Protein 6AKZ (pdb70)

Solvent-accessible surface area: 18987 Å² total; per-residue (Å²): 136,82,2,97,87,35,83,169,109,3,24,41,23,0,89,76,16,5,106,98,136,27,31,180,105,0,23,46,0,0,43,103,0,4,72,68,4,93,136,42,0,38,91,0,49,168,86,10,44,88,4,4,9,102,10,36,37,116,68,15,129,118,53,112,11,45,140,127,15,23,108,57,0,77,74,38,0,1,0,0,0,37,97,0,4,113,77,108,96,0,45,76,3,28,90,64,0,22,116,29,16,127,86,71,166,138,75,78,35,97,69,7,79,17,71,4,0,0,1,89,6,0,1,24,2,3,25,47,94,43,2,39,15,0,8,95,0,0,11,104,10,9,74,12,124,65,140,104,79,5,16,8,1,33,103,18,34,0,0,19,1,19,48,0,5,7,7,71,56,52,66,48,61,75,51,3,20,0,16,11,4,0,0,1,0,0,23,9,75,6,0,7,47,17,0,98,33,0,7,67,10,58,11,60,102,10,61,10,4,60,2,20,48,2,0,24,4,70,26,63,65,117,113,56,35,70,3,6,24,1,0,17,3,2,1,0,1,4,76,6,107,38,32,31,0,3,5,64,0,0,0,2,1,80,12,0,0,0,0,0,0,0,5,0,0,2,36,138,59,32,181,76,66,77,59,98,70,11,147,38,27,32,116,41,15,21,5,2,19,14,85,40,26,40,5,40,0,71,0,68,149,25,0,67,54,0,76,78,0,26,10,13,1,9,60,3,97,50,0,0,1,2,0,7,1,2,0,0,0,9,30,35,8,65,90,0,125,12,132,28,50,1,0,5,2,29,6,8,5,0,3,0,0,0,29,0,0,91,8,0,21,42,2,78,69,1,6,100,124,28,22,4,5,45,21,38,49,89,121,40,83,86,77,80,77,95,82,42,98,6,12,15,88,77,118,12,2,124,123,58,91,72,2,34,44,9,1,0,31,55,77,13,104,69,39,117,131,38,81,8,0,46,19,83,0,26,39,20,0,17,100,4,18,160,89,83,40,39,98,37,79,143,41,13,64,135,13,31,82,80,116

InterPro domains:
  IPR010856 Gig2-like [PF07350] (14-434)
  IPR010856 Gig2-like [PTHR30613] (4-458)
  IPR027443 Isopenicillin N synthase-like superfamily [G3DSA:2.60.120.330] (2-436)

Secondary structure (DSSP, 8-state):
-PPPP--THHHHHHHHHS-GGGHHHHHHHHHHHHHHHHHHHHHHHHH-GGGS-EEEGGG-BTTB--HHHHHHHHHH-EEEEE-SS-HHHHHHHHHHHHHHHHH----S-SSSEE---S-HHHHHHHT-HHHHHHHHHHHTT-B-S-TTT--EEEEEEPPPP--EEEE-TT-----SEE-S-SSHHHHSHHHHHTTHHHHTT-GGG--TTB-TTGGG--S-------S--SEEEEEE-S-B-TTSS-EEE---HHHHHHHHHHGGGS----TT--GGG-----SS---TT--TTSS-EE-SSS-GGGGGG-EEPP-B-TT-EEEEETT--EEE-S---SSS-EEEEE--B-EEEGGGHHHHHHHHHHHHHT---HHHHTT--HHHHHH------GGGGTT-HHHHHHTTSSPPP--TT--HHHHHHHHHHHHHHHHS----HHHHHHHHHT-

Foldseek 3Di:
DDFDFDPQVLLVLLCVLAPPVQQVLLLVLLLVLLVVLVVPLLVLLVVFQVLAAEEELVCQDPLAHPPVSLVSCQFQFKYKYPDLDDLVLLQVLVVQVLVVDVVFDPPVDQQQWDQFFAALSNLCVCPPPSNLSNQSRVLVSADEDQQQAAQFDSNAFAFQTDTKGWAWAPRFDWAWWFFLAACQCRPWDLSVVLCSCLSNNNLVPRRLRYCRSVLLGDSAPPCHRQADFQKKKWAWSAWFFFLAFFKKWLRGQSSLCSQLVCCQQFQDQDPVNDSSPTHGDSGGSGNGQGDHRHGIRHCPPRPVSSPSRMHTHGTDDHGMMMMGGSRIIMDTRRGHPDDGIGMIDITTGGTLGLSCLVSLLQLLVCLVVQHGGDVVLVVDDPVCRVRGGRNRDPCSNVPDQSSCVSRNNHQDDDDPPDHRSNNVSSVQSNVCSVVSDDDRVVVSVVSSVVD

B-factor: mean 23.19, std 10.17, range [9.01, 68.17]

Organism: Candida albicans (strain SC5314 / ATCC MYA-2876) (NCBI:txid237561)

Nearest PDB structures (foldseek):
  6akz-assembly1_A  TM=1.002E+00  e=5.647E-92  Candida albicans SC5314
  7twe-assembly2_B  TM=8.885E-01  e=1.178E-29  Yersinia pestis CO92
  4rgk-assembly1_A  TM=8.084E-01  e=2.153E-29  Yersinia pestis
  2dbi-assembly1_A  TM=8.524E-01  e=7.604E-27  Escherichia coli
  2dbn-assembly1_A  TM=8.615E-01  e=1.246E-26  Escherichia coli

Structure (mmCIF, N/CA/C/O backbone):
data_6AKZ
#
_entry.id   6AKZ
#
_cell.length_a   60.652
_cell.length_b   54.545
_cell.length_c   74.850
_cell.angle_alpha   90.00
_cell.angle_beta   105.61
_cell.angle_gamma   90.00
#
_symmetry.space_group_name_H-M   'P 1 21 1'
#
loop_
_entity.id
_entity.type
_entity.pdbx_description
1 polymer 'GlcNAc Inducible Gene 2, GIG2'
2 non-polymer 'FE (III) ION'
3 water water
#
loop_
_atom_site.group_PDB
_atom_site.id
_atom_site.type_symbol
_atom_site.label_atom_id
_atom_site.label_alt_id
_atom_site.label_comp_id
_atom_site.label_asym_id
_atom_site.label_entity_id
_atom_site.label_seq_id
_atom_site.pdbx_PDB_ins_code
_atom_site.Cartn_x
_atom_site.Cartn_y
_atom_site.Cartn_z
_atom_site.occup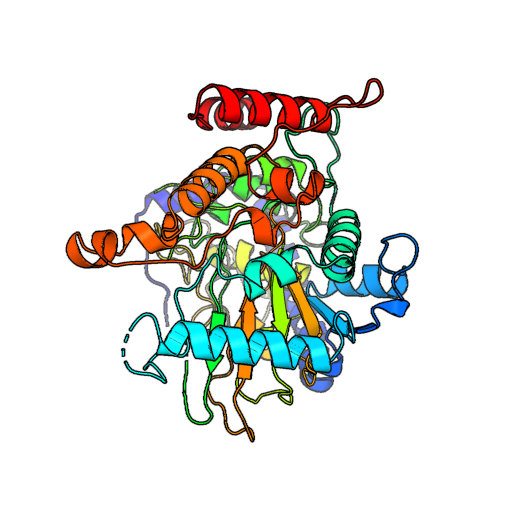ancy
_atom_site.B_iso_or_equiv
_atom_site.auth_seq_id
_atom_site.auth_comp_id
_atom_site.auth_asym_id
_atom_site.auth_atom_id
_atom_site.pdbx_PDB_model_num
ATOM 1 N N . GLU A 1 10 ? -3.856 2.616 57.758 1.00 52.41 10 GLU A N 1
ATOM 2 C CA . GLU A 1 1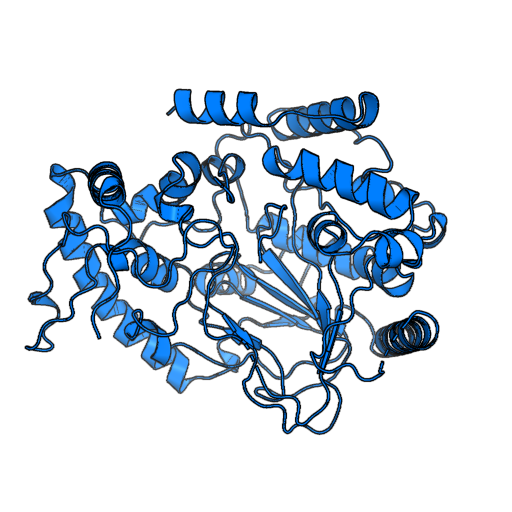0 ? -4.452 2.627 56.386 1.00 51.31 10 GLU A CA 1
ATOM 3 C C . GLU A 1 10 ? -4.769 4.058 56.037 1.00 49.18 10 GLU A C 1
ATOM 4 O O . GLU A 1 10 ? -4.447 4.523 54.974 1.00 49.53 10 GLU A O 1
ATOM 6 N N . THR A 1 11 ? -5.416 4.759 56.952 1.00 52.10 11 THR A N 1
ATOM 7 C CA . THR A 1 11 ? -5.710 6.181 56.781 1.00 47.90 11 THR A CA 1
ATOM 8 C C . THR A 1 11 ? -4.743 7.018 57.632 1.00 40.70 11 THR A C 1
ATOM 9 O O . THR A 1 11 ? -4.513 6.699 58.793 1.00 45.79 11 THR A O 1
ATOM 13 N N . PRO A 1 12 ? -4.142 8.076 57.049 1.00 34.88 12 PRO A N 1
ATOM 14 C CA . PRO A 1 12 ? -3.256 8.885 57.887 1.00 33.76 12 PRO A CA 1
ATOM 15 C C . PRO A 1 12 ? -4.044 9.635 58.961 1.00 32.63 12 PRO A C 1
ATOM 16 O O . PRO A 1 12 ? -5.167 10.051 58.685 1.00 28.29 12 PRO A O 1
ATOM 20 N N . PRO A 1 13 ? -3.459 9.817 60.168 1.00 32.72 13 PRO A N 1
ATOM 21 C CA . PRO A 1 13 ? -4.150 10.563 61.195 1.00 36.06 13 PRO A CA 1
ATOM 22 C C . PRO A 1 13 ? -4.384 12.015 60.825 1.00 37.71 13 PRO A C 1
ATOM 23 O O . PRO A 1 13 ? -3.734 12.584 59.933 1.00 36.27 13 PRO A O 1
ATOM 27 N N . ASP A 1 14 ? -5.374 12.596 61.485 1.00 37.44 14 ASP A N 1
ATOM 28 C CA . ASP A 1 14 ? -5.613 14.010 61.392 1.00 35.52 14 ASP A CA 1
ATOM 29 C C . ASP A 1 14 ? -4.576 14.696 62.295 1.00 35.84 14 ASP A C 1
ATOM 30 O O . ASP A 1 14 ? -4.187 14.145 63.343 1.00 34.21 14 ASP A O 1
ATOM 35 N N . LEU A 1 15 ? -4.069 15.848 61.851 1.00 35.79 15 LEU A N 1
ATOM 36 C CA . LEU A 1 15 ? -3.370 16.776 62.747 1.00 35.81 15 LEU A CA 1
ATOM 37 C C . LEU A 1 15 ? -4.452 17.705 63.315 1.00 39.39 15 LEU A C 1
ATOM 38 O O . LEU A 1 15 ? -5.611 17.561 62.968 1.00 35.39 15 LEU A O 1
ATOM 43 N N . ASP A 1 16 ? -4.081 18.700 64.111 1.00 41.41 16 ASP A N 1
ATOM 44 C CA . ASP A 1 16 ? -5.034 19.804 64.425 1.00 43.05 16 ASP A CA 1
ATOM 45 C C . ASP A 1 16 ? -5.711 20.414 63.167 1.00 42.45 16 ASP A C 1
ATOM 46 O O . ASP A 1 16 ? -5.075 20.442 62.096 1.00 32.74 16 ASP A O 1
ATOM 51 N N . PHE A 1 17 ? -6.985 20.894 63.253 1.00 37.56 17 PHE A N 1
ATOM 52 C CA . PHE A 1 17 ? -7.720 21.366 62.009 1.00 33.18 17 PHE A CA 1
ATOM 53 C C . PHE A 1 17 ? -7.195 22.690 61.420 1.00 28.94 17 PHE A C 1
ATOM 54 O O . PHE A 1 17 ? -7.507 23.070 60.262 1.00 29.18 17 PHE A O 1
ATOM 62 N N . ARG A 1 18 ? -6.356 23.403 62.183 1.00 34.80 18 ARG A N 1
ATOM 63 C CA . ARG A 1 18 ? -5.568 24.513 61.586 1.00 34.47 18 ARG A CA 1
ATOM 64 C C . ARG A 1 18 ? -4.846 24.138 60.305 1.00 33.44 18 ARG A C 1
ATOM 65 O O . ARG A 1 18 ? -4.726 24.985 59.399 1.00 33.60 18 ARG A O 1
ATOM 73 N N . PHE A 1 19 ? -4.488 22.857 60.171 1.00 31.89 19 PHE A N 1
ATOM 74 C CA . PHE A 1 19 ? -3.743 22.412 58.986 1.00 31.09 19 PHE A CA 1
ATOM 75 C C . PHE A 1 19 ? -4.561 22.466 57.731 1.00 32.73 19 PHE A C 1
ATOM 76 O O . PHE A 1 19 ? -4.051 22.515 56.602 1.00 32.73 19 PHE A O 1
ATOM 84 N N . THR A 1 20 ? -5.890 22.495 57.900 1.00 33.76 20 THR A N 1
ATOM 85 C CA . THR A 1 20 ? -6.760 22.733 56.771 1.00 33.26 20 THR A CA 1
ATOM 86 C C . THR A 1 20 ? -6.551 24.088 56.117 1.00 29.75 20 THR A C 1
ATOM 87 O O . THR A 1 20 ? -6.591 24.210 54.880 1.00 31.21 20 THR A O 1
ATOM 91 N N . GLY A 1 21 ? -6.317 25.101 56.932 1.00 31.41 21 GLY A N 1
ATOM 92 C CA . GLY A 1 21 ? -6.106 26.454 56.451 1.00 29.65 21 GLY A CA 1
ATOM 93 C C . GLY A 1 21 ? -4.727 26.574 55.814 1.00 29.06 21 GLY A C 1
ATOM 94 O O . GLY A 1 21 ? -4.591 27.311 54.876 1.00 27.70 21 GLY A O 1
ATOM 95 N N . ILE A 1 22 ? -3.766 25.767 56.291 1.00 31.88 22 ILE A N 1
ATOM 96 C CA . ILE A 1 22 ? -2.457 25.583 55.600 1.00 27.77 22 ILE A CA 1
ATOM 97 C C . ILE A 1 22 ? -2.697 25.085 54.154 1.00 25.58 22 ILE A C 1
ATOM 98 O O . ILE A 1 22 ? -2.193 25.646 53.200 1.00 22.89 22 ILE A O 1
ATOM 103 N N . LYS A 1 23 ? -3.528 24.061 53.978 1.00 25.36 23 LYS A N 1
ATOM 104 C CA . LYS A 1 23 ? -3.807 23.598 52.635 1.00 24.76 23 LYS A CA 1
ATOM 105 C C . LYS A 1 23 ? -4.422 24.667 51.773 1.00 27.84 23 LYS A C 1
ATOM 106 O O . LYS A 1 23 ? -4.081 24.829 50.615 1.00 28.23 23 LYS A O 1
ATOM 112 N N . GLN A 1 24 ? -5.343 25.453 52.330 1.00 34.02 24 GLN A N 1
ATOM 113 C CA . GLN A 1 24 ? -5.956 26.495 51.511 1.00 35.20 24 GLN A CA 1
ATOM 114 C C . GLN A 1 24 ? -5.060 27.678 51.260 1.00 32.78 24 GLN A C 1
ATOM 115 O O . GLN A 1 24 ? -5.227 28.314 50.223 1.00 30.64 24 GLN A O 1
ATOM 121 N N . ARG A 1 25 ? -4.072 27.905 52.126 1.00 29.31 25 ARG A N 1
ATOM 122 C CA . ARG A 1 25 ? -2.973 28.853 51.812 1.00 29.32 25 ARG A CA 1
ATOM 123 C C . ARG A 1 25 ? -2.093 28.420 50.652 1.00 27.18 25 ARG A C 1
ATOM 124 O O . ARG A 1 25 ? -1.714 29.225 49.805 1.00 26.10 25 ARG A O 1
ATOM 132 N N . LEU A 1 26 ? -1.772 27.136 50.612 1.00 27.04 26 LEU A N 1
ATOM 133 C CA . LEU A 1 26 ? -0.807 26.591 49.631 1.00 22.79 26 LEU A CA 1
ATOM 134 C C . LEU A 1 26 ? -1.282 26.490 48.172 1.00 24.89 26 LEU A C 1
ATOM 135 O O . LEU A 1 26 ? -0.583 26.806 47.259 1.00 22.61 26 LEU A O 1
ATOM 140 N N . ILE A 1 27 ? -2.525 26.106 47.961 1.00 27.00 27 ILE A N 1
ATOM 141 C CA . ILE A 1 27 ? -3.031 25.937 46.644 1.00 26.92 27 ILE A CA 1
ATOM 142 C C . ILE A 1 27 ? -4.208 26.904 46.483 1.00 31.24 27 ILE A C 1
ATOM 143 O O . ILE A 1 27 ? -5.144 26.812 47.260 1.00 29.30 27 ILE A O 1
ATOM 148 N N . LYS A 1 28 ? -4.094 27.802 45.510 1.00 33.82 28 LYS A N 1
ATOM 149 C CA . LYS A 1 28 ? -5.131 28.804 45.176 1.00 36.68 28 LYS A CA 1
ATOM 150 C C . LYS A 1 28 ? -6.270 28.125 44.416 1.00 38.10 28 LYS A C 1
ATOM 151 O O . LYS A 1 28 ? -5.993 27.368 43.494 1.00 31.97 28 LYS A O 1
ATOM 157 N N . SER A 1 29 ? -7.541 28.462 44.717 1.00 35.88 29 SER A N 1
ATOM 158 C CA . SER A 1 29 ? -8.710 27.835 44.047 1.00 35.02 29 SER A CA 1
ATOM 159 C C . SER A 1 29 ? -8.641 27.765 42.552 1.00 30.24 29 SER A C 1
ATOM 160 O O . SER A 1 29 ? -9.007 26.770 41.932 1.00 38.49 29 SER A O 1
ATOM 163 N N . GLU A 1 30 ? -8.226 28.858 41.970 1.00 30.49 30 GLU A N 1
ATOM 164 C CA . GLU A 1 30 ? -7.950 28.943 40.505 1.00 38.14 30 GLU A CA 1
ATOM 165 C C . GLU A 1 30 ? -6.885 27.981 39.959 1.00 35.76 30 GLU A C 1
ATOM 166 O O . GLU A 1 30 ? -6.745 27.814 38.731 1.00 34.90 30 GLU A O 1
ATOM 172 N N . ASN A 1 31 ? -6.069 27.413 40.839 1.00 37.46 31 ASN A N 1
ATOM 173 C CA . ASN A 1 31 ? -5.049 26.454 40.383 1.00 36.05 31 ASN A CA 1
ATOM 174 C C . ASN A 1 31 ? -5.395 24.980 40.640 1.00 35.27 31 ASN A C 1
ATOM 175 O O . ASN A 1 31 ? -4.623 24.097 40.224 1.00 30.13 31 ASN A O 1
ATOM 180 N N . VAL A 1 32 ? -6.560 24.706 41.245 1.00 32.00 32 VAL A N 1
ATOM 181 C CA . VAL A 1 32 ? -6.920 23.373 41.648 1.00 33.20 32 VAL A CA 1
ATOM 182 C C . VAL A 1 32 ? -7.011 22.408 40.478 1.00 35.04 32 VAL A C 1
ATOM 183 O O . VAL A 1 32 ? -6.583 21.252 40.614 1.00 36.71 32 VAL A O 1
ATOM 187 N N . LYS A 1 33 ? -7.528 22.870 39.341 1.00 31.09 33 LYS A N 1
ATOM 188 C CA . LYS A 1 33 ? -7.679 22.003 38.180 1.00 32.70 33 LYS A CA 1
ATOM 189 C C . LYS A 1 33 ? -6.331 21.623 37.612 1.00 30.51 33 LYS A C 1
ATOM 190 O O . LYS A 1 33 ? -6.088 20.480 37.359 1.00 29.88 33 LYS A O 1
ATOM 196 N N . GLN A 1 34 ? -5.507 22.634 37.356 1.00 31.97 34 GLN A N 1
ATOM 197 C CA . GLN A 1 34 ? -4.095 22.506 36.959 1.00 29.82 34 GLN A CA 1
ATOM 198 C C . GLN A 1 34 ? -3.225 21.628 37.884 1.00 24.72 34 GLN A C 1
ATOM 199 O O . GLN A 1 34 ? -2.384 20.880 37.378 1.00 23.33 34 GLN A O 1
ATOM 205 N N . VAL A 1 35 ? -3.374 21.789 39.189 1.00 23.18 35 VAL A N 1
ATOM 206 C CA . VAL A 1 35 ? -2.663 20.956 40.155 1.00 22.57 35 VAL A CA 1
ATOM 207 C C . VAL A 1 35 ? -3.081 19.465 40.010 1.00 24.15 35 VAL A C 1
ATOM 208 O O . VAL A 1 35 ? -2.233 18.582 39.879 1.00 21.65 35 VAL A O 1
ATOM 212 N N . THR A 1 36 ? -4.397 19.213 40.037 1.00 21.77 36 THR A N 1
ATOM 213 C CA . THR A 1 36 ? -4.918 17.901 39.719 1.00 22.47 36 THR A CA 1
ATOM 214 C C . THR A 1 36 ? -4.386 17.323 38.408 1.00 21.25 36 THR A C 1
ATOM 215 O O . THR A 1 36 ? -3.961 16.183 38.422 1.00 23.71 36 THR A O 1
ATOM 219 N N . ALA A 1 37 ? -4.375 18.061 37.303 1.00 19.53 37 ALA A N 1
ATOM 220 C CA . ALA A 1 37 ? -3.819 17.510 36.088 1.00 21.50 37 ALA A CA 1
ATOM 221 C C . ALA A 1 37 ? -2.355 17.158 36.268 1.00 22.54 37 ALA A C 1
ATOM 222 O O . ALA A 1 37 ? -1.917 16.112 35.770 1.00 22.47 37 ALA A O 1
ATOM 224 N N . SER A 1 38 ? -1.653 18.015 37.019 1.00 20.89 38 SER A N 1
ATOM 225 C CA . SER A 1 38 ? -0.194 17.880 37.200 1.00 18.35 38 SER A CA 1
ATOM 226 C C . SER A 1 38 ? 0.136 16.604 38.022 1.00 19.13 38 SER A C 1
ATOM 227 O O . SER A 1 38 ? 1.177 15.978 37.781 1.00 19.61 38 SER A O 1
ATOM 230 N N . TRP A 1 39 ? -0.705 16.299 39.005 1.00 18.86 39 TRP A N 1
ATOM 231 C CA . TRP A 1 39 ? -0.612 15.098 39.824 1.00 19.97 39 TRP A CA 1
ATOM 232 C C . TRP A 1 39 ? -0.770 13.829 39.018 1.00 20.94 39 TRP A C 1
ATOM 233 O O . TRP A 1 39 ? -0.044 12.847 39.206 1.00 21.42 39 TRP A O 1
ATOM 244 N N . LYS A 1 40 ? -1.706 13.857 38.064 1.00 23.21 40 LYS A N 1
ATOM 245 C CA . LYS A 1 40 ? -1.843 12.752 37.139 1.00 20.32 40 LYS A CA 1
ATOM 246 C C . LYS A 1 40 ? -0.630 12.560 36.192 1.00 20.52 40 LYS A C 1
ATOM 247 O O . LYS A 1 40 ? -0.157 11.442 36.025 1.00 23.20 40 LYS A O 1
ATOM 253 N N . ARG A 1 41 ? -0.149 13.622 35.586 1.00 18.40 41 ARG A N 1
ATOM 254 C CA . ARG A 1 41 ? 1.119 13.601 34.804 1.00 21.52 41 ARG A CA 1
ATOM 255 C C . ARG A 1 41 ? 2.305 13.039 35.674 1.00 20.54 41 ARG A C 1
ATOM 256 O O . ARG A 1 41 ? 3.141 12.278 35.184 1.00 20.61 41 ARG A O 1
ATOM 264 N N . LEU A 1 42 ? 2.364 13.478 36.912 1.00 20.02 42 LEU A N 1
ATOM 265 C CA . LEU A 1 42 ? 3.425 13.097 37.827 1.00 19.49 42 LEU A CA 1
ATOM 266 C C . LEU A 1 42 ? 3.487 11.564 38.052 1.00 20.41 42 LEU A C 1
ATOM 267 O O . LEU A 1 42 ? 4.552 10.955 37.929 1.00 19.45 42 LEU A O 1
ATOM 272 N N . LEU A 1 43 ? 2.341 10.975 38.373 1.00 18.73 43 LEU A N 1
ATOM 273 C CA . LEU A 1 43 ? 2.261 9.571 38.579 1.00 19.62 43 LEU A CA 1
ATOM 274 C C . LEU A 1 43 ? 2.644 8.753 37.376 1.00 19.98 43 LEU A C 1
ATOM 275 O O . LEU A 1 43 ? 3.346 7.740 37.535 1.00 20.13 43 LEU A O 1
ATOM 280 N N . VAL A 1 44 ? 2.319 9.238 36.184 1.00 19.11 44 VAL A N 1
ATOM 281 C CA . VAL A 1 44 ? 2.660 8.545 34.979 1.00 20.77 44 VAL A CA 1
ATOM 282 C C . VAL A 1 44 ? 4.198 8.551 34.857 1.00 20.53 44 VAL A C 1
ATOM 283 O O . VAL A 1 44 ? 4.773 7.510 34.708 1.00 18.75 44 VAL A O 1
ATOM 287 N N . GLU A 1 45 ? 4.819 9.717 35.074 1.00 19.95 45 GLU A N 1
ATOM 288 C CA . GLU A 1 45 ? 6.301 9.874 35.009 1.00 21.05 45 GLU A CA 1
ATOM 289 C C . GLU A 1 45 ? 6.987 9.054 36.098 1.00 17.22 45 GLU A C 1
ATOM 290 O O . GLU A 1 45 ? 8.066 8.460 35.821 1.00 18.43 45 GLU A O 1
ATOM 296 N N . ILE A 1 46 ? 6.426 9.074 37.304 1.00 16.10 46 ILE A N 1
ATOM 297 C CA . ILE A 1 46 ? 6.980 8.285 38.397 1.00 16.79 46 ILE A CA 1
ATOM 298 C C . ILE A 1 46 ? 7.043 6.787 37.995 1.00 18.44 46 ILE A C 1
ATOM 299 O O . ILE A 1 46 ? 8.096 6.125 38.155 1.00 16.32 46 ILE A O 1
ATOM 304 N N . ASN A 1 47 ? 5.961 6.262 37.425 1.00 18.73 47 ASN A N 1
ATOM 305 C CA . ASN A 1 47 ? 5.954 4.827 37.127 1.00 23.67 47 ASN A CA 1
ATOM 306 C C . ASN A 1 47 ? 6.993 4.461 36.073 1.00 24.84 47 ASN A C 1
ATOM 307 O O . ASN A 1 47 ? 7.702 3.448 36.213 1.00 26.73 47 ASN A O 1
ATOM 312 N N . LYS A 1 48 ? 7.164 5.312 35.084 1.00 21.62 48 LYS A N 1
ATOM 313 C CA . LYS A 1 48 ? 8.186 5.114 34.100 1.00 23.46 48 LYS A CA 1
ATOM 314 C C . LYS A 1 48 ? 9.608 5.224 34.688 1.00 20.47 48 LYS A C 1
ATOM 315 O O . LYS A 1 48 ? 10.419 4.305 34.510 1.00 16.60 48 LYS A O 1
ATOM 321 N N . GLU A 1 49 ? 9.879 6.293 35.450 1.00 16.13 49 GLU A N 1
ATOM 322 C CA . GLU A 1 49 ? 11.273 6.608 35.801 1.00 15.77 49 GLU A CA 1
ATOM 323 C C . GLU A 1 49 ? 11.660 5.705 36.972 1.00 14.94 49 GLU A C 1
ATOM 324 O O . GLU A 1 49 ? 12.807 5.240 37.015 1.00 13.51 49 GLU A O 1
ATOM 330 N N . PHE A 1 50 ? 10.745 5.433 37.899 1.00 13.02 50 PHE A N 1
ATOM 331 C CA . PHE A 1 50 ? 11.126 4.659 39.117 1.00 13.70 50 PHE A CA 1
ATOM 332 C C . PHE A 1 50 ? 11.252 3.182 38.757 1.00 14.23 50 PHE A C 1
ATOM 333 O O . PHE A 1 50 ? 12.072 2.489 39.349 1.00 14.12 50 PHE A O 1
ATOM 341 N N . THR A 1 51 ? 10.493 2.738 37.746 1.00 15.58 51 THR A N 1
ATOM 342 C CA . THR A 1 51 ? 10.724 1.454 37.160 1.00 17.16 51 THR A CA 1
ATOM 343 C C . THR A 1 51 ? 12.133 1.355 36.619 1.00 15.15 51 THR A C 1
ATOM 344 O O . THR A 1 51 ? 12.791 0.314 36.862 1.00 18.05 51 THR A O 1
ATOM 348 N N . GLU A 1 52 ? 12.579 2.330 35.815 1.00 14.19 52 GLU A N 1
ATOM 349 C CA . GLU A 1 52 ? 13.918 2.291 35.249 1.00 14.70 52 GLU A CA 1
ATOM 350 C C . GLU A 1 52 ? 14.958 2.224 36.382 1.00 12.51 52 GLU A C 1
ATOM 351 O O . GLU A 1 52 ? 15.846 1.451 36.349 1.00 12.90 52 GLU A O 1
ATOM 357 N N . ILE A 1 53 ? 14.743 2.975 37.454 1.00 12.96 53 ILE A N 1
ATOM 358 C CA . ILE A 1 53 ? 15.703 3.000 38.542 1.00 13.50 53 ILE A CA 1
ATOM 359 C C . ILE A 1 53 ? 15.831 1.618 39.134 1.00 14.74 53 ILE A C 1
ATOM 360 O O . ILE A 1 53 ? 16.916 1.105 39.344 1.00 14.00 53 ILE A O 1
ATOM 365 N N . ALA A 1 54 ? 14.676 1.055 39.468 1.00 14.97 54 ALA A N 1
ATOM 366 C CA . ALA A 1 54 ? 14.595 -0.293 40.082 1.00 16.25 54 ALA A CA 1
ATOM 367 C C . ALA A 1 54 ? 15.323 -1.350 39.204 1.00 17.24 54 ALA A C 1
ATOM 368 O O . ALA A 1 54 ? 15.990 -2.266 39.715 1.00 18.40 54 ALA A O 1
ATOM 370 N N . LYS A 1 55 ? 15.178 -1.243 37.908 1.00 14.82 55 LYS A N 1
ATOM 371 C CA . LYS A 1 55 ? 15.773 -2.207 37.001 1.00 15.88 55 LYS A CA 1
ATOM 372 C C . LYS A 1 55 ? 17.264 -1.970 36.733 1.00 16.09 55 LYS A C 1
ATOM 373 O O . LYS A 1 55 ? 17.925 -2.835 36.143 1.00 19.73 55 LYS A O 1
ATOM 379 N N . ILE A 1 56 ? 17.778 -0.809 37.060 1.00 13.31 56 ILE A N 1
ATOM 380 C CA . ILE A 1 56 ? 19.199 -0.488 36.833 1.00 14.37 56 ILE A CA 1
ATOM 381 C C . ILE A 1 56 ? 19.949 -0.821 38.105 1.00 13.96 56 ILE A C 1
ATOM 382 O O . ILE A 1 56 ? 21.012 -1.518 38.039 1.00 15.30 56 ILE A O 1
ATOM 387 N N . GLY A 1 57 ? 19.415 -0.361 39.247 1.00 14.28 57 GLY A N 1
ATOM 388 C CA . GLY A 1 57 ? 20.039 -0.592 40.534 1.00 12.86 57 GLY A CA 1
ATOM 389 C C . GLY A 1 57 ? 21.075 0.489 40.887 1.00 14.77 57 GLY A C 1
ATOM 390 O O . GLY A 1 57 ? 21.013 1.603 40.368 1.00 14.99 57 GLY A O 1
ATOM 391 N N . PRO A 1 58 ? 22.042 0.174 41.805 1.00 14.55 58 PRO A N 1
ATOM 392 C CA . PRO A 1 58 ? 22.958 1.131 42.337 1.00 14.54 58 PRO A CA 1
ATOM 393 C C . PRO A 1 58 ? 23.804 1.940 41.358 1.00 15.02 58 PRO A C 1
ATOM 394 O O . PRO A 1 58 ? 24.133 3.098 41.668 1.00 14.69 58 PRO A O 1
ATOM 398 N N . SER A 1 59 ? 24.105 1.417 40.154 1.00 14.92 59 SER A N 1
ATOM 399 C CA . SER A 1 59 ? 24.888 2.195 39.211 1.00 15.65 59 SER A CA 1
ATOM 400 C C . SER A 1 59 ? 24.131 3.450 38.714 1.00 14.69 59 SER A C 1
ATOM 401 O O . SER A 1 59 ? 24.740 4.302 38.000 1.00 15.97 59 SER A O 1
ATOM 404 N N . TYR A 1 60 ? 22.814 3.525 38.975 1.00 12.86 60 TYR A N 1
ATOM 405 C CA . TYR A 1 60 ? 22.023 4.713 38.685 1.00 13.05 60 TYR A CA 1
ATOM 406 C C . TYR A 1 60 ? 22.548 5.950 39.446 1.00 12.86 60 TYR A C 1
ATOM 407 O O . TYR A 1 60 ? 22.397 7.080 38.971 1.00 12.16 60 TYR A O 1
ATOM 416 N N . VAL A 1 61 ? 23.193 5.778 40.603 1.00 13.25 61 VAL A N 1
ATOM 417 C CA . VAL A 1 61 ? 23.631 6.909 41.353 1.00 12.20 61 VAL A CA 1
ATOM 418 C C . VAL A 1 61 ? 24.823 7.527 40.667 1.00 11.72 61 VAL A C 1
ATOM 419 O O . VAL A 1 61 ? 25.793 6.845 40.369 1.00 13.49 61 VAL A O 1
ATOM 423 N N . PRO A 1 62 ? 24.771 8.829 40.416 1.00 11.23 62 PRO A N 1
ATOM 424 C CA . PRO A 1 62 ? 25.936 9.493 39.834 1.00 13.12 62 PRO A CA 1
ATOM 425 C C . PRO A 1 62 ? 27.246 9.262 40.635 1.00 14.28 62 PRO A C 1
ATOM 426 O O . PRO A 1 62 ? 27.283 9.325 41.877 1.00 11.97 62 PRO A O 1
ATOM 430 N N . LYS A 1 63 ? 28.296 8.982 39.914 1.00 16.01 63 LYS A N 1
ATOM 431 C CA . LYS A 1 63 ? 29.557 8.727 40.504 1.00 18.41 63 LYS A CA 1
ATOM 432 C C . LYS A 1 63 ? 30.647 9.315 39.617 1.00 21.08 63 LYS A C 1
ATOM 433 O O . LYS A 1 63 ? 30.553 9.283 38.434 1.00 22.62 63 LYS A O 1
ATOM 439 N N . CYS A 1 64 ? 31.676 9.848 40.219 1.00 17.13 64 CYS A N 1
ATOM 440 C CA . CYS A 1 64 ? 32.810 10.329 39.477 1.00 20.39 64 CYS A CA 1
ATOM 441 C C . CYS A 1 64 ? 34.054 10.296 40.309 1.00 21.56 64 CYS A C 1
ATOM 442 O O . CYS A 1 64 ? 33.971 10.072 41.485 1.00 21.63 64 CYS A O 1
ATOM 445 N N . ASP A 1 65 ? 35.201 10.477 39.672 1.00 20.52 65 ASP A N 1
ATOM 446 C CA . ASP A 1 65 ? 36.475 10.510 40.355 1.00 22.62 65 ASP A CA 1
ATOM 447 C C . ASP A 1 65 ? 36.906 11.918 40.728 1.00 19.58 65 ASP A C 1
ATOM 448 O O . ASP A 1 65 ? 36.654 12.821 40.005 1.00 19.43 65 ASP A O 1
ATOM 453 N N . PHE A 1 66 ? 37.572 12.031 41.871 1.00 17.11 66 PHE A N 1
ATOM 454 C CA . PHE A 1 66 ? 37.998 13.313 42.332 1.00 17.71 66 PHE A CA 1
ATOM 455 C C . PHE A 1 66 ? 38.794 14.021 41.216 1.00 19.43 66 PHE A C 1
ATOM 456 O O . PHE A 1 66 ? 38.658 15.193 41.038 1.00 17.92 66 PHE A O 1
ATOM 464 N N . ILE A 1 67 ? 39.595 13.281 40.483 1.00 21.24 67 ILE A N 1
ATOM 465 C CA . ILE A 1 67 ? 40.402 13.889 39.420 1.00 23.26 67 ILE A CA 1
ATOM 466 C C . ILE A 1 67 ? 39.615 14.496 38.259 1.00 24.28 67 ILE A C 1
ATOM 467 O O . ILE A 1 67 ? 40.101 15.336 37.597 1.00 27.82 67 ILE A O 1
ATOM 472 N N . ASP A 1 68 ? 38.407 14.023 38.027 1.00 21.38 68 ASP A N 1
ATOM 473 C CA . ASP A 1 68 ? 37.490 14.588 37.026 1.00 24.79 68 ASP A CA 1
ATOM 474 C C . ASP A 1 68 ? 37.064 16.071 37.406 1.00 23.90 68 ASP A C 1
ATOM 475 O O . ASP A 1 68 ? 36.531 16.790 36.572 1.00 22.76 68 ASP A O 1
ATOM 480 N N . ILE A 1 69 ? 37.232 16.492 38.643 1.00 21.22 69 ILE A N 1
ATOM 481 C CA . ILE A 1 69 ? 36.824 17.822 39.060 1.00 23.95 69 ILE A CA 1
ATOM 482 C C . ILE A 1 69 ? 37.943 18.786 38.727 1.00 26.29 69 ILE A C 1
ATOM 483 O O . ILE A 1 69 ? 39.033 18.705 39.328 1.00 27.04 69 ILE A O 1
ATOM 488 N N . LYS A 1 70 ? 37.728 19.633 37.725 1.00 25.69 70 LYS A N 1
ATOM 489 C CA . LYS A 1 70 ? 38.788 20.562 37.282 1.00 25.40 70 LYS A CA 1
ATOM 490 C C . LYS A 1 70 ? 38.282 21.935 37.579 1.00 28.02 70 LYS A C 1
ATOM 491 O O . LYS A 1 70 ? 37.098 22.164 37.394 1.00 23.64 70 LYS A O 1
ATOM 497 N N . ASP A 1 71 ? 39.135 22.827 38.093 1.00 26.76 71 ASP A N 1
ATOM 498 C CA . ASP A 1 71 ? 38.759 24.220 38.395 1.00 29.93 71 ASP A CA 1
ATOM 499 C C . ASP A 1 71 ? 37.583 24.313 39.379 1.00 27.89 71 ASP A C 1
ATOM 500 O O . ASP A 1 71 ? 36.717 25.144 39.176 1.00 23.13 71 ASP A O 1
ATOM 505 N N . ASN A 1 72 ? 37.583 23.445 40.408 1.00 23.96 72 ASN A N 1
ATOM 506 C CA . ASN A 1 72 ? 36.526 23.324 41.376 1.00 24.95 72 ASN A CA 1
ATOM 507 C C . ASN A 1 72 ? 35.105 23.337 40.812 1.00 20.59 72 ASN A C 1
ATOM 508 O O . ASN A 1 72 ? 34.258 23.991 41.358 1.00 19.40 72 ASN A O 1
ATOM 513 N N . LYS A 1 73 ? 34.887 22.585 39.719 1.00 21.08 73 LYS A N 1
ATOM 514 C CA . LYS A 1 73 ? 33.589 22.437 39.079 1.00 21.78 73 LYS A CA 1
ATOM 515 C C . LYS A 1 73 ? 33.350 21.011 38.796 1.00 19.22 73 LYS A C 1
ATOM 516 O O . LYS A 1 73 ? 34.247 20.326 38.361 1.00 19.69 73 LYS A O 1
ATOM 522 N N . LEU A 1 74 ? 32.096 20.575 38.967 1.00 18.13 74 LEU A N 1
ATOM 523 C CA . LEU A 1 74 ? 31.752 19.267 38.470 1.00 16.70 74 LEU A CA 1
ATOM 524 C C . LEU A 1 74 ? 31.756 19.411 36.952 1.00 18.16 74 LEU A C 1
ATOM 525 O O . LEU A 1 74 ? 31.225 20.418 36.432 1.00 17.45 74 LEU A O 1
ATOM 530 N N . PRO A 1 75 ? 32.343 18.436 36.256 1.00 19.08 75 PRO A N 1
ATOM 531 C CA . PRO A 1 75 ? 32.064 18.351 34.776 1.00 19.67 75 PRO A CA 1
ATOM 532 C C . PRO A 1 75 ? 30.586 18.367 34.409 1.00 20.27 75 PRO A C 1
ATOM 533 O O . PRO A 1 75 ? 29.762 17.807 35.163 1.00 15.29 75 PRO A O 1
ATOM 537 N N . GLN A 1 76 ? 30.291 18.889 33.206 1.00 18.71 76 GLN A N 1
ATOM 538 C CA . GLN A 1 76 ? 28.959 19.050 32.721 1.00 21.26 76 GLN A CA 1
ATOM 539 C C . GLN A 1 76 ? 28.108 17.792 32.840 1.00 19.72 76 GLN A C 1
ATOM 540 O O . GLN A 1 76 ? 26.985 17.864 33.330 1.00 18.20 76 GLN A O 1
ATOM 546 N N . GLN A 1 77 ? 28.577 16.649 32.362 1.00 17.50 77 GLN A N 1
ATOM 547 C CA . GLN A 1 77 ? 27.738 15.453 32.432 1.00 21.74 77 GLN A CA 1
ATOM 548 C C . GLN A 1 77 ? 27.412 15.042 33.896 1.00 18.67 77 GLN A C 1
ATOM 549 O O . GLN A 1 77 ? 26.310 14.563 34.229 1.00 19.48 77 GLN A O 1
ATOM 555 N N . VAL A 1 78 ? 28.381 15.226 34.750 1.00 17.79 78 VAL A N 1
ATOM 556 C CA . VAL A 1 78 ? 28.159 14.868 36.188 1.00 16.46 78 VAL A CA 1
ATOM 557 C C . VAL A 1 78 ? 27.118 15.842 36.842 1.00 15.33 78 VAL A C 1
ATOM 558 O O . VAL A 1 78 ? 26.180 15.466 37.603 1.00 13.93 78 VAL A O 1
ATOM 562 N N . SER A 1 79 ? 27.299 17.131 36.552 1.00 14.92 79 SER A N 1
ATOM 563 C CA . SER A 1 79 ? 26.385 18.162 37.000 1.00 14.80 79 SER A CA 1
ATOM 564 C C . SER A 1 79 ? 24.985 17.893 36.612 1.00 16.51 79 SER A C 1
ATOM 565 O O . SER A 1 79 ? 24.060 17.937 37.469 1.00 15.25 79 SER A O 1
ATOM 568 N N . GLU A 1 80 ? 24.763 17.590 35.316 1.00 15.61 80 GLU A N 1
ATOM 569 C CA . GLU A 1 80 ? 23.450 17.304 34.851 1.00 16.33 80 GLU A CA 1
ATOM 570 C C . GLU A 1 80 ? 22.814 16.114 35.542 1.00 14.95 80 GLU A C 1
ATOM 571 O O . GLU A 1 80 ? 21.643 16.161 35.959 1.00 15.36 80 GLU A O 1
ATOM 577 N N . LEU A 1 81 ? 23.583 15.073 35.694 1.00 13.36 81 LEU A N 1
ATOM 578 C CA . LEU A 1 81 ? 23.063 13.878 36.402 1.00 13.46 81 LEU A CA 1
ATOM 579 C C . LEU A 1 81 ? 22.786 14.188 37.924 1.00 13.51 81 LEU A C 1
ATOM 580 O O . LEU A 1 81 ? 21.796 13.706 38.531 1.00 12.80 81 LEU A O 1
ATOM 585 N N . PHE A 1 82 ? 23.671 14.931 38.531 1.00 12.12 82 PHE A N 1
ATOM 586 C CA . PHE A 1 82 ? 23.549 15.295 39.960 1.00 12.57 82 PHE A CA 1
ATOM 587 C C . PHE A 1 82 ? 22.293 16.150 40.171 1.00 13.66 82 PHE A C 1
ATOM 588 O O . PHE A 1 82 ? 21.517 15.840 41.050 1.00 14.57 82 PHE A O 1
ATOM 596 N N . LYS A 1 83 ? 22.030 17.163 39.320 1.00 13.22 83 LYS A N 1
ATOM 597 C CA . LYS A 1 83 ? 20.831 17.925 39.510 1.00 14.41 83 LYS A CA 1
ATOM 598 C C . LYS A 1 83 ? 19.542 17.111 39.333 1.00 12.93 83 LYS A C 1
ATOM 599 O O . LYS A 1 83 ? 18.540 17.460 39.922 1.00 15.24 83 LYS A O 1
ATOM 605 N N . GLN A 1 84 ? 19.529 16.117 38.442 1.00 11.55 84 GLN A N 1
ATOM 606 C CA . GLN A 1 84 ? 18.385 15.226 38.262 1.00 13.66 84 GLN A CA 1
ATOM 607 C C . GLN A 1 84 ? 18.214 14.247 39.419 1.00 13.47 84 GLN A C 1
ATOM 608 O O . GLN A 1 84 ? 17.098 14.002 39.937 1.00 12.94 84 GLN A O 1
ATOM 614 N N . ARG A 1 85 ? 19.311 13.672 39.829 1.00 10.60 85 ARG A N 1
ATOM 615 C CA . ARG A 1 85 ? 19.250 12.512 40.699 1.00 9.99 85 ARG A CA 1
ATOM 616 C C . ARG A 1 85 ? 19.453 12.827 42.173 1.00 10.62 85 ARG A C 1
ATOM 617 O O . ARG A 1 85 ? 19.066 12.011 43.047 1.00 12.62 85 ARG A O 1
ATOM 625 N N . GLY A 1 86 ? 20.060 13.997 42.423 1.00 10.68 86 GLY A N 1
ATOM 626 C CA . GLY A 1 86 ? 20.153 14.585 43.759 1.00 11.36 86 GLY A CA 1
ATOM 627 C C . GLY A 1 86 ? 21.160 13.948 44.690 1.00 11.24 86 GLY A C 1
ATOM 628 O O . GLY A 1 86 ? 21.120 14.153 45.915 1.00 12.12 86 GLY A O 1
ATOM 629 N N . CYS A 1 87 ? 22.051 13.087 44.181 1.00 12.72 87 CYS A N 1
ATOM 630 C CA . CYS A 1 87 ? 23.076 12.424 45.004 1.00 13.08 87 CYS A CA 1
ATOM 631 C C . CYS A 1 87 ? 24.304 12.249 44.074 1.00 11.99 87 CYS A C 1
ATOM 632 O O . CYS A 1 87 ? 24.214 12.348 42.837 1.00 10.99 87 CYS A O 1
ATOM 635 N N . LEU A 1 88 ? 25.420 12.067 44.681 1.00 11.68 88 LEU A N 1
ATOM 636 C CA . LEU A 1 88 ? 26.718 11.908 44.007 1.00 11.08 88 LEU A CA 1
ATOM 637 C C . LEU A 1 88 ? 27.689 11.192 44.916 1.00 11.75 88 LEU A C 1
ATOM 638 O O . LEU A 1 88 ? 27.837 11.578 46.069 1.00 13.27 88 LEU A O 1
ATOM 643 N N . MET A 1 89 ? 28.446 10.243 44.374 1.00 10.71 89 MET A N 1
ATOM 644 C CA . MET A 1 89 ? 29.569 9.644 45.024 1.00 11.62 89 MET A CA 1
ATOM 645 C C . MET A 1 89 ? 30.841 10.064 44.267 1.00 11.28 89 MET A C 1
ATOM 646 O O . MET A 1 89 ? 30.930 9.888 43.062 1.00 11.04 89 MET A O 1
ATOM 651 N N . ILE A 1 90 ? 31.751 10.690 44.960 1.00 11.47 90 ILE A N 1
ATOM 652 C CA . ILE A 1 90 ? 33.048 11.125 44.401 1.00 10.73 90 ILE A CA 1
ATOM 653 C C . ILE A 1 90 ? 34.099 10.217 44.930 1.00 12.84 90 ILE A C 1
ATOM 654 O O . ILE A 1 90 ? 34.362 10.143 46.170 1.00 12.23 90 ILE A O 1
ATOM 659 N N . GLU A 1 91 ? 34.740 9.488 44.062 1.00 13.62 91 GLU A N 1
ATOM 660 C CA . GLU A 1 91 ? 35.751 8.501 44.485 1.00 14.77 91 GLU A CA 1
ATOM 661 C C . GLU A 1 91 ? 37.160 9.072 44.651 1.00 15.19 91 GLU A C 1
ATOM 662 O O . GLU A 1 91 ? 37.487 10.025 44.013 1.00 14.60 91 GLU A O 1
ATOM 668 N N . ASN A 1 92 ? 37.938 8.562 45.609 1.00 15.53 92 ASN A N 1
ATOM 669 C CA . ASN A 1 92 ? 39.342 8.834 45.688 1.00 15.55 92 ASN A CA 1
ATOM 670 C C . ASN A 1 92 ? 39.637 10.289 46.088 1.00 15.63 92 ASN A C 1
ATOM 671 O O . ASN A 1 92 ? 40.572 10.931 45.621 1.00 16.20 92 ASN A O 1
ATOM 676 N N . VAL A 1 93 ? 38.794 10.835 46.935 1.00 15.63 93 VAL A N 1
ATOM 677 C CA . VAL A 1 93 ? 39.019 12.169 47.499 1.00 15.66 93 VAL A CA 1
ATOM 678 C C . VAL A 1 93 ? 40.196 12.134 48.480 1.00 16.48 93 VAL A C 1
ATOM 679 O O . VAL A 1 93 ? 40.982 13.068 48.526 1.00 17.90 93 VAL A O 1
ATOM 683 N N . ILE A 1 94 ? 40.301 11.076 49.262 1.00 15.39 94 ILE A N 1
ATOM 684 C CA . ILE A 1 94 ? 41.358 10.940 50.274 1.00 15.65 94 ILE A CA 1
ATOM 685 C C . ILE A 1 94 ? 42.040 9.594 50.084 1.00 17.64 94 ILE A C 1
ATOM 686 O O . ILE A 1 94 ? 41.365 8.585 49.894 1.00 16.21 94 ILE A O 1
ATOM 691 N N . ASP A 1 95 ? 43.379 9.600 50.139 1.00 18.79 95 ASP A N 1
ATOM 692 C CA . ASP A 1 95 ? 44.166 8.337 50.128 1.00 21.95 95 ASP A CA 1
ATOM 693 C C . ASP A 1 95 ? 43.740 7.363 51.204 1.00 18.53 95 ASP A C 1
ATOM 694 O O . ASP A 1 95 ? 43.527 7.747 52.347 1.00 16.40 95 ASP A O 1
ATOM 699 N N . VAL A 1 96 ? 43.819 6.075 50.894 1.00 18.87 96 VAL A N 1
ATOM 700 C CA . VAL A 1 96 ? 43.452 5.035 51.833 1.00 21.23 96 VAL A CA 1
ATOM 701 C C . VAL A 1 96 ? 44.333 5.059 53.053 1.00 20.32 96 VAL A C 1
ATOM 702 O O . VAL A 1 96 ? 43.865 4.854 54.174 1.00 18.89 96 VAL A O 1
ATOM 706 N N . ASP A 1 97 ? 45.618 5.313 52.899 1.00 20.69 97 ASP A N 1
ATOM 707 C CA . ASP A 1 97 ? 46.438 5.310 54.092 1.00 22.39 97 ASP A CA 1
ATOM 708 C C . ASP A 1 97 ? 46.049 6.376 55.103 1.00 19.42 97 ASP A C 1
ATOM 709 O O . ASP A 1 97 ? 46.096 6.172 56.333 1.00 17.76 97 ASP A O 1
ATOM 714 N N . ARG A 1 98 ? 45.712 7.545 54.598 1.00 18.27 98 ARG A N 1
ATOM 715 C CA . ARG A 1 98 ? 45.231 8.612 55.445 1.00 17.71 98 ARG A CA 1
ATOM 716 C C . ARG A 1 98 ? 43.904 8.329 56.144 1.00 15.84 98 ARG A C 1
ATOM 717 O O . ARG A 1 98 ? 43.671 8.627 57.328 1.00 15.82 98 ARG A O 1
ATOM 725 N N . ILE A 1 99 ? 43.017 7.725 55.410 1.00 14.41 99 ILE A N 1
ATOM 726 C CA . ILE A 1 99 ? 41.762 7.242 55.964 1.00 13.60 99 ILE A CA 1
ATOM 727 C C . ILE A 1 99 ? 41.948 6.267 57.103 1.00 14.52 99 ILE A C 1
ATOM 728 O O . ILE A 1 99 ? 41.282 6.368 58.142 1.00 12.93 99 ILE A O 1
ATOM 733 N N . ASP A 1 100 ? 42.881 5.332 56.932 1.00 15.26 100 ASP A N 1
ATOM 734 C CA . ASP A 1 100 ? 43.171 4.336 57.962 1.00 15.69 100 ASP A CA 1
ATOM 735 C C . ASP A 1 100 ? 43.694 4.979 59.249 1.00 16.92 100 ASP A C 1
ATOM 736 O O . ASP A 1 100 ? 43.292 4.596 60.347 1.00 18.33 100 ASP A O 1
ATOM 741 N N . ILE A 1 101 ? 44.582 5.961 59.110 1.00 19.14 101 ILE A N 1
ATOM 742 C CA . ILE A 1 101 ? 45.118 6.661 60.250 1.00 20.56 101 ILE A CA 1
ATOM 743 C C . ILE A 1 101 ? 43.973 7.385 60.974 1.00 19.42 101 ILE A C 1
ATOM 744 O O . ILE A 1 101 ? 43.850 7.323 62.187 1.00 18.65 101 ILE A O 1
ATOM 749 N N . TRP A 1 102 ? 43.150 8.132 60.236 1.00 16.16 102 TRP A N 1
ATOM 750 C CA . TRP A 1 102 ? 42.014 8.806 60.858 1.00 14.86 102 TRP A CA 1
ATOM 751 C C . TRP A 1 102 ? 41.036 7.869 61.577 1.00 14.53 102 TRP A C 1
ATOM 752 O O . TRP A 1 102 ? 40.610 8.146 62.708 1.00 15.11 102 TRP A O 1
ATOM 763 N N . PHE A 1 103 ? 40.718 6.740 60.946 1.00 15.27 103 PHE A N 1
ATOM 764 C CA . PHE A 1 103 ? 39.789 5.757 61.538 1.00 15.47 103 PHE A CA 1
ATOM 765 C C . PHE A 1 103 ? 40.410 5.240 62.841 1.00 15.45 103 PHE A C 1
ATOM 766 O O . PHE A 1 103 ? 39.753 5.203 63.855 1.00 16.07 103 PHE A O 1
ATOM 774 N N . ASN A 1 104 ? 41.691 4.862 62.774 1.00 18.16 104 ASN A N 1
ATOM 775 C CA . ASN A 1 104 ? 42.307 4.334 63.995 1.00 20.18 104 ASN A CA 1
ATOM 776 C C . ASN A 1 104 ? 42.413 5.347 65.127 1.00 20.11 104 ASN A C 1
ATOM 777 O O . ASN A 1 104 ? 42.109 5.004 66.245 1.00 19.98 104 ASN A O 1
ATOM 782 N N . GLU A 1 105 ? 42.724 6.620 64.808 1.00 18.61 105 GLU A N 1
ATOM 783 C CA . GLU A 1 105 ? 42.685 7.693 65.795 1.00 19.61 105 GLU A CA 1
ATOM 784 C C . GLU A 1 105 ? 41.306 7.945 66.360 1.00 19.37 105 GLU A C 1
ATOM 785 O O . GLU A 1 105 ? 41.216 8.177 67.556 1.00 18.65 105 GLU A O 1
ATOM 791 N N . LEU A 1 106 ? 40.260 7.876 65.532 1.00 18.35 106 LEU A N 1
ATOM 792 C CA . LEU A 1 106 ? 38.880 7.993 66.090 1.00 17.40 106 LEU A CA 1
ATOM 793 C C . LEU A 1 106 ? 38.528 6.893 67.086 1.00 17.30 106 LEU A C 1
ATOM 794 O O . LEU A 1 106 ? 37.830 7.111 68.086 1.00 17.74 106 LEU A O 1
ATOM 799 N N . VAL A 1 107 ? 38.908 5.671 66.730 1.00 18.68 107 VAL A N 1
ATOM 800 C CA . VAL A 1 107 ? 38.558 4.517 67.567 1.00 17.40 107 VAL A CA 1
ATOM 801 C C . VAL A 1 107 ? 39.324 4.681 68.876 1.00 17.58 107 VAL A C 1
ATOM 802 O O . VAL A 1 107 ? 38.758 4.485 69.950 1.00 18.59 107 VAL A O 1
ATOM 806 N N . GLU A 1 108 ? 40.620 4.987 68.783 1.00 17.56 108 GLU A N 1
ATOM 807 C CA . GLU A 1 108 ? 41.395 5.280 70.025 1.00 21.48 108 GLU A CA 1
ATOM 808 C C . GLU A 1 108 ? 40.764 6.348 70.911 1.00 21.74 108 GLU A C 1
ATOM 809 O O . GLU A 1 108 ? 40.773 6.243 72.159 1.00 21.22 108 GLU A O 1
ATOM 815 N N . PHE A 1 109 ? 40.341 7.447 70.284 1.00 20.07 109 PHE A N 1
ATOM 816 C CA . PHE A 1 109 ? 39.700 8.486 71.028 1.00 21.72 109 PHE A CA 1
ATOM 817 C C . PHE A 1 109 ? 38.477 7.921 71.681 1.00 21.11 109 PHE A C 1
ATOM 818 O O . PHE A 1 109 ? 38.264 8.147 72.848 1.00 21.61 109 PHE A O 1
ATOM 826 N N . CYS A 1 110 ? 37.643 7.211 70.954 1.00 20.67 110 CYS A N 1
ATOM 827 C CA . CYS A 1 110 ? 36.383 6.710 71.564 1.00 21.68 110 CYS A CA 1
ATOM 828 C C . CYS A 1 110 ? 36.675 5.746 72.751 1.00 23.33 110 CYS A C 1
ATOM 829 O O . CYS A 1 110 ? 36.067 5.850 73.814 1.00 25.58 110 CYS A O 1
ATOM 832 N N . LYS A 1 111 ? 37.674 4.910 72.596 1.00 22.79 111 LYS A N 1
ATOM 833 C CA . LYS A 1 111 ? 38.037 3.958 73.668 1.00 24.17 111 LYS A CA 1
ATOM 834 C C . LYS A 1 111 ? 38.643 4.618 74.939 1.00 27.37 111 LYS A C 1
ATOM 835 O O . LYS A 1 111 ? 38.650 4.008 76.021 1.00 30.19 111 LYS A O 1
ATOM 841 N N . THR A 1 112 ? 39.204 5.821 74.787 1.00 26.04 112 THR A N 1
ATOM 842 C CA . THR A 1 112 ? 39.829 6.558 75.863 1.00 24.16 112 THR A CA 1
ATOM 843 C C . THR A 1 112 ? 38.937 7.697 76.371 1.00 27.46 112 THR A C 1
ATOM 844 O O . THR A 1 112 ? 39.342 8.459 77.245 1.00 30.53 112 THR A O 1
ATOM 848 N N . HIS A 1 113 ? 37.730 7.832 75.827 1.00 26.28 113 HIS A N 1
ATOM 849 C CA . HIS A 1 113 ? 36.828 8.910 76.231 1.00 25.26 113 HIS A CA 1
ATOM 850 C C . HIS A 1 113 ? 35.433 8.380 76.221 1.00 30.18 113 HIS A C 1
ATOM 851 O O . HIS A 1 113 ? 34.639 8.721 75.337 1.00 31.93 113 HIS A O 1
ATOM 858 N N . PRO A 1 114 ? 35.102 7.554 77.230 1.00 35.07 114 PRO A N 1
ATOM 859 C CA . PRO A 1 114 ? 33.742 7.054 77.383 1.00 40.26 114 PRO A CA 1
ATOM 860 C C . PRO A 1 114 ? 32.821 8.162 77.894 1.00 41.16 114 PRO A C 1
ATOM 861 O O . PRO A 1 114 ? 31.750 8.353 77.325 1.00 45.32 114 PRO A O 1
ATOM 865 N N . THR A 1 120 ? 30.451 1.736 76.897 1.00 39.97 120 THR A N 1
ATOM 866 C CA . THR A 1 120 ? 30.610 0.519 76.067 1.00 39.27 120 THR A CA 1
ATOM 867 C C . THR A 1 120 ? 31.067 0.679 74.589 1.00 38.46 120 THR A C 1
ATOM 868 O O . THR A 1 120 ? 30.549 1.488 73.843 1.00 34.61 120 THR A O 1
ATOM 872 N N . PHE A 1 121 ? 32.064 -0.110 74.196 1.00 36.04 121 PHE A N 1
ATOM 873 C CA . PHE A 1 121 ? 32.653 -0.037 72.869 1.00 38.72 121 PHE A CA 1
ATOM 874 C C . PHE A 1 121 ? 32.779 -1.474 72.343 1.00 38.65 121 PHE A C 1
ATOM 875 O O . PHE A 1 121 ? 33.483 -2.268 72.974 1.00 45.98 121 PHE A O 1
ATOM 883 N N . PRO A 1 122 ? 32.094 -1.859 71.250 1.00 36.59 122 PRO A N 1
ATOM 884 C CA . PRO A 1 122 ? 31.194 -0.975 70.441 1.00 36.81 122 PRO A CA 1
ATOM 885 C C . PRO A 1 122 ? 29.882 -0.646 71.134 1.00 38.63 122 PRO A C 1
ATOM 886 O O . PRO A 1 122 ? 29.359 -1.453 71.896 1.00 39.67 122 PRO A O 1
ATOM 890 N N . ASN A 1 123 ? 29.336 0.529 70.879 1.00 38.40 123 ASN A N 1
ATOM 891 C CA . ASN A 1 123 ? 28.094 0.912 71.553 1.00 39.16 123 ASN A CA 1
ATOM 892 C C . ASN A 1 123 ? 26.844 0.285 70.897 1.00 39.28 123 ASN A C 1
ATOM 893 O O . ASN A 1 123 ? 26.933 -0.281 69.823 1.00 42.54 123 ASN A O 1
ATOM 898 N N . PRO A 1 124 ? 25.687 0.355 71.541 1.00 41.21 124 PRO A N 1
ATOM 899 C CA . PRO A 1 124 ? 24.528 -0.309 70.937 1.00 41.22 124 PRO A CA 1
ATOM 900 C C . PRO A 1 124 ? 24.088 0.249 69.587 1.00 36.41 124 PRO A C 1
ATOM 901 O O . PRO A 1 124 ? 23.593 -0.518 68.763 1.00 40.93 124 PRO A O 1
ATOM 905 N N . THR A 1 125 ? 24.239 1.554 69.375 1.00 29.49 125 THR A N 1
ATOM 906 C CA . THR A 1 125 ? 23.562 2.230 68.290 1.00 26.78 125 THR A CA 1
ATOM 907 C C . THR A 1 125 ? 24.435 2.490 67.042 1.00 27.01 125 THR A C 1
ATOM 908 O O . THR A 1 125 ? 23.887 2.884 66.017 1.00 26.48 125 THR A O 1
ATOM 912 N N . SER A 1 126 ? 25.746 2.300 67.147 1.00 19.91 126 SER A N 1
ATOM 913 C CA . SER A 1 126 ? 26.643 2.530 66.017 1.00 23.45 126 SER A CA 1
ATOM 914 C C . SER A 1 126 ? 26.949 4.014 65.799 1.00 20.17 126 SER A C 1
ATOM 915 O O . SER A 1 126 ? 27.532 4.390 64.782 1.00 20.02 126 SER A O 1
ATOM 918 N N . TRP A 1 127 ? 26.555 4.851 66.754 1.00 22.25 127 TRP A N 1
ATOM 919 C CA . TRP A 1 127 ? 26.788 6.292 66.666 1.00 25.56 127 TRP A CA 1
ATOM 920 C C . TRP A 1 127 ? 27.704 6.758 67.794 1.00 23.04 127 TRP A C 1
ATOM 921 O O . TRP A 1 127 ? 27.496 6.400 68.953 1.00 25.62 127 TRP A O 1
ATOM 932 N N . TYR A 1 128 ? 28.720 7.549 67.458 1.00 20.06 128 TYR A N 1
ATOM 933 C CA . TYR A 1 128 ? 29.670 8.031 68.488 1.00 20.26 128 TYR A CA 1
ATOM 934 C C . TYR A 1 128 ? 29.648 9.572 68.523 1.00 24.79 128 TYR A C 1
ATOM 935 O O . TYR A 1 128 ? 29.892 10.220 67.500 1.00 23.94 128 TYR A O 1
ATOM 944 N N . ASN A 1 129 ? 29.352 10.150 69.690 1.00 22.87 129 ASN A N 1
ATOM 945 C CA . ASN A 1 129 ? 29.112 11.585 69.828 1.00 21.67 129 ASN A CA 1
ATOM 946 C C . ASN A 1 129 ? 30.440 12.289 70.058 1.00 21.25 129 ASN A C 1
ATOM 947 O O . ASN A 1 129 ? 30.684 12.839 71.142 1.00 22.66 129 ASN A O 1
ATOM 952 N N . VAL A 1 130 ? 31.320 12.165 69.073 1.00 17.63 130 VAL A N 1
ATOM 953 C CA . VAL A 1 130 ? 32.560 12.851 69.015 1.00 19.15 130 VAL A CA 1
ATOM 954 C C . VAL A 1 130 ? 32.376 13.875 67.871 1.00 18.03 130 VAL A C 1
ATOM 955 O O . VAL A 1 130 ? 31.979 13.540 66.726 1.00 15.06 130 VAL A O 1
ATOM 959 N N . PHE A 1 131 ? 32.680 15.125 68.172 1.00 16.92 131 PHE A N 1
ATOM 960 C CA . PHE A 1 131 ? 32.489 16.225 67.212 1.00 17.91 131 PHE A CA 1
ATOM 961 C C . PHE A 1 131 ? 33.749 16.951 66.751 1.00 19.16 131 PHE A C 1
ATOM 962 O O . PHE A 1 131 ? 33.827 17.317 65.545 1.00 16.84 131 PHE A O 1
ATOM 970 N N . TRP A 1 132 ? 34.729 17.190 67.663 1.00 17.11 132 TRP A N 1
ATOM 971 C CA . TRP A 1 132 ? 35.856 18.084 67.423 1.00 17.32 132 TRP A CA 1
ATOM 972 C C . TRP A 1 132 ? 37.249 17.410 67.426 1.00 18.68 132 TRP A C 1
ATOM 973 O O . TRP A 1 132 ? 38.291 18.080 67.574 1.00 18.93 132 TRP A O 1
ATOM 984 N N . SER A 1 133 ? 37.273 16.084 67.285 1.00 19.17 133 SER A N 1
ATOM 985 C CA . SER A 1 133 ? 38.546 15.362 67.335 1.00 18.02 133 SER A CA 1
ATOM 986 C C . SER A 1 133 ? 39.484 15.803 66.241 1.00 18.77 133 SER A C 1
ATOM 987 O O . SER A 1 133 ? 39.052 16.344 65.193 1.00 18.86 133 SER A O 1
ATOM 990 N N . LYS A 1 134 ? 40.788 15.553 66.421 1.00 16.41 134 LYS A N 1
ATOM 991 C CA . LYS A 1 134 ? 41.736 15.889 65.408 1.00 16.88 134 LYS A CA 1
ATOM 992 C C . LYS A 1 134 ? 41.417 15.281 64.012 1.00 16.99 134 LYS A C 1
ATOM 993 O O . LYS A 1 134 ? 41.560 15.964 62.981 1.00 16.87 134 LYS A O 1
ATOM 999 N N . PRO A 1 135 ? 41.035 13.968 63.974 1.00 16.71 135 PRO A N 1
ATOM 1000 C CA . PRO A 1 135 ? 40.762 13.468 62.625 1.00 17.37 135 PRO A CA 1
ATOM 1001 C C . PRO A 1 135 ? 39.585 14.191 61.941 1.00 14.69 135 PRO A C 1
ATOM 1002 O O . PRO A 1 135 ? 39.620 14.367 60.700 1.00 16.75 135 PRO A O 1
ATOM 1006 N N . GLN A 1 136 ? 38.558 14.529 62.706 1.00 14.93 136 GLN A N 1
ATOM 1007 C CA . GLN A 1 136 ? 37.466 15.336 62.216 1.00 16.86 136 GLN A CA 1
ATOM 1008 C C . GLN A 1 136 ? 37.867 16.711 61.675 1.00 15.97 136 GLN A C 1
ATOM 1009 O O . GLN A 1 136 ? 37.519 17.099 60.522 1.00 14.98 136 GLN A O 1
ATOM 1015 N N . THR A 1 137 ? 38.678 17.414 62.435 1.00 14.72 137 THR A N 1
ATOM 1016 C CA . THR A 1 137 ? 39.147 18.729 62.052 1.00 15.97 137 THR A CA 1
ATOM 1017 C C . THR A 1 137 ? 40.042 18.610 60.855 1.00 17.76 137 THR A C 1
ATOM 1018 O O . THR A 1 137 ? 39.872 19.355 59.857 1.00 18.64 137 THR A O 1
ATOM 1022 N N . GLU A 1 138 ? 40.916 17.592 60.833 1.00 16.14 138 GLU A N 1
ATOM 1023 C CA . GLU A 1 138 ? 41.730 17.409 59.670 1.00 16.39 138 GLU A CA 1
ATOM 1024 C C . GLU A 1 138 ? 40.966 17.014 58.407 1.00 16.22 138 GLU A C 1
ATOM 1025 O O . GLU A 1 138 ? 41.342 17.384 57.308 1.00 17.44 138 GLU A O 1
ATOM 1031 N N . ALA A 1 139 ? 39.964 16.169 58.573 1.00 14.11 139 ALA A N 1
ATOM 1032 C CA . ALA A 1 139 ? 39.141 15.705 57.438 1.00 14.31 139 ALA A CA 1
ATOM 1033 C C . ALA A 1 139 ? 38.340 16.859 56.814 1.00 13.06 139 ALA A C 1
ATOM 1034 O O . ALA A 1 139 ? 38.297 17.074 55.577 1.00 13.34 139 ALA A O 1
ATOM 1036 N N . ARG A 1 140 ? 37.716 17.600 57.669 1.00 12.35 140 ARG A N 1
ATOM 1037 C CA . ARG A 1 140 ? 36.884 18.701 57.255 1.00 14.18 140 ARG A CA 1
ATOM 1038 C C . ARG A 1 140 ? 37.672 19.720 56.451 1.00 13.86 140 ARG A C 1
ATOM 1039 O O . ARG A 1 140 ? 37.178 20.284 55.528 1.00 13.71 140 ARG A O 1
ATOM 1047 N N . PHE A 1 141 ? 38.898 19.931 56.812 1.00 12.85 141 PHE A N 1
ATOM 1048 C CA . PHE A 1 141 ? 39.694 20.910 56.154 1.00 14.84 141 PHE A CA 1
ATOM 1049 C C . PHE A 1 141 ? 40.772 20.405 55.229 1.00 16.92 141 PHE A C 1
ATOM 1050 O O . PHE A 1 141 ? 41.574 21.193 54.742 1.00 16.12 141 PHE A O 1
ATOM 1058 N N . HIS A 1 142 ? 40.773 19.118 54.900 1.00 16.14 142 HIS A N 1
ATOM 1059 C CA . HIS A 1 142 ? 41.676 18.623 53.933 1.00 16.12 142 HIS A CA 1
ATOM 1060 C C . HIS A 1 142 ? 41.449 19.339 52.597 1.00 18.11 142 HIS A C 1
ATOM 1061 O O . HIS A 1 142 ? 40.303 19.575 52.221 1.00 15.38 142 HIS A O 1
ATOM 1068 N N . PRO A 1 143 ? 42.519 19.707 51.893 1.00 18.37 143 PRO A N 1
ATOM 1069 C CA . PRO A 1 143 ? 42.358 20.479 50.638 1.00 17.95 143 PRO A CA 1
ATOM 1070 C C . PRO A 1 143 ? 41.421 19.828 49.621 1.00 15.26 143 PRO A C 1
ATOM 1071 O O . PRO A 1 143 ? 40.674 20.530 48.905 1.00 15.75 143 PRO A O 1
ATOM 1075 N N . ASN A 1 144 ? 41.453 18.500 49.563 1.00 13.18 144 ASN A N 1
ATOM 1076 C CA . ASN A 1 144 ? 40.594 17.755 48.657 1.00 15.05 144 ASN A CA 1
ATOM 1077 C C . ASN A 1 144 ? 39.158 17.866 49.146 1.00 13.95 144 ASN A C 1
ATOM 1078 O O . ASN A 1 144 ? 38.214 17.843 48.356 1.00 14.59 144 ASN A O 1
ATOM 1083 N N . MET A 1 145 ? 38.921 17.976 50.437 1.00 13.58 145 MET A N 1
ATOM 1084 C CA . MET A 1 145 ? 37.565 18.109 50.936 1.00 14.09 145 MET A CA 1
ATOM 1085 C C . MET A 1 145 ? 37.080 19.534 50.660 1.00 13.45 145 MET A C 1
ATOM 1086 O O . MET A 1 145 ? 36.003 19.716 50.217 1.00 15.42 145 MET A O 1
ATOM 1091 N N . LYS A 1 146 ? 37.902 20.536 50.966 1.00 13.40 146 LYS A N 1
ATOM 1092 C CA . LYS A 1 146 ? 37.477 21.894 50.638 1.00 13.14 146 LYS A CA 1
ATOM 1093 C C . LYS A 1 146 ? 37.090 22.004 49.141 1.00 12.82 146 LYS A C 1
ATOM 1094 O O . LYS A 1 146 ? 36.150 22.699 48.777 1.00 12.77 146 LYS A O 1
ATOM 1100 N N . ALA A 1 147 ? 37.873 21.370 48.308 1.00 11.82 147 ALA A N 1
ATOM 1101 C CA . ALA A 1 147 ? 37.676 21.387 46.863 1.00 12.00 147 ALA A CA 1
ATOM 1102 C C . ALA A 1 147 ? 36.319 20.836 46.473 1.00 13.73 147 ALA A C 1
ATOM 1103 O O . ALA A 1 147 ? 35.591 21.449 45.671 1.00 13.98 147 ALA A O 1
ATOM 1105 N N . ILE A 1 148 ? 35.941 19.695 47.012 1.00 14.58 148 ILE A N 1
ATOM 1106 C CA . ILE A 1 148 ? 34.648 19.121 46.607 1.00 12.26 148 ILE A CA 1
ATOM 1107 C C . ILE A 1 148 ? 33.490 19.941 47.107 1.00 11.98 148 ILE A C 1
ATOM 1108 O O . ILE A 1 148 ? 32.497 20.080 46.410 1.00 12.59 148 ILE A O 1
ATOM 1113 N N . PHE A 1 149 ? 33.600 20.536 48.276 1.00 11.70 149 PHE A N 1
ATOM 1114 C CA . PHE A 1 149 ? 32.550 21.468 48.712 1.00 12.16 149 PHE A CA 1
ATOM 1115 C C . PHE A 1 149 ? 32.462 22.698 47.813 1.00 12.24 149 PHE A C 1
ATOM 1116 O O . PHE A 1 149 ? 31.358 23.150 47.527 1.00 11.83 149 PHE A O 1
ATOM 1124 N N . LYS A 1 150 ? 33.603 23.236 47.363 1.00 13.68 150 LYS A N 1
ATOM 1125 C CA . LYS A 1 150 ? 33.588 24.354 46.437 1.00 14.98 150 LYS A CA 1
ATOM 1126 C C . LYS A 1 150 ? 32.851 23.940 45.176 1.00 13.12 150 LYS A C 1
ATOM 1127 O O . LYS A 1 150 ? 32.002 24.661 44.680 1.00 14.07 150 LYS A O 1
ATOM 1133 N N . ALA A 1 151 ? 33.113 22.748 44.682 1.00 12.26 151 ALA A N 1
ATOM 1134 C CA . ALA A 1 151 ? 32.505 22.299 43.412 1.00 12.05 151 ALA A CA 1
ATOM 1135 C C . ALA A 1 151 ? 30.978 22.101 43.589 1.00 12.38 151 ALA A C 1
ATOM 1136 O O . ALA A 1 151 ? 30.189 22.531 42.775 1.00 12.48 151 ALA A O 1
ATOM 1138 N N . MET A 1 152 ? 30.577 21.508 44.719 1.00 11.31 152 MET A N 1
ATOM 1139 C CA . MET A 1 152 ? 29.133 21.370 45.024 1.00 12.27 152 MET A CA 1
ATOM 1140 C C . MET A 1 152 ? 28.414 22.664 45.137 1.00 12.38 152 MET A C 1
ATOM 1141 O O . MET A 1 152 ? 27.283 22.776 44.661 1.00 12.20 152 MET A O 1
ATOM 1146 N N . SER A 1 153 ? 29.065 23.659 45.720 1.00 13.86 153 SER A N 1
ATOM 1147 C CA . SER A 1 153 ? 28.433 24.972 45.966 1.00 13.32 153 SER A CA 1
ATOM 1148 C C . SER A 1 153 ? 28.063 25.672 44.649 1.00 14.48 153 SER A C 1
ATOM 1149 O O . SER A 1 153 ? 27.092 26.425 44.632 1.00 13.02 153 SER A O 1
ATOM 1152 N N . LYS A 1 154 ? 28.790 25.372 43.587 1.00 13.04 154 LYS A N 1
ATOM 1153 C CA . LYS A 1 154 ? 28.476 25.882 42.245 1.00 14.84 154 LYS A CA 1
ATOM 1154 C C . LYS A 1 154 ? 27.266 25.271 41.536 1.00 14.94 154 LYS A C 1
ATOM 1155 O O . LYS A 1 154 ? 26.822 25.781 40.511 1.00 13.38 154 LYS A O 1
ATOM 1161 N N . GLU A 1 155 ? 26.716 24.213 42.108 1.00 13.73 155 GLU A N 1
ATOM 1162 C CA . GLU A 1 155 ? 25.475 23.631 41.611 1.00 14.03 155 GLU A CA 1
ATOM 1163 C C . GLU A 1 155 ? 24.293 24.415 42.139 1.00 12.52 155 GLU A C 1
ATOM 1164 O O . GLU A 1 155 ? 23.210 24.401 41.537 1.00 14.35 155 GLU A O 1
ATOM 1170 N N . PHE A 1 156 ? 24.482 25.146 43.225 1.00 10.29 156 PHE A N 1
ATOM 1171 C CA . PHE A 1 156 ? 23.366 25.974 43.789 1.00 10.13 156 PHE A CA 1
ATOM 1172 C C . PHE A 1 156 ? 23.544 27.441 43.325 1.00 10.32 156 PHE A C 1
ATOM 1173 O O . PHE A 1 156 ? 24.641 27.880 42.834 1.00 10.67 156 PHE A O 1
ATOM 1181 N N . TYR A 1 157 ? 22.478 28.221 43.420 1.00 10.65 157 TYR A N 1
ATOM 1182 C CA . TYR A 1 157 ? 22.524 29.606 43.033 1.00 10.55 157 TYR A CA 1
ATOM 1183 C C . TYR A 1 157 ? 21.423 30.408 43.628 1.00 11.74 157 TYR A C 1
ATOM 1184 O O . TYR A 1 157 ? 20.462 29.850 44.168 1.00 11.59 157 TYR A O 1
ATOM 1193 N N . VAL A 1 158 ? 21.566 31.734 43.543 1.00 12.44 158 VAL A N 1
ATOM 1194 C CA . VAL A 1 158 ? 20.455 32.601 43.804 1.00 12.62 158 VAL A CA 1
ATOM 1195 C C . VAL A 1 158 ? 20.352 33.598 42.689 1.00 14.30 158 VAL A C 1
ATOM 1196 O O . VAL A 1 158 ? 21.345 33.962 42.058 1.00 16.13 158 VAL A O 1
ATOM 1200 N N . GLU A 1 159 ? 19.143 34.040 42.469 1.00 14.50 159 GLU A N 1
ATOM 1201 C CA . GLU A 1 159 ? 18.868 35.014 41.435 1.00 18.00 159 GLU A CA 1
ATOM 1202 C C . GLU A 1 159 ? 19.037 36.431 41.958 1.00 16.81 159 GLU A C 1
ATOM 1203 O O . GLU A 1 159 ? 19.736 37.222 41.368 1.00 18.43 159 GLU A O 1
ATOM 1209 N N . ASP A 1 160 ? 18.475 36.707 43.101 1.00 17.59 160 ASP A N 1
ATOM 1210 C CA . ASP A 1 160 ? 18.582 38.022 43.701 1.00 18.02 160 ASP A CA 1
ATOM 1211 C C . ASP A 1 160 ? 19.863 38.141 44.482 1.00 17.81 160 ASP A C 1
ATOM 1212 O O . ASP A 1 160 ? 19.875 38.089 45.660 1.00 19.33 160 ASP A O 1
ATOM 1217 N N . LYS A 1 161 ? 20.941 38.302 43.766 1.00 16.89 161 LYS A N 1
ATOM 1218 C CA . LYS A 1 161 ? 22.277 38.391 44.332 1.00 18.63 161 LYS A CA 1
ATOM 1219 C C . LYS A 1 161 ? 22.514 39.677 45.115 1.00 20.71 161 LYS A C 1
ATOM 1220 O O . LYS A 1 161 ? 23.334 39.692 46.036 1.00 19.18 161 LYS A O 1
ATOM 1226 N N . GLU A 1 162 ? 21.765 40.721 44.792 1.00 18.73 162 GLU A N 1
ATOM 1227 C CA . GLU A 1 162 ? 21.981 41.973 45.478 1.00 22.05 162 GLU A CA 1
ATOM 1228 C C . GLU A 1 162 ? 21.538 41.905 46.913 1.00 20.48 162 GLU A C 1
ATOM 1229 O O . GLU A 1 162 ? 22.173 42.523 47.765 1.00 19.64 162 GLU A O 1
ATOM 1235 N N . ASN A 1 163 ? 20.452 41.178 47.195 1.00 17.97 163 ASN A N 1
ATOM 1236 C CA . ASN A 1 163 ? 19.844 41.169 48.516 1.00 20.61 163 ASN A CA 1
ATOM 1237 C C . ASN A 1 163 ? 19.814 39.869 49.288 1.00 17.76 163 ASN A C 1
ATOM 1238 O O . ASN A 1 163 ? 19.691 39.894 50.535 1.00 18.09 163 ASN A O 1
ATOM 1243 N N . CYS A 1 164 ? 19.912 38.734 48.596 1.00 14.73 164 CYS A N 1
ATOM 1244 C CA . CYS A 1 164 ? 19.706 37.468 49.304 1.00 14.96 164 CYS A CA 1
ATOM 1245 C C . CYS A 1 164 ? 20.894 37.221 50.234 1.00 14.13 164 CYS A C 1
ATOM 1246 O O . CYS A 1 164 ? 22.092 37.168 49.784 1.00 13.61 164 CYS A O 1
ATOM 1249 N N . LEU A 1 165 ? 20.612 36.994 51.517 1.00 14.00 165 LEU A N 1
ATOM 1250 C CA . LEU A 1 165 ? 21.672 36.911 52.530 1.00 12.35 165 LEU A CA 1
ATOM 1251 C C . LEU A 1 165 ? 22.345 35.525 52.606 1.00 14.53 165 LEU A C 1
ATOM 1252 O O . LEU A 1 165 ? 22.269 34.825 53.623 1.00 13.22 165 LEU A O 1
ATOM 1257 N N . ILE A 1 166 ? 23.059 35.177 51.535 1.00 14.14 166 ILE A N 1
ATOM 1258 C CA . ILE A 1 166 ? 23.785 33.919 51.454 1.00 13.16 166 ILE A CA 1
ATOM 1259 C C . ILE A 1 166 ? 25.085 34.135 50.692 1.00 14.10 166 ILE A C 1
ATOM 1260 O O . ILE A 1 166 ? 25.149 34.971 49.754 1.00 14.01 166 ILE A O 1
ATOM 1265 N N . ASP A 1 167 ? 26.113 33.402 51.111 1.00 12.65 167 ASP A N 1
ATOM 1266 C CA . ASP A 1 167 ? 27.389 33.357 50.456 1.00 13.58 167 ASP A CA 1
ATOM 1267 C C . ASP A 1 167 ? 27.777 31.911 50.207 1.00 12.42 167 ASP A C 1
ATOM 1268 O O . ASP A 1 167 ? 28.285 31.205 51.069 1.00 11.17 167 ASP A O 1
ATOM 1273 N N . LEU A 1 168 ? 27.525 31.474 48.984 1.00 12.07 168 LEU A N 1
ATOM 1274 C CA . LEU A 1 168 ? 27.741 30.076 48.640 1.00 12.98 168 LEU A CA 1
ATOM 1275 C C . LEU A 1 168 ? 29.217 29.760 48.479 1.00 13.51 168 LEU A C 1
ATOM 1276 O O . LEU A 1 168 ? 29.601 28.592 48.485 1.00 15.57 168 LEU A O 1
ATOM 1281 N N . ASP A 1 169 ? 30.042 30.779 48.397 1.00 15.21 169 ASP A N 1
ATOM 1282 C CA . ASP A 1 169 ? 31.488 30.589 48.405 1.00 17.92 169 ASP A CA 1
ATOM 1283 C C . ASP A 1 169 ? 32.042 30.256 49.780 1.00 18.50 169 ASP A C 1
ATOM 1284 O O . ASP A 1 169 ? 33.252 29.995 49.923 1.00 21.41 169 ASP A O 1
ATOM 1289 N N . THR A 1 170 ? 31.259 30.274 50.834 1.00 14.96 170 THR A N 1
ATOM 1290 C CA . THR A 1 170 ? 31.803 30.005 52.107 1.00 13.88 170 THR A CA 1
ATOM 1291 C C . THR A 1 170 ? 31.133 28.770 52.703 1.00 15.27 170 THR A C 1
ATOM 1292 O O . THR A 1 170 ? 29.882 28.732 52.850 1.00 14.07 170 THR A O 1
ATOM 1296 N N . GLN A 1 171 ? 31.977 27.814 53.129 1.00 12.64 171 GLN A N 1
ATOM 1297 C CA . GLN A 1 171 ? 31.529 26.636 53.872 1.00 13.19 171 GLN A CA 1
ATOM 1298 C C . GLN A 1 171 ? 31.672 26.874 55.357 1.00 14.26 171 GLN A C 1
ATOM 1299 O O . GLN A 1 171 ? 32.729 27.218 55.797 1.00 16.23 171 GLN A O 1
ATOM 1305 N N . LEU A 1 172 ? 30.633 26.659 56.104 1.00 13.28 172 LEU A N 1
ATOM 1306 C CA . LEU A 1 172 ? 30.683 26.639 57.590 1.00 13.38 172 LEU A CA 1
ATOM 1307 C C . LEU A 1 172 ? 30.692 25.184 58.058 1.00 13.25 172 LEU A C 1
ATOM 1308 O O . LEU A 1 172 ? 30.145 24.282 57.423 1.00 14.02 172 LEU A O 1
ATOM 1313 N N . VAL A 1 173 ? 31.234 24.984 59.245 1.00 13.27 173 VAL A N 1
ATOM 1314 C CA . VAL A 1 173 ? 31.146 23.728 59.910 1.00 14.58 173 VAL A CA 1
ATOM 1315 C C . VAL A 1 173 ? 29.931 23.656 60.832 1.00 14.84 173 VAL A C 1
ATOM 1316 O O . VAL A 1 173 ? 29.805 24.409 61.859 1.00 14.21 173 VAL A O 1
ATOM 1320 N N . TYR A 1 174 ? 29.091 22.675 60.506 1.00 15.55 174 TYR A N 1
ATOM 1321 C CA . TYR A 1 174 ? 28.087 22.167 61.435 1.00 16.08 174 TYR A CA 1
ATOM 1322 C C . TYR A 1 174 ? 28.711 20.909 62.047 1.00 16.44 174 TYR A C 1
ATOM 1323 O O . TYR A 1 174 ? 28.977 19.963 61.341 1.00 15.76 174 TYR A O 1
ATOM 1332 N N . GLY A 1 175 ? 28.922 20.919 63.371 1.00 15.75 175 GLY A N 1
ATOM 1333 C CA . GLY A 1 175 ? 29.530 19.745 64.035 1.00 15.79 175 GLY A CA 1
ATOM 1334 C C . GLY A 1 175 ? 28.624 18.555 63.962 1.00 14.03 175 GLY A C 1
ATOM 1335 O O . GLY A 1 175 ? 27.438 18.629 64.303 1.00 15.86 175 GLY A O 1
ATOM 1336 N N . ASP A 1 176 ? 29.156 17.437 63.500 1.00 14.87 176 ASP A N 1
ATOM 1337 C CA . ASP A 1 176 ? 28.404 16.209 63.453 1.00 14.49 176 ASP A CA 1
ATOM 1338 C C . ASP A 1 176 ? 29.286 15.059 63.869 1.00 15.73 176 ASP A C 1
ATOM 1339 O O . ASP A 1 176 ? 30.519 15.203 64.039 1.00 18.90 176 ASP A O 1
ATOM 1344 N N . ARG A 1 177 ? 28.644 13.906 63.978 1.00 17.81 177 ARG A N 1
ATOM 1345 C CA . ARG A 1 177 ? 29.287 12.799 64.640 1.00 18.54 177 ARG A CA 1
ATOM 1346 C C . ARG A 1 177 ? 29.750 11.782 63.664 1.00 17.32 177 ARG A C 1
ATOM 1347 O O . ARG A 1 177 ? 29.899 12.062 62.494 1.00 16.60 177 ARG A O 1
ATOM 1355 N N . ILE A 1 178 ? 30.219 10.647 64.182 1.00 17.81 178 ILE A N 1
ATOM 1356 C CA . ILE A 1 178 ? 30.679 9.561 63.375 1.00 15.73 178 ILE A CA 1
ATOM 1357 C C . ILE A 1 178 ? 29.776 8.317 63.597 1.00 15.76 178 ILE A C 1
ATOM 1358 O O . ILE A 1 178 ? 29.083 8.186 64.588 1.00 15.03 178 ILE A O 1
ATOM 1363 N N . ARG A 1 179 ? 29.774 7.440 62.597 1.00 15.66 179 ARG A N 1
ATOM 1364 C CA . ARG A 1 179 ? 29.133 6.148 62.686 1.00 16.30 179 ARG A CA 1
ATOM 1365 C C . ARG A 1 179 ? 30.173 5.062 62.450 1.00 16.60 179 ARG A C 1
ATOM 1366 O O . ARG A 1 179 ? 31.031 5.154 61.552 1.00 16.51 179 ARG A O 1
ATOM 1374 N N . ILE A 1 180 ? 30.198 4.062 63.337 1.00 17.77 180 ILE A N 1
ATOM 1375 C CA . ILE A 1 180 ? 31.023 2.892 63.101 1.00 17.93 180 ILE A CA 1
ATOM 1376 C C . ILE A 1 180 ? 30.088 1.714 63.345 1.00 19.36 180 ILE A C 1
ATOM 1377 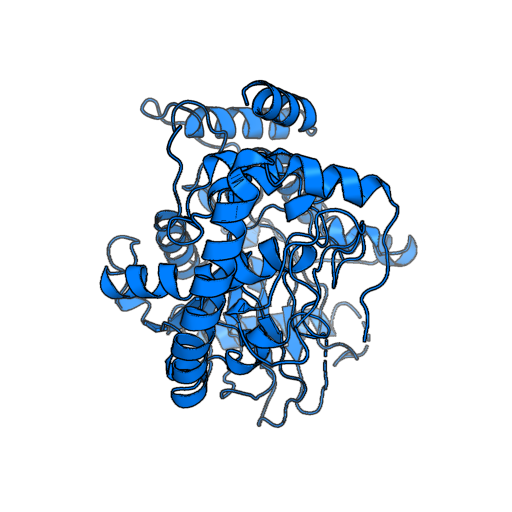O O . ILE A 1 180 ? 2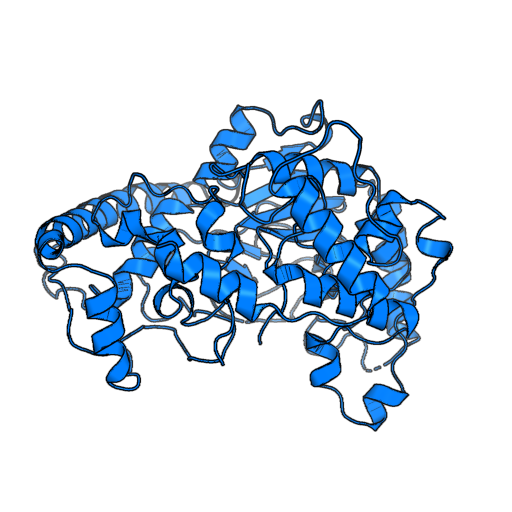9.797 1.408 64.510 1.00 19.31 180 ILE A O 1
ATOM 1382 N N . ARG A 1 181 ? 29.530 1.152 62.258 1.00 17.49 181 ARG A N 1
ATOM 1383 C CA . ARG A 1 181 ? 28.482 0.148 62.308 1.00 17.41 181 ARG A CA 1
ATOM 1384 C C . ARG A 1 181 ? 29.101 -1.238 62.104 1.00 17.51 181 ARG A C 1
ATOM 1385 O O . ARG A 1 181 ? 29.689 -1.531 61.084 1.00 15.40 181 ARG A O 1
ATOM 1393 N N . GLU A 1 182 ? 29.057 -2.052 63.168 1.00 19.07 182 GLU A N 1
ATOM 1394 C CA . GLU A 1 182 ? 29.527 -3.445 63.070 1.00 19.36 182 GLU A CA 1
ATOM 1395 C C . GLU A 1 182 ? 28.529 -4.312 62.271 1.00 17.62 182 GLU A C 1
ATOM 1396 O O . GLU A 1 182 ? 27.314 -4.097 62.337 1.00 17.76 182 GLU A O 1
ATOM 1402 N N . PRO A 1 183 ? 29.043 -5.386 61.633 1.00 17.86 183 PRO A N 1
ATOM 1403 C CA . PRO A 1 183 ? 28.107 -6.334 61.019 1.00 17.48 183 PRO A CA 1
ATOM 1404 C C . PRO A 1 183 ? 27.162 -6.898 62.013 1.00 19.29 183 PRO A C 1
ATOM 1405 O O . PRO A 1 183 ? 27.541 -7.123 63.191 1.00 19.44 183 PRO A O 1
ATOM 1409 N N . GLY A 1 184 ? 25.923 -7.001 61.629 1.00 22.65 184 GLY A N 1
ATOM 1410 C CA . GLY A 1 184 ? 24.921 -7.582 62.488 1.00 27.86 184 GLY A CA 1
ATOM 1411 C C . GLY A 1 184 ? 24.113 -6.520 63.155 1.00 33.32 184 GLY A C 1
ATOM 1412 O O . GLY A 1 184 ? 23.053 -6.799 63.692 1.00 33.88 184 GLY A O 1
ATOM 1413 N N . LYS A 1 185 ? 24.617 -5.294 63.179 1.00 34.43 185 LYS A N 1
ATOM 1414 C CA . LYS A 1 185 ? 23.835 -4.209 63.757 1.00 39.01 185 LYS A CA 1
ATOM 1415 C C . LYS A 1 185 ? 22.745 -3.912 62.742 1.00 41.98 185 LYS A C 1
ATOM 1416 O O . LYS A 1 185 ? 23.052 -3.610 61.561 1.00 37.04 185 LYS A O 1
ATOM 1422 N N . ALA A 1 186 ? 21.501 -4.052 63.212 1.00 37.54 186 ALA A N 1
ATOM 1423 C CA . ALA A 1 186 ? 20.318 -3.770 62.433 1.00 41.80 186 ALA A CA 1
ATOM 1424 C C . ALA A 1 186 ? 19.787 -2.351 62.715 1.00 44.22 186 ALA A C 1
ATOM 1425 O O . ALA A 1 186 ? 20.162 -1.732 63.693 1.00 46.19 186 ALA A O 1
ATOM 1427 N N . ALA A 1 187 ? 18.899 -1.876 61.847 1.00 40.58 187 ALA A N 1
ATOM 1428 C CA . ALA A 1 187 ? 18.439 -0.511 61.847 1.00 42.55 187 ALA A CA 1
ATOM 1429 C C . ALA A 1 187 ? 16.922 -0.498 61.775 1.00 43.82 187 ALA A C 1
ATOM 1430 O O . ALA A 1 187 ? 16.312 0.419 62.290 1.00 51.22 187 ALA A O 1
ATOM 1432 N N . LEU A 1 189 ? 15.369 2.814 61.261 1.00 31.90 189 LEU A N 1
ATOM 1433 C CA . LEU A 1 189 ? 15.134 4.225 60.847 1.00 35.02 189 LEU A CA 1
ATOM 1434 C C . LEU A 1 189 ? 14.657 4.230 59.385 1.00 32.98 189 LEU A C 1
ATOM 1435 O O . LEU A 1 189 ? 15.451 4.043 58.503 1.00 33.85 189 LEU A O 1
ATOM 1437 N N . PRO A 1 190 ? 13.340 4.362 59.119 1.00 30.17 190 PRO A N 1
ATOM 1438 C CA . PRO A 1 190 ? 12.844 4.130 57.755 1.00 27.31 190 PRO A CA 1
ATOM 1439 C C . PRO A 1 190 ? 13.027 5.305 56.766 1.00 21.94 190 PRO A C 1
ATOM 1440 O O . PRO A 1 190 ? 13.597 6.322 57.150 1.00 20.36 190 PRO A O 1
ATOM 1444 N N . LEU A 1 191 ? 12.595 5.125 55.515 1.00 18.05 191 LEU A N 1
ATOM 1445 C CA . LEU A 1 191 ? 12.685 6.165 54.482 1.00 16.73 191 LEU A CA 1
ATOM 1446 C C . LEU A 1 191 ? 12.110 7.504 54.954 1.00 16.06 191 LEU A C 1
ATOM 1447 O O . LEU A 1 191 ? 10.974 7.566 55.449 1.00 15.83 191 LEU A O 1
ATOM 1452 N N . HIS A 1 192 ? 12.894 8.574 54.770 1.00 14.06 192 HIS A N 1
ATOM 1453 C CA . HIS A 1 192 ? 12.469 9.844 55.253 1.00 13.08 192 HIS A CA 1
ATOM 1454 C C . HIS A 1 192 ? 13.174 10.995 54.512 1.00 13.84 192 HIS A C 1
ATOM 1455 O O . HIS A 1 192 ? 14.204 10.801 53.849 1.00 11.19 192 HIS A O 1
ATOM 1462 N N . LEU A 1 193 ? 12.729 12.188 54.853 1.00 12.23 193 LEU A N 1
ATOM 1463 C CA . LEU A 1 193 ? 13.413 13.414 54.578 1.00 13.25 193 LEU A CA 1
ATOM 1464 C C . LEU A 1 193 ? 13.828 14.023 55.967 1.00 14.61 193 LEU A C 1
ATOM 1465 O O . LEU A 1 193 ? 13.192 13.839 56.907 1.00 13.03 193 LEU A O 1
ATOM 1470 N N . ASP A 1 194 ? 14.976 14.693 56.016 1.00 15.04 194 ASP A N 1
ATOM 1471 C CA . ASP A 1 194 ? 15.398 15.404 57.196 1.00 13.25 194 ASP A CA 1
ATOM 1472 C C . ASP A 1 194 ? 15.011 16.885 56.866 1.00 14.45 194 ASP A C 1
ATOM 1473 O O . ASP A 1 194 ? 14.178 17.113 56.038 1.00 15.58 194 ASP A O 1
ATOM 1478 N N . SER A 1 195 ? 15.625 17.861 57.519 1.00 14.19 195 SER A N 1
ATOM 1479 C CA . SER A 1 195 ? 15.329 19.245 57.257 1.00 14.76 195 SER A CA 1
ATOM 1480 C C . SER A 1 195 ? 13.838 19.613 57.463 1.00 15.42 195 SER A C 1
ATOM 1481 O O . SER A 1 195 ? 13.286 20.389 56.759 1.00 13.82 195 SER A O 1
ATOM 1484 N N . SER A 1 196 ? 13.298 18.990 58.480 1.00 15.12 196 SER A N 1
ATOM 1485 C CA . SER A 1 196 ? 11.956 19.182 59.038 1.00 15.58 196 SER A CA 1
ATOM 1486 C C . SER A 1 196 ? 10.870 18.197 58.707 1.00 16.78 196 SER A C 1
ATOM 1487 O O . SER A 1 196 ? 10.854 17.635 57.652 1.00 15.97 196 SER A O 1
ATOM 1490 N N . SER A 1 197 ? 9.947 18.052 59.660 1.00 17.74 197 SER A N 1
ATOM 1491 C CA . SER A 1 197 ? 8.756 17.197 59.387 1.00 17.88 197 SER A CA 1
ATOM 1492 C C . SER A 1 197 ? 7.667 17.931 58.626 1.00 17.99 197 SER A C 1
ATOM 1493 O O . SER A 1 197 ? 7.336 17.579 57.496 1.00 17.47 197 SER A O 1
ATOM 1496 N N . ILE A 1 198 ? 7.116 19.005 59.205 1.00 18.87 198 ILE A N 1
ATOM 1497 C CA . ILE A 1 198 ? 5.946 19.704 58.647 1.00 20.04 198 ILE A CA 1
ATOM 1498 C C . ILE A 1 198 ? 6.284 21.092 57.996 1.00 15.97 198 ILE A C 1
ATOM 1499 O O . ILE A 1 198 ? 5.490 21.582 57.235 1.00 17.49 198 ILE A O 1
ATOM 1504 N N . GLU A 1 199 ? 7.423 21.675 58.353 1.00 16.58 199 GLU A N 1
ATOM 1505 C CA . GLU A 1 199 ? 7.839 22.998 57.873 1.00 15.71 199 GLU A CA 1
ATOM 1506 C C . GLU A 1 199 ? 7.736 23.315 56.375 1.00 15.04 199 GLU A C 1
ATOM 1507 O O . GLU A 1 199 ? 7.418 24.445 56.003 1.00 16.65 199 GLU A O 1
ATOM 1513 N N . ARG A 1 200 ? 8.016 22.338 55.522 1.00 12.84 200 ARG A N 1
ATOM 1514 C CA . ARG A 1 200 ? 7.994 22.556 54.075 1.00 13.77 200 ARG A CA 1
ATOM 1515 C C . ARG A 1 200 ? 6.640 23.086 53.624 1.00 15.01 200 ARG A C 1
ATOM 1516 O O . ARG A 1 200 ? 6.578 23.779 52.714 1.00 17.64 200 ARG A O 1
ATOM 1524 N N . TRP A 1 201 ? 5.597 22.643 54.293 1.00 16.32 201 TRP A N 1
ATOM 1525 C CA . TRP A 1 201 ? 4.254 23.113 54.115 1.00 16.71 201 TRP A CA 1
ATOM 1526 C C . TRP A 1 201 ? 3.868 24.278 55.004 1.00 15.35 201 TRP A C 1
ATOM 1527 O O . TRP A 1 201 ? 3.317 25.270 54.476 1.00 19.51 201 TRP A O 1
ATOM 1538 N N . GLU A 1 202 ? 4.186 24.216 56.271 1.00 17.47 202 GLU A N 1
ATOM 1539 C CA . GLU A 1 202 ? 3.727 25.194 57.227 1.00 21.54 202 GLU A CA 1
ATOM 1540 C C . GLU A 1 202 ? 4.430 26.530 57.222 1.00 23.87 202 GLU A C 1
ATOM 1541 O O . GLU A 1 202 ? 3.770 27.544 57.431 1.00 20.69 202 GLU A O 1
ATOM 1547 N N . ASP A 1 203 ? 5.754 26.545 57.106 1.00 18.92 203 ASP A N 1
ATOM 1548 C CA . ASP A 1 203 ? 6.453 27.818 57.087 1.00 18.23 203 ASP A CA 1
ATOM 1549 C C . ASP A 1 203 ? 6.193 28.584 55.805 1.00 19.11 203 ASP A C 1
ATOM 1550 O O . ASP A 1 203 ? 6.103 28.002 54.691 1.00 18.57 203 ASP A O 1
ATOM 1555 N N . ILE A 1 204 ? 6.058 29.917 55.906 1.00 18.70 204 ILE A N 1
ATOM 1556 C CA . ILE A 1 204 ? 5.842 30.721 54.727 1.00 19.24 204 ILE A CA 1
ATOM 1557 C C . ILE A 1 204 ? 6.960 30.667 53.675 1.00 17.99 204 ILE A C 1
ATOM 1558 O O . ILE A 1 20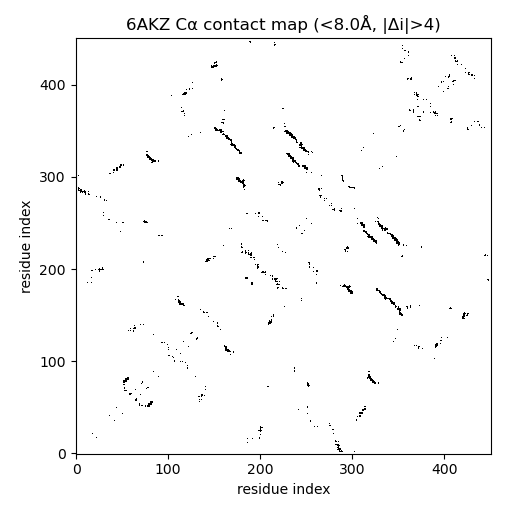4 ? 6.699 30.388 52.513 1.00 18.45 204 ILE A O 1
ATOM 1563 N N . MET A 1 205 ? 8.185 30.980 54.092 1.00 18.91 205 MET A N 1
ATOM 1564 C CA . MET A 1 205 ? 9.300 31.043 53.159 1.00 18.04 205 MET A CA 1
ATOM 1565 C C . MET A 1 205 ? 9.670 29.621 52.701 1.00 16.65 205 MET A C 1
ATOM 1566 O O . MET A 1 205 ? 9.885 29.441 51.518 1.00 14.73 205 MET A O 1
ATOM 1571 N N . TYR A 1 206 ? 9.597 28.646 53.612 1.00 14.23 206 TYR A N 1
ATOM 1572 C CA . TYR A 1 206 ? 9.900 27.244 53.232 1.00 14.73 206 TYR A CA 1
ATOM 1573 C C . TYR A 1 206 ? 8.943 26.787 52.174 1.00 15.65 206 TYR A C 1
ATOM 1574 O O . TYR A 1 206 ? 9.344 26.254 51.134 1.00 13.41 206 TYR A O 1
ATOM 1583 N N . SER A 1 207 ? 7.630 27.006 52.370 1.00 15.06 207 SER A N 1
ATOM 1584 C CA . SER A 1 207 ? 6.689 26.629 51.351 1.00 15.64 207 SER A CA 1
ATOM 1585 C C . SER A 1 207 ? 6.785 27.335 50.033 1.00 16.04 207 SER A C 1
ATOM 1586 O O . SER A 1 207 ? 6.505 26.707 48.957 1.00 15.78 207 SER A O 1
ATOM 1589 N N . GLU A 1 208 ? 7.295 28.567 50.011 1.00 15.98 208 GLU A N 1
ATOM 1590 C CA . GLU A 1 208 ? 7.519 29.249 48.770 1.00 18.27 208 GLU A CA 1
ATOM 1591 C C . GLU A 1 208 ? 8.583 28.601 47.906 1.00 16.58 208 GLU A C 1
ATOM 1592 O O . GLU A 1 208 ? 8.549 28.806 46.706 1.00 15.77 208 GLU A O 1
ATOM 1598 N N . VAL A 1 209 ? 9.542 27.907 48.507 1.00 15.48 209 VAL A N 1
ATOM 1599 C CA . VAL A 1 209 ? 10.510 27.049 47.753 1.00 14.36 209 VAL A CA 1
ATOM 1600 C C . VAL A 1 209 ? 9.795 26.149 46.729 1.00 14.81 209 VAL A C 1
ATOM 1601 O O . VAL A 1 209 ? 10.313 25.877 45.646 1.00 15.14 209 VAL A O 1
ATOM 1605 N N . TYR A 1 210 ? 8.611 25.629 47.114 1.00 14.29 210 TYR A N 1
ATOM 1606 C CA . TYR A 1 210 ? 7.836 24.658 46.344 1.00 15.27 210 TYR A CA 1
ATOM 1607 C C . TYR A 1 210 ? 6.636 25.291 45.580 1.00 18.47 210 TYR A C 1
ATOM 1608 O O . TYR A 1 210 ? 5.802 24.574 45.033 1.00 17.51 210 TYR A O 1
ATOM 1617 N N . LYS A 1 211 ? 6.636 26.599 45.394 1.00 19.48 211 LYS A N 1
ATOM 1618 C CA . LYS A 1 211 ? 5.566 27.279 44.688 1.00 22.80 211 LYS A CA 1
ATOM 1619 C C . LYS A 1 211 ? 5.197 26.659 43.333 1.00 19.71 211 LYS A C 1
ATOM 1620 O O . LYS A 1 211 ? 4.037 26.501 43.055 1.00 18.34 211 LYS A O 1
ATOM 1626 N N . SER A 1 212 ? 6.185 26.310 42.511 1.00 20.74 212 SER A N 1
ATOM 1627 C CA . SER A 1 212 ? 5.953 25.739 41.166 1.00 20.59 212 SER A CA 1
ATOM 1628 C C . SER A 1 212 ? 5.133 24.460 41.260 1.00 18.86 212 SER A C 1
ATOM 1629 O O . SER A 1 212 ? 4.251 24.243 40.454 1.00 18.97 212 SER A O 1
ATOM 1632 N N . ILE A 1 213 ? 5.362 23.678 42.308 1.00 15.52 213 ILE A N 1
ATOM 1633 C CA . ILE A 1 213 ? 4.587 22.468 42.509 1.00 16.69 213 ILE A CA 1
ATOM 1634 C C . ILE A 1 213 ? 3.129 22.810 42.895 1.00 18.37 213 ILE A C 1
ATOM 1635 O O . ILE A 1 213 ? 2.192 22.226 42.370 1.00 20.92 213 ILE A O 1
ATOM 1640 N N . PHE A 1 214 ? 2.947 23.727 43.815 1.00 17.34 214 PHE A N 1
ATOM 1641 C CA . PHE A 1 214 ? 1.620 24.101 44.262 1.00 19.83 214 PHE A CA 1
ATOM 1642 C C . PHE A 1 214 ? 0.805 24.855 43.219 1.00 21.36 214 PHE A C 1
ATOM 1643 O O . PHE A 1 214 ? -0.415 25.065 43.401 1.00 22.46 214 PHE A O 1
ATOM 1651 N N . GLU A 1 215 ? 1.457 25.290 42.155 1.00 20.88 215 GLU A N 1
ATOM 1652 C CA . GLU A 1 215 ? 0.739 25.951 41.055 1.00 24.07 215 GLU A CA 1
ATOM 1653 C C . GLU A 1 215 ? 0.415 25.052 39.877 1.00 25.11 215 GLU A C 1
ATOM 1654 O O . GLU A 1 215 ? -0.183 25.526 38.929 1.00 24.52 215 GLU A O 1
ATOM 1660 N N . GLY A 1 216 ? 0.853 23.793 39.918 1.00 21.78 216 GLY A N 1
ATOM 1661 C CA . GLY A 1 216 ? 0.585 22.834 38.902 1.00 19.54 216 GLY A CA 1
ATOM 1662 C C . GLY A 1 216 ? 1.642 22.717 37.858 1.00 21.45 216 GLY A C 1
ATOM 1663 O O . GLY A 1 216 ? 1.397 22.161 36.822 1.00 22.50 216 GLY A O 1
ATOM 1664 N N . ASP A 1 217 ? 2.862 23.148 38.177 1.00 20.44 217 ASP A N 1
ATOM 1665 C CA . ASP A 1 217 ? 3.962 23.207 37.240 1.00 20.04 217 ASP A CA 1
ATOM 1666 C C . ASP A 1 217 ? 5.227 22.576 37.934 1.00 17.46 217 ASP A C 1
ATOM 1667 O O . ASP A 1 217 ? 6.307 23.113 37.818 1.00 18.72 217 ASP A O 1
ATOM 1672 N N . TRP A 1 218 ? 5.042 21.424 38.591 1.00 17.50 218 TRP A N 1
ATOM 1673 C CA . TRP A 1 218 ? 6.169 20.653 39.135 1.00 16.87 218 TRP A CA 1
ATOM 1674 C C . TRP A 1 218 ? 7.305 20.472 38.178 1.00 16.25 218 TRP A C 1
ATOM 1675 O O . TRP A 1 218 ? 8.481 20.455 38.585 1.00 15.55 218 TRP A O 1
ATOM 1686 N N . GLU A 1 219 ? 7.037 20.404 36.873 1.00 15.72 219 GLU A N 1
ATOM 1687 C CA . GLU A 1 219 ? 8.076 20.136 35.917 1.00 17.61 219 GLU A CA 1
ATOM 1688 C C . GLU A 1 219 ? 9.125 21.204 35.911 1.00 17.19 219 GLU A C 1
ATOM 1689 O O . GLU A 1 219 ? 10.276 20.942 35.523 1.00 19.11 219 GLU A O 1
ATOM 1695 N N . ASN A 1 220 ? 8.750 22.405 36.307 1.00 18.06 220 ASN A N 1
ATOM 1696 C CA . ASN A 1 220 ? 9.698 23.491 36.347 1.00 17.84 220 ASN A CA 1
ATOM 1697 C C . ASN A 1 220 ? 10.293 23.799 37.745 1.00 18.25 220 ASN A C 1
ATOM 1698 O O . ASN A 1 220 ? 10.942 24.855 37.914 1.00 18.03 220 ASN A O 1
ATOM 1703 N N . TRP A 1 221 ? 10.018 22.950 38.731 1.00 14.68 221 TRP A N 1
ATOM 1704 C CA . TRP A 1 221 ? 10.647 23.115 40.067 1.00 13.39 221 TRP A CA 1
ATOM 1705 C C . TRP A 1 221 ? 12.177 22.941 39.969 1.00 13.69 221 TRP A C 1
ATOM 1706 O O . TRP A 1 221 ? 12.635 21.957 39.391 1.00 15.56 221 TRP A O 1
ATOM 1717 N N . ASP A 1 222 ? 12.892 23.899 40.518 1.00 12.16 222 ASP A N 1
ATOM 1718 C CA . ASP A 1 222 ? 14.341 23.975 40.494 1.00 12.00 222 ASP A CA 1
ATOM 1719 C C . ASP A 1 222 ? 14.762 23.820 41.966 1.00 11.60 222 ASP A C 1
ATOM 1720 O O . ASP A 1 222 ? 14.714 24.755 42.760 1.00 11.73 222 ASP A O 1
ATOM 1725 N N . ALA A 1 223 ? 15.306 22.654 42.253 1.00 10.74 223 ALA A N 1
ATOM 1726 C CA . ALA A 1 223 ? 15.845 22.330 43.619 1.00 11.51 223 ALA A CA 1
ATOM 1727 C C . ALA A 1 223 ? 17.113 23.056 44.058 1.00 12.08 223 ALA A C 1
ATOM 1728 O O . ALA A 1 223 ? 17.510 22.978 45.240 1.00 12.27 223 ALA A O 1
ATOM 1730 N N . PHE A 1 224 ? 17.681 23.790 43.144 1.00 10.81 224 PHE A N 1
ATOM 1731 C CA . PHE A 1 224 ? 18.977 24.412 43.337 1.00 10.70 224 PHE A CA 1
ATOM 1732 C C . PHE A 1 224 ? 18.923 25.895 43.500 1.00 10.85 224 PHE A C 1
ATOM 1733 O O . PHE A 1 224 ? 19.968 26.479 43.743 1.00 10.87 224 PHE A O 1
ATOM 1741 N N . LYS A 1 225 ? 17.726 26.479 43.378 1.00 11.47 225 LYS A N 1
ATOM 1742 C CA . LYS A 1 225 ? 17.558 27.908 43.541 1.00 14.03 225 LYS A CA 1
ATOM 1743 C C . LYS A 1 225 ? 17.250 28.225 45.025 1.00 12.47 225 LYS A C 1
ATOM 1744 O O . LYS A 1 225 ? 16.264 27.714 45.570 1.00 13.42 225 LYS A O 1
ATOM 1750 N N . LEU A 1 226 ? 18.044 29.093 45.629 1.00 12.42 226 LEU A N 1
ATOM 1751 C CA . LEU A 1 226 ? 18.010 29.280 47.023 1.00 11.43 226 LEU A CA 1
ATOM 1752 C C . LEU A 1 226 ? 17.436 30.602 47.541 1.00 13.29 226 LEU A C 1
ATOM 1753 O O . LEU A 1 226 ? 17.467 30.877 48.721 1.00 13.98 226 LEU A O 1
ATOM 1758 N N . ASP A 1 227 ? 16.902 31.409 46.656 1.00 13.72 227 ASP A N 1
ATOM 1759 C CA . ASP A 1 227 ? 16.382 32.723 47.068 1.00 16.48 227 ASP A CA 1
ATOM 1760 C C . ASP A 1 227 ? 15.421 32.682 48.236 1.00 16.69 227 ASP A C 1
ATOM 1761 O O . ASP A 1 227 ? 15.564 33.469 49.180 1.00 18.48 227 ASP A O 1
ATOM 1766 N N . GLU A 1 228 ? 14.450 31.785 48.203 1.00 15.44 228 GLU A N 1
ATOM 1767 C CA . GLU A 1 228 ? 13.448 31.688 49.244 1.00 15.76 228 GLU A CA 1
ATOM 1768 C C . GLU A 1 228 ? 13.975 30.798 50.382 1.00 13.63 228 GLU A C 1
ATOM 1769 O O . GLU A 1 228 ? 13.776 31.109 51.557 1.00 13.60 228 GLU A O 1
ATOM 1775 N N . ARG A 1 229 ? 14.654 29.693 50.037 1.00 12.73 229 ARG A N 1
ATOM 1776 C CA . ARG A 1 229 ? 15.117 28.773 51.093 1.00 12.67 229 ARG A CA 1
ATOM 1777 C C . ARG A 1 229 ? 16.063 29.345 52.130 1.00 12.39 229 ARG A C 1
ATOM 1778 O O . ARG A 1 229 ? 16.103 28.882 53.267 1.00 12.98 229 ARG A O 1
ATOM 1786 N N . THR A 1 230 ? 16.842 30.347 51.686 1.00 14.35 230 THR A N 1
ATOM 1787 C CA . THR A 1 230 ? 17.721 31.199 52.532 1.00 14.59 230 THR A CA 1
ATOM 1788 C C . THR A 1 230 ? 16.991 31.722 53.781 1.00 16.20 230 THR A C 1
ATOM 1789 O O . THR A 1 230 ? 17.598 31.880 54.838 1.00 13.40 230 THR A O 1
ATOM 1793 N N . TYR A 1 231 ? 15.693 31.948 53.668 1.00 15.45 231 TYR A N 1
ATOM 1794 C CA . TYR A 1 231 ? 14.921 32.538 54.721 1.00 16.43 231 TYR A CA 1
ATOM 1795 C C . TYR A 1 231 ? 13.893 31.566 55.342 1.00 17.74 231 TYR A C 1
ATOM 1796 O O . TYR A 1 231 ? 13.010 31.977 56.057 1.00 17.52 231 TYR A O 1
ATOM 1805 N N . SER A 1 232 ? 14.007 30.288 55.006 1.00 17.72 232 SER A N 1
ATOM 1806 C CA . SER A 1 232 ? 13.085 29.296 55.509 1.00 16.96 232 SER A CA 1
ATOM 1807 C C . SER A 1 232 ? 13.456 28.988 56.976 1.00 16.77 232 SER A C 1
ATOM 1808 O O . SER A 1 232 ? 14.602 28.892 57.345 1.00 16.64 232 SER A O 1
ATOM 1811 N N . LYS A 1 233 ? 12.415 28.743 57.755 1.00 17.19 233 LYS A N 1
ATOM 1812 C CA . LYS A 1 233 ? 12.487 28.320 59.152 1.00 18.71 233 LYS A CA 1
ATOM 1813 C C . LYS A 1 233 ? 12.205 26.847 59.165 1.00 19.07 233 LYS A C 1
ATOM 1814 O O . LYS A 1 233 ? 11.072 26.453 58.889 1.00 18.69 233 LYS A O 1
ATOM 1820 N N . GLU A 1 234 ? 13.253 26.050 59.342 1.00 18.18 234 GLU A N 1
ATOM 1821 C CA . GLU A 1 234 ? 13.138 24.626 59.392 1.00 22.11 234 GLU A CA 1
ATOM 1822 C C . GLU A 1 234 ? 12.507 24.117 60.690 1.00 21.73 234 GLU A C 1
ATOM 1823 O O . GLU A 1 234 ? 12.130 22.950 60.757 1.00 22.39 234 GLU A O 1
ATOM 1829 N N . ASN A 1 235 ? 12.416 24.986 61.710 1.00 20.24 235 ASN A N 1
ATOM 1830 C CA . ASN A 1 235 ? 11.874 24.600 63.013 1.00 19.05 235 ASN A CA 1
ATOM 1831 C C . ASN A 1 235 ? 11.007 25.731 63.518 1.00 21.26 235 ASN A C 1
ATOM 1832 O O . ASN A 1 235 ? 11.471 26.730 63.994 1.00 21.86 235 ASN A O 1
ATOM 1837 N N . LEU A 1 236 ? 9.721 25.547 63.404 1.00 21.12 236 LEU A N 1
ATOM 1838 C CA . LEU A 1 236 ? 8.773 26.550 63.911 1.00 23.62 236 LEU A CA 1
ATOM 1839 C C . LEU A 1 236 ? 8.398 26.360 65.390 1.00 25.98 236 LEU A C 1
ATOM 1840 O O . LEU A 1 236 ? 7.583 27.112 65.927 1.00 27.32 236 LEU A O 1
ATOM 1845 N N . TYR A 1 237 ? 8.935 25.338 66.027 1.00 26.92 237 TYR A N 1
ATOM 1846 C CA . TYR A 1 237 ? 8.435 24.866 67.272 1.00 28.18 237 TYR A CA 1
ATOM 1847 C C . TYR A 1 237 ? 9.568 25.146 68.232 1.00 28.35 237 TYR A C 1
ATOM 1848 O O . TYR A 1 237 ? 9.656 24.504 69.234 1.00 32.41 237 TYR A O 1
ATOM 1857 N N . THR A 1 248 ? 15.904 15.022 67.711 1.00 41.52 248 THR A N 1
ATOM 1858 C CA . THR A 1 248 ? 15.614 14.851 66.260 1.00 37.51 248 THR A CA 1
ATOM 1859 C C . THR A 1 248 ? 15.794 16.079 65.326 1.00 36.55 248 THR A C 1
ATOM 1860 O O . THR A 1 248 ? 15.676 15.953 64.105 1.00 35.49 248 THR A O 1
ATOM 1864 N N . ILE A 1 249 ? 16.062 17.257 65.887 1.00 36.39 249 ILE A N 1
ATOM 1865 C CA . ILE A 1 249 ? 16.030 18.516 65.119 1.00 32.83 249 ILE A CA 1
ATOM 1866 C C . ILE A 1 249 ? 17.451 18.866 64.781 1.00 29.20 249 ILE A C 1
ATOM 1867 O O . ILE A 1 249 ? 18.259 18.860 65.676 1.00 27.80 249 ILE A O 1
ATOM 1872 N N . CYS A 1 250 ? 17.758 19.198 63.535 1.00 28.26 250 CYS A N 1
ATOM 1873 C CA . CYS A 1 250 ? 19.106 19.720 63.213 1.00 28.19 250 CYS A CA 1
ATOM 1874 C C . CYS A 1 250 ? 19.013 21.233 63.055 1.00 27.99 250 CYS A C 1
ATOM 1875 O O . CYS A 1 250 ? 18.236 21.727 62.273 1.00 30.69 250 CYS A O 1
ATOM 1878 N N . SER A 1 251 ? 19.829 21.969 63.798 1.00 26.13 251 SER A N 1
ATOM 1879 C CA . SER A 1 251 ? 19.703 23.409 63.917 1.00 28.54 251 SER A CA 1
ATOM 1880 C C . SER A 1 251 ? 20.307 24.185 62.755 1.00 25.70 251 SER A C 1
ATOM 1881 O O . SER A 1 251 ? 20.108 25.369 62.701 1.00 26.78 251 SER A O 1
ATOM 1884 N N . SER A 1 252 ? 21.039 23.564 61.862 1.00 26.60 252 SER A N 1
ATOM 1885 C CA . SER A 1 252 ? 21.638 24.280 60.725 1.00 24.58 252 SER A CA 1
ATOM 1886 C C . SER A 1 252 ? 20.808 24.052 59.433 1.00 22.35 252 SER A C 1
ATOM 1887 O O . SER A 1 252 ? 20.045 23.090 59.326 1.00 22.53 252 SER A O 1
ATOM 1890 N N . PHE A 1 253 ? 20.942 24.992 58.508 1.00 17.96 253 PHE A N 1
ATOM 1891 C CA . PHE A 1 253 ? 20.420 24.935 57.143 1.00 17.38 253 PHE A CA 1
ATOM 1892 C C . PHE A 1 253 ? 21.486 24.286 56.309 1.00 16.10 253 PHE A C 1
ATOM 1893 O O . PHE A 1 253 ? 22.546 24.905 56.064 1.00 13.70 253 PHE A O 1
ATOM 1901 N N . ARG A 1 254 ? 21.281 23.009 55.925 1.00 15.40 254 ARG A N 1
ATOM 1902 C CA . ARG A 1 254 ? 22.303 22.314 55.123 1.00 14.59 254 ARG A CA 1
ATOM 1903 C C . ARG A 1 254 ? 21.639 22.136 53.730 1.00 16.06 254 ARG A C 1
ATOM 1904 O O . ARG A 1 254 ? 20.480 21.696 53.665 1.00 15.18 254 ARG A O 1
ATOM 1912 N N . THR A 1 255 ? 22.348 22.518 52.678 1.00 11.82 255 THR A N 1
ATOM 1913 C CA . THR A 1 255 ? 21.943 22.313 51.310 1.00 13.04 255 THR A CA 1
ATOM 1914 C C . THR A 1 255 ? 22.128 20.853 50.948 1.00 12.60 255 THR A C 1
ATOM 1915 O O . THR A 1 255 ? 21.323 20.310 50.149 1.00 12.10 255 THR A O 1
ATOM 1919 N N . LEU A 1 256 ? 23.209 20.264 51.452 1.00 11.14 256 LEU A N 1
ATOM 1920 C CA . LEU A 1 256 ? 23.508 18.879 51.171 1.00 10.99 256 LEU A CA 1
ATOM 1921 C C . LEU A 1 256 ? 23.854 18.164 52.412 1.00 11.14 256 LEU A C 1
ATOM 1922 O O . LEU A 1 256 ? 24.597 18.727 53.250 1.00 10.24 256 LEU A O 1
ATOM 1927 N N . GLN A 1 257 ? 23.447 16.906 52.533 1.00 9.96 257 GLN A N 1
ATOM 1928 C CA . GLN A 1 257 ? 23.993 16.036 53.586 1.00 10.82 257 GLN A CA 1
ATOM 1929 C C . GLN A 1 257 ? 25.121 15.262 52.926 1.00 10.79 257 GLN A C 1
ATOM 1930 O O . GLN A 1 257 ? 25.188 15.108 51.710 1.00 10.05 257 GLN A O 1
ATOM 1936 N N . GLY A 1 258 ? 26.015 14.797 53.750 1.00 9.73 258 GLY A N 1
ATOM 1937 C CA . GLY A 1 258 ? 27.187 14.086 53.262 1.00 9.30 258 GLY A CA 1
ATOM 1938 C C . GLY A 1 258 ? 27.978 13.306 54.251 1.00 10.03 258 GLY A C 1
ATOM 1939 O O . GLY A 1 258 ? 27.862 13.564 55.467 1.00 9.12 258 GLY A O 1
ATOM 1940 N N . TRP A 1 259 ? 28.883 12.491 53.734 1.00 9.74 259 TRP A N 1
ATOM 1941 C CA . TRP A 1 259 ? 29.892 11.885 54.587 1.00 10.18 259 TRP A CA 1
ATOM 1942 C C . TRP A 1 259 ? 31.045 11.326 53.830 1.00 9.70 259 TRP A C 1
ATOM 1943 O O . TRP A 1 259 ? 30.959 11.114 52.566 1.00 9.30 259 TRP A O 1
ATOM 1954 N N . LEU A 1 260 ? 32.129 11.206 54.563 1.00 10.42 260 LEU A N 1
ATOM 1955 C CA . LEU A 1 260 ? 33.398 10.628 54.089 1.00 10.93 260 LEU A CA 1
ATOM 1956 C C . LEU A 1 260 ? 33.479 9.184 54.502 1.00 11.63 260 LEU A C 1
ATOM 1957 O O . LEU A 1 260 ? 33.328 8.870 55.695 1.00 10.43 260 LEU A O 1
ATOM 1962 N N . ALA A 1 261 ? 33.739 8.303 53.556 1.00 10.90 261 ALA A N 1
ATOM 1963 C CA . ALA A 1 261 ? 33.893 6.856 53.803 1.00 11.94 261 ALA A CA 1
ATOM 1964 C C . ALA A 1 261 ? 35.202 6.487 54.506 1.00 12.44 261 ALA A C 1
ATOM 1965 O O . ALA A 1 261 ? 36.282 6.780 53.999 1.00 11.70 261 ALA A O 1
ATOM 1967 N N . LEU A 1 262 ? 35.096 5.849 55.667 1.00 13.69 262 LEU A N 1
ATOM 1968 C CA . LEU A 1 262 ? 36.260 5.404 56.468 1.00 13.48 262 LEU A CA 1
ATOM 1969 C C . LEU A 1 262 ? 36.435 3.878 56.317 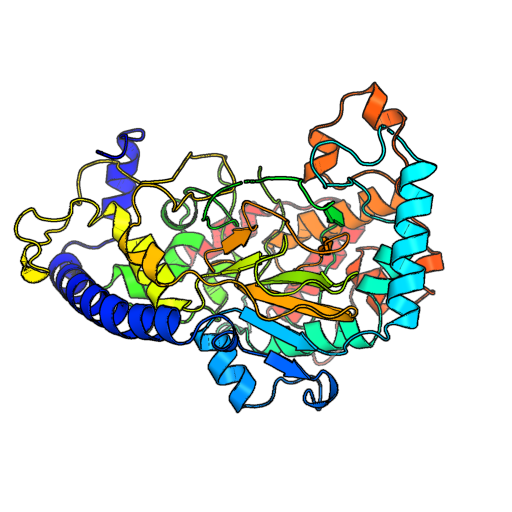1.00 14.16 262 LEU A C 1
ATOM 1970 O O . LEU A 1 262 ? 37.352 3.286 56.921 1.00 13.88 262 LEU A O 1
ATOM 1975 N N . SER A 1 263 ? 35.617 3.267 55.473 1.00 11.63 263 SER A N 1
ATOM 1976 C CA . SER A 1 263 ? 35.636 1.810 55.294 1.00 12.57 263 SER A CA 1
ATOM 1977 C C . SER A 1 263 ? 35.218 1.449 53.853 1.00 13.32 263 SER A C 1
ATOM 1978 O O . SER A 1 263 ? 34.619 2.283 53.145 1.00 15.25 263 SER A O 1
ATOM 1981 N N . ASN A 1 264 ? 35.553 0.231 53.435 1.00 14.04 264 ASN A N 1
ATOM 1982 C CA . ASN A 1 264 ? 35.054 -0.323 52.185 1.00 14.53 264 ASN A CA 1
ATOM 1983 C C . ASN A 1 264 ? 33.828 -1.157 52.491 1.00 14.02 264 ASN A C 1
ATOM 1984 O O . ASN A 1 264 ? 33.960 -2.125 53.290 1.00 15.94 264 ASN A O 1
ATOM 1989 N N . ASN A 1 265 ? 32.658 -0.866 51.875 1.00 13.32 265 ASN A N 1
ATOM 1990 C CA . ASN A 1 265 ? 31.419 -1.675 52.083 1.00 12.54 265 ASN A CA 1
ATOM 1991 C C . ASN A 1 265 ? 30.640 -1.756 50.792 1.00 15.15 265 ASN A C 1
ATOM 1992 O O . ASN A 1 265 ? 30.478 -0.740 50.126 1.00 15.02 265 ASN A O 1
ATOM 1997 N N . LYS A 1 266 ? 30.223 -2.936 50.405 1.00 13.56 266 LYS A N 1
ATOM 1998 C CA . LYS A 1 266 ? 29.573 -3.117 49.072 1.00 15.05 266 LYS A CA 1
ATOM 1999 C C . LYS A 1 266 ? 28.103 -2.693 49.240 1.00 15.43 266 LYS A C 1
ATOM 2000 O O . LYS A 1 266 ? 27.721 -2.486 50.337 1.00 14.46 266 LYS A O 1
ATOM 2006 N N . SER A 1 267 ? 27.381 -2.440 48.150 1.00 15.61 267 SER A N 1
ATOM 2007 C CA . SER A 1 267 ? 25.951 -2.013 48.218 1.00 15.26 267 SER A CA 1
ATOM 2008 C C . SER A 1 267 ? 25.201 -2.908 49.154 1.00 14.82 267 SER A C 1
ATOM 2009 O O . SER A 1 267 ? 25.397 -4.150 49.118 1.00 17.24 267 SER A O 1
ATOM 2012 N N . GLY A 1 268 ? 24.373 -2.359 50.015 1.00 15.85 268 GLY A N 1
ATOM 2013 C CA . GLY A 1 268 ? 23.589 -3.176 50.947 1.00 15.51 268 GLY A CA 1
ATOM 2014 C C . GLY A 1 268 ? 24.276 -3.542 52.268 1.00 16.77 268 GLY A C 1
ATOM 2015 O O . GLY A 1 268 ? 23.657 -4.061 53.169 1.00 17.74 268 GLY A O 1
ATOM 2016 N N . GLU A 1 269 ? 25.584 -3.335 52.383 1.00 17.60 269 GLU A N 1
ATOM 2017 C CA . GLU A 1 269 ? 26.300 -3.747 53.601 1.00 17.23 269 GLU A CA 1
ATOM 2018 C C . GLU A 1 269 ? 26.326 -2.610 54.611 1.00 16.77 269 GLU A C 1
ATOM 2019 O O . GLU A 1 269 ? 27.361 -1.978 54.790 1.00 17.42 269 GLU A O 1
ATOM 2025 N N . GLY A 1 270 ? 25.205 -2.350 55.248 1.00 15.51 270 GLY A N 1
ATOM 2026 C CA . GLY A 1 270 ? 25.178 -1.352 56.272 1.00 17.96 270 GLY A CA 1
ATOM 2027 C C . GLY A 1 270 ? 25.538 0.046 55.813 1.00 19.50 270 GLY A C 1
ATOM 2028 O O . GLY A 1 270 ? 26.124 0.811 56.543 1.00 22.30 270 GLY A O 1
ATOM 2029 N N . THR A 1 271 ? 25.109 0.389 54.598 1.00 18.93 271 THR A N 1
ATOM 2030 C CA . THR A 1 271 ? 25.363 1.712 54.022 1.00 21.22 271 THR A CA 1
ATOM 2031 C C . THR A 1 271 ? 24.148 2.661 53.993 1.00 18.40 271 THR A C 1
ATOM 2032 O O . THR A 1 271 ? 23.440 2.820 54.987 1.00 22.71 271 THR A O 1
ATOM 2036 N N . LEU A 1 272 ? 23.935 3.286 52.835 1.00 18.61 272 LEU A N 1
ATOM 2037 C CA . LEU A 1 272 ? 22.881 4.239 52.597 1.00 14.74 272 LEU A CA 1
ATOM 2038 C C . LEU A 1 272 ? 22.056 3.768 51.389 1.00 14.95 272 LEU A C 1
ATOM 2039 O O . LEU A 1 272 ? 22.596 3.169 50.459 1.00 12.95 272 LEU A O 1
ATOM 2044 N N . ARG A 1 273 ? 20.778 4.046 51.453 1.00 12.81 273 ARG A N 1
ATOM 2045 C CA . ARG A 1 273 ? 19.836 3.838 50.374 1.00 13.66 273 ARG A CA 1
ATOM 2046 C C . ARG A 1 273 ? 19.195 5.220 50.069 1.00 12.44 273 ARG A C 1
ATOM 2047 O O . ARG A 1 273 ? 18.930 5.977 50.946 1.00 11.54 273 ARG A O 1
ATOM 2055 N N . VAL A 1 274 ? 18.976 5.465 48.793 1.00 11.95 274 VAL A N 1
ATOM 2056 C CA . VAL A 1 274 ? 18.426 6.705 48.360 1.00 12.34 274 VAL A CA 1
ATOM 2057 C C . VAL A 1 274 ? 17.366 6.488 47.271 1.00 12.24 274 VAL A C 1
ATOM 2058 O O . VAL A 1 274 ? 17.333 5.416 46.659 1.00 11.88 274 VAL A O 1
ATOM 2062 N N . LEU A 1 275 ? 16.568 7.492 47.027 1.00 11.69 275 LEU A N 1
ATOM 2063 C CA . LEU A 1 275 ? 15.656 7.525 45.888 1.00 12.31 275 LEU A CA 1
ATOM 2064 C C . LEU A 1 275 ? 16.234 8.592 44.984 1.00 11.89 275 LEU A C 1
ATOM 2065 O O . LEU A 1 275 ? 15.931 9.776 45.156 1.00 11.59 275 LEU A O 1
ATOM 2070 N N . PRO A 1 276 ? 16.981 8.194 43.941 1.00 11.48 276 PRO A N 1
ATOM 2071 C CA . PRO A 1 276 ? 17.772 9.137 43.207 1.00 10.91 276 PRO A CA 1
ATOM 2072 C C . PRO A 1 276 ? 16.983 9.885 42.124 1.00 11.08 276 PRO A C 1
ATOM 2073 O O . PRO A 1 276 ? 17.269 9.824 40.896 1.00 13.28 276 PRO A O 1
ATOM 2077 N N . SER A 1 277 ? 15.883 10.518 42.529 1.00 12.23 277 SER A N 1
ATOM 2078 C CA . SER A 1 277 ? 15.116 11.282 41.585 1.00 13.22 277 SER A CA 1
ATOM 2079 C C . SER A 1 277 ? 14.545 12.494 42.371 1.00 12.80 277 SER A C 1
ATOM 2080 O O . SER A 1 277 ? 13.507 12.410 43.009 1.00 13.85 277 SER A O 1
ATOM 2083 N N . LEU A 1 278 ? 15.183 13.645 42.243 1.00 12.88 278 LEU A N 1
ATOM 2084 C CA . LEU A 1 278 ? 14.928 14.723 43.187 1.00 12.90 278 LEU A CA 1
ATOM 2085 C C . LEU A 1 278 ? 13.586 15.419 42.916 1.00 14.04 278 LEU A C 1
ATOM 2086 O O . LEU A 1 278 ? 12.765 15.589 43.823 1.00 13.25 278 LEU A O 1
ATOM 2091 N N . LYS A 1 279 ? 13.388 15.857 41.671 1.00 12.87 279 LYS A N 1
ATOM 2092 C CA . LYS A 1 279 ? 12.208 16.556 41.283 1.00 14.14 279 LYS A CA 1
ATOM 2093 C C . LYS A 1 279 ? 10.973 15.708 41.414 1.00 14.74 279 LYS A C 1
ATOM 2094 O O . LYS A 1 279 ? 9.976 16.199 41.975 1.00 13.98 279 LYS A O 1
ATOM 2100 N N . LEU A 1 280 ? 10.961 14.499 40.890 1.00 13.24 280 LEU A N 1
ATOM 2101 C CA . LEU A 1 280 ? 9.760 13.667 41.020 1.00 14.45 280 LEU A CA 1
ATOM 2102 C C . LEU A 1 280 ? 9.437 13.370 42.461 1.00 13.98 280 LEU A C 1
ATOM 2103 O O . LEU A 1 280 ? 8.251 13.347 42.872 1.00 14.49 280 LEU A O 1
ATOM 2108 N N . SER A 1 281 ? 10.474 13.092 43.255 1.00 14.64 281 SER A N 1
ATOM 2109 C CA . SER A 1 281 ? 10.288 12.887 44.671 1.00 13.26 281 SER A CA 1
ATOM 2110 C C . SER A 1 281 ? 9.533 14.031 45.394 1.00 14.14 281 SER A C 1
ATOM 2111 O O . SER A 1 281 ? 8.576 13.797 46.122 1.00 14.39 281 SER A O 1
ATOM 2114 N N . MET A 1 282 ? 10.022 15.235 45.242 1.00 14.97 282 MET A N 1
ATOM 2115 C CA . MET A 1 282 ? 9.426 16.346 45.924 1.00 13.42 282 MET A CA 1
ATOM 2116 C C . MET A 1 282 ? 8.060 16.784 45.350 1.00 13.07 282 MET A C 1
ATOM 2117 O O . MET A 1 282 ? 7.232 17.280 46.065 1.00 13.69 282 MET A O 1
ATOM 2122 N N . ALA A 1 283 ? 7.838 16.573 44.081 1.00 13.66 283 ALA A N 1
ATOM 2123 C CA . ALA A 1 283 ? 6.519 16.859 43.491 1.00 13.34 283 ALA A CA 1
ATOM 2124 C C . ALA A 1 283 ? 5.559 15.925 44.201 1.00 12.99 283 ALA A C 1
ATOM 2125 O O . ALA A 1 283 ? 4.503 16.325 44.607 1.00 16.22 283 ALA A O 1
ATOM 2127 N N . TYR A 1 284 ? 5.914 14.676 44.381 1.00 14.41 284 TYR A N 1
ATOM 2128 C CA . TYR A 1 284 ? 5.010 13.690 44.960 1.00 14.25 284 TYR A CA 1
ATOM 2129 C C . TYR A 1 284 ? 4.776 13.947 46.438 1.00 15.36 284 TYR A C 1
ATOM 2130 O O . TYR A 1 284 ? 3.625 14.008 46.916 1.00 15.07 284 TYR A O 1
ATOM 2139 N N . ILE A 1 285 ? 5.850 14.224 47.149 1.00 13.36 285 ILE A N 1
ATOM 2140 C CA . ILE A 1 285 ? 5.809 14.449 48.594 1.00 14.31 285 ILE A CA 1
ATOM 2141 C C . ILE A 1 285 ? 4.972 15.677 48.866 1.00 15.70 285 ILE A C 1
ATOM 2142 O O . ILE A 1 285 ? 4.086 15.592 49.725 1.00 16.76 285 ILE A O 1
ATOM 2147 N N . MET A 1 286 ? 5.295 16.787 48.208 1.00 14.92 286 MET A N 1
ATOM 2148 C CA . MET A 1 286 ? 4.592 18.049 48.503 1.00 15.89 286 MET A CA 1
ATOM 2149 C C . MET A 1 286 ? 3.120 17.991 48.216 1.00 16.72 286 MET A C 1
ATOM 2150 O O . MET A 1 286 ? 2.363 18.647 48.888 1.00 15.81 286 MET A O 1
ATOM 2155 N N . LEU A 1 287 ? 2.747 17.308 47.151 1.00 16.68 287 LEU A N 1
ATOM 2156 C CA . LEU A 1 287 ? 1.340 17.139 46.824 1.00 18.31 287 LEU A CA 1
ATOM 2157 C C . LEU A 1 287 ? 0.620 16.009 47.518 1.00 19.65 287 LEU A C 1
ATOM 2158 O O . LEU A 1 287 ? -0.626 15.976 47.501 1.00 22.59 287 LEU A O 1
ATOM 2163 N N . ARG A 1 288 ? 1.337 15.085 48.121 1.00 19.88 288 ARG A N 1
ATOM 2164 C CA . ARG A 1 288 ? 0.689 13.949 48.786 1.00 19.99 288 ARG A CA 1
ATOM 2165 C C . ARG A 1 288 ? -0.433 14.276 49.839 1.00 21.05 288 ARG A C 1
ATOM 2166 O O . ARG A 1 288 ? -1.433 13.547 49.861 1.00 20.78 288 ARG A O 1
ATOM 2174 N N . PRO A 1 289 ? -0.281 15.337 50.660 1.00 22.69 289 PRO A N 1
ATOM 2175 C CA . PRO A 1 289 ? -1.378 15.709 51.572 1.00 21.53 289 PRO A CA 1
ATOM 2176 C C . PRO A 1 289 ? -2.651 16.060 50.873 1.00 24.96 289 PRO A C 1
ATOM 2177 O O . PRO A 1 289 ? -3.701 15.904 51.490 1.00 24.24 289 PRO A O 1
ATOM 2181 N N . PHE A 1 290 ? -2.585 16.477 49.608 1.00 21.65 290 PHE A N 1
ATOM 2182 C CA . PHE A 1 290 ? -3.730 16.799 48.814 1.00 23.05 290 PHE A CA 1
ATOM 2183 C C . PHE A 1 290 ? -4.275 15.599 48.008 1.00 25.48 290 PHE A C 1
ATOM 2184 O O . PHE A 1 290 ? -5.427 15.665 47.484 1.00 28.25 290 PHE A O 1
ATOM 2192 N N . PHE A 1 291 ? -3.438 14.567 47.819 1.00 21.13 291 PHE A N 1
ATOM 2193 C CA . PHE A 1 291 ? -3.821 13.405 47.008 1.00 19.92 291 PHE A CA 1
ATOM 2194 C C . PHE A 1 291 ? -3.453 12.128 47.695 1.00 21.77 291 PHE A C 1
ATOM 2195 O O . PHE A 1 291 ? -2.764 11.284 47.112 1.00 21.64 291 PHE A O 1
ATOM 2203 N N . TRP A 1 292 ? -3.860 12.020 48.972 1.00 20.31 292 TRP A N 1
ATOM 2204 C CA . TRP A 1 292 ? -3.420 10.972 49.861 1.00 23.53 292 TRP A CA 1
ATOM 2205 C C . TRP A 1 292 ? -4.313 9.766 49.684 1.00 24.42 292 TRP A C 1
ATOM 2206 O O . TRP A 1 292 ? -3.913 8.701 50.112 1.00 27.84 292 TRP A O 1
ATOM 2217 N N . LYS A 1 293 ? -5.508 9.944 49.113 1.00 24.56 293 LYS A N 1
ATOM 2218 C CA . LYS A 1 293 ? -6.459 8.818 48.899 1.00 27.27 293 LYS A CA 1
ATOM 2219 C C . LYS A 1 293 ? -6.292 8.177 47.545 1.00 26.83 293 LYS A C 1
ATOM 2220 O O . LYS A 1 293 ? -6.602 8.772 46.531 1.00 24.39 293 LYS A O 1
ATOM 2226 N N . ASP A 1 294 ? -5.736 6.970 47.498 1.00 26.16 294 ASP A N 1
ATOM 2227 C CA . ASP A 1 294 ? -5.549 6.289 46.215 1.00 26.76 294 ASP A CA 1
ATOM 2228 C C . ASP A 1 294 ? -6.876 5.645 45.833 1.00 26.65 294 ASP A C 1
ATOM 2229 O O . ASP A 1 294 ? -7.527 5.081 46.696 1.00 28.96 294 ASP A O 1
ATOM 2234 N N . PRO A 1 295 ? -7.289 5.770 44.583 1.00 28.92 295 PRO A N 1
ATOM 2235 C CA . PRO A 1 295 ? -8.609 5.232 44.238 1.00 28.42 295 PRO A CA 1
ATOM 2236 C C . PRO A 1 295 ? -8.639 3.731 44.101 1.00 31.12 295 PRO A C 1
ATOM 2237 O O . PRO A 1 295 ?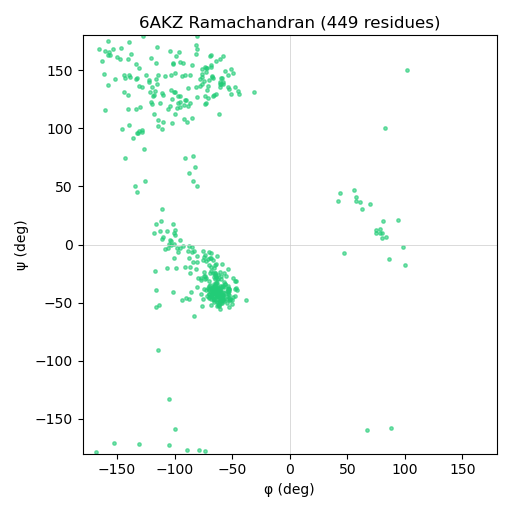 -7.718 3.108 43.541 1.00 31.71 295 PRO A O 1
ATOM 2241 N N . GLU A 1 296 ? -9.777 3.156 44.481 1.00 37.66 296 GLU A N 1
ATOM 2242 C CA . GLU A 1 296 ? -10.027 1.709 44.304 1.00 38.42 296 GLU A CA 1
ATOM 2243 C C . GLU A 1 296 ? -9.903 1.224 42.868 1.00 35.53 296 GLU A C 1
ATOM 2244 O O . GLU A 1 296 ? -9.446 0.122 42.642 1.00 38.92 296 GLU A O 1
ATOM 2250 N N . SER A 1 297 ? -10.243 2.062 41.901 1.00 32.86 297 SER A N 1
ATOM 2251 C CA . SER A 1 297 ? -10.124 1.667 40.509 1.00 35.95 297 SER A CA 1
ATOM 2252 C C . SER A 1 297 ? -8.679 1.356 40.075 1.00 40.83 297 SER A C 1
ATOM 2253 O O . SER A 1 297 ? -8.486 0.547 39.186 1.00 42.61 297 SER A O 1
ATOM 2256 N N . GLY A 1 298 ? -7.673 1.994 40.696 1.00 37.29 298 GLY A N 1
ATOM 2257 C CA . GLY A 1 298 ? -6.289 1.952 40.205 1.00 36.83 298 GLY A CA 1
ATOM 2258 C C . GLY A 1 298 ? -6.106 2.823 38.983 1.00 35.70 298 GLY A C 1
ATOM 2259 O O . GLY A 1 298 ? -5.077 2.780 38.331 1.00 42.76 298 GLY A O 1
ATOM 2260 N N . ASN A 1 299 ? -7.103 3.629 38.664 1.00 32.93 299 ASN A N 1
ATOM 2261 C CA . ASN A 1 299 ? -7.043 4.497 37.528 1.00 36.41 299 ASN A CA 1
ATOM 2262 C C . ASN A 1 299 ? -6.562 5.889 38.002 1.00 34.35 299 ASN A C 1
ATOM 2263 O O . ASN A 1 299 ? -7.207 6.530 38.800 1.00 32.29 299 ASN A O 1
ATOM 2268 N N . ILE A 1 300 ? -5.420 6.319 37.489 1.00 36.23 300 ILE A N 1
ATOM 2269 C CA . ILE A 1 300 ? -4.830 7.624 37.830 1.00 32.23 300 ILE A CA 1
ATOM 2270 C C . ILE A 1 300 ? -5.831 8.747 37.541 1.00 33.42 300 ILE A C 1
ATOM 2271 O O . ILE A 1 300 ? -5.919 9.733 38.282 1.00 29.53 300 ILE A O 1
ATOM 2276 N N . ASP A 1 301 ? -6.652 8.592 36.511 1.00 32.57 301 ASP A N 1
ATOM 2277 C CA . ASP A 1 301 ? -7.612 9.638 36.207 1.00 36.03 301 ASP A CA 1
ATOM 2278 C C . ASP A 1 301 ? -8.734 9.805 37.264 1.00 32.03 301 ASP A C 1
ATOM 2279 O O . ASP A 1 301 ? -9.421 10.820 37.259 1.00 37.30 301 ASP A O 1
ATOM 2284 N N . ASP A 1 302 ? -8.826 8.911 38.248 1.00 30.95 302 ASP A N 1
ATOM 2285 C CA . ASP A 1 302 ? -9.809 9.028 39.321 1.00 33.24 302 ASP A CA 1
ATOM 2286 C C . ASP A 1 302 ? -9.340 9.699 40.618 1.00 35.47 302 ASP A C 1
ATOM 2287 O O . ASP A 1 302 ? -10.133 9.816 41.547 1.00 34.45 302 ASP A O 1
ATOM 2292 N N . TYR A 1 303 ? -8.065 10.098 40.749 1.00 32.22 303 TYR A N 1
ATOM 2293 C CA . TYR A 1 303 ? -7.664 10.977 41.885 1.00 29.79 303 TYR A CA 1
ATOM 2294 C C . TYR A 1 303 ? -8.443 12.290 41.884 1.00 27.54 303 TYR A C 1
ATOM 2295 O O . TYR A 1 303 ? -8.655 12.866 40.839 1.00 27.83 303 TYR A O 1
ATOM 2304 N N . GLU A 1 304 ? -8.776 12.774 43.067 1.00 29.05 304 GLU A N 1
ATOM 2305 C CA . GLU A 1 304 ? -9.375 14.095 43.243 1.00 33.28 304 GLU A CA 1
ATOM 2306 C C . GLU A 1 304 ? -8.771 14.759 44.449 1.00 29.94 304 GLU A C 1
ATOM 2307 O O . GLU A 1 304 ? -8.553 14.144 45.463 1.00 27.72 304 GLU A O 1
ATOM 2313 N N . ILE A 1 305 ? -8.601 16.059 44.354 1.00 32.56 305 ILE A N 1
ATOM 2314 C CA . ILE A 1 305 ? -7.913 16.832 45.366 1.00 31.63 305 ILE A CA 1
ATOM 2315 C C . ILE A 1 305 ? -8.664 16.861 46.657 1.00 34.27 305 ILE A C 1
ATOM 2316 O O . ILE A 1 305 ? -9.901 16.836 46.648 1.00 43.93 305 ILE A O 1
ATOM 2321 N N . ASP A 1 306 ? -7.939 16.835 47.760 1.00 29.79 306 ASP A N 1
ATOM 2322 C CA . ASP A 1 306 ? -8.466 16.969 49.093 1.00 32.82 306 ASP A CA 1
ATOM 2323 C C . ASP A 1 306 ? -7.917 18.284 49.678 1.00 35.02 306 ASP A C 1
ATOM 2324 O O . ASP A 1 306 ? -6.764 18.330 50.162 1.00 33.95 306 ASP A O 1
ATOM 2329 N N . LEU A 1 307 ? -8.761 19.325 49.691 1.00 33.50 307 LEU A N 1
ATOM 2330 C CA . LEU A 1 307 ? -8.365 20.593 50.250 1.00 34.63 307 LEU A CA 1
ATOM 2331 C C . LEU A 1 307 ? -8.884 20.832 51.633 1.00 36.89 307 LEU A C 1
ATOM 2332 O O . LEU A 1 307 ? -8.686 21.913 52.168 1.00 43.34 307 LEU A O 1
ATOM 2337 N N . ILE A 1 308 ? -9.451 19.802 52.262 1.00 36.78 308 ILE A N 1
ATOM 2338 C CA . ILE A 1 308 ? -10.177 19.982 53.515 1.00 40.38 308 ILE A CA 1
ATOM 2339 C C . ILE A 1 308 ? -9.558 19.272 54.706 1.00 38.06 308 ILE A C 1
ATOM 2340 O O . ILE A 1 308 ? -9.325 19.933 55.704 1.00 41.04 308 ILE A O 1
ATOM 2345 N N . THR A 1 309 ? -9.297 17.960 54.656 1.00 36.29 309 THR A N 1
ATOM 2346 C CA . THR A 1 309 ? -8.851 17.272 55.916 1.00 36.78 309 THR A CA 1
ATOM 2347 C C . THR A 1 309 ? -7.461 17.781 56.297 1.00 32.54 309 THR A C 1
ATOM 2348 O O . THR A 1 309 ? -6.645 17.934 55.400 1.00 34.82 309 THR A O 1
ATOM 2352 N N . PRO A 1 310 ? -7.161 17.935 57.590 1.00 33.87 310 PRO A N 1
ATOM 2353 C CA . PRO A 1 310 ? -5.829 18.339 58.019 1.00 30.91 310 PRO A CA 1
ATOM 2354 C C . PRO A 1 310 ? -4.848 17.142 58.034 1.00 23.56 310 PRO A C 1
ATOM 2355 O O . PRO A 1 310 ? -4.178 16.904 59.020 1.00 31.67 310 PRO A O 1
ATOM 2359 N N . LYS A 1 311 ? -4.780 16.392 56.951 1.00 25.39 311 LYS A N 1
ATOM 2360 C CA . LYS A 1 311 ? -3.889 15.211 56.885 1.00 26.68 311 LYS A CA 1
ATOM 2361 C C . LYS A 1 311 ? -2.605 15.660 56.188 1.00 22.04 311 LYS A C 1
ATOM 2362 O O . LYS A 1 311 ? -2.647 16.147 55.065 1.00 23.24 311 LYS A O 1
ATOM 2368 N N . PHE A 1 312 ? -1.505 15.498 56.897 1.00 23.61 312 PHE A N 1
ATOM 2369 C CA . PHE A 1 312 ? -0.141 15.692 56.387 1.00 24.11 312 PHE A CA 1
ATOM 2370 C C . PHE A 1 312 ? 0.620 14.407 56.703 1.00 19.32 312 PHE A C 1
ATOM 2371 O O . PHE A 1 312 ? 1.231 14.252 57.776 1.00 21.29 312 PHE A O 1
ATOM 2379 N N . PRO A 1 313 ? 0.438 13.406 55.842 1.00 18.58 313 PRO A N 1
ATOM 2380 C CA . PRO A 1 313 ? 0.934 12.088 56.189 1.00 19.84 313 PRO A CA 1
ATOM 2381 C C . PRO A 1 313 ? 2.444 12.000 56.417 1.00 21.26 313 PRO A C 1
ATOM 2382 O O . PRO A 1 313 ? 3.218 12.698 55.727 1.00 19.35 313 PRO A O 1
ATOM 2386 N N . GLY A 1 314 ? 2.836 11.226 57.422 1.00 21.63 314 GLY A N 1
ATOM 2387 C CA . GLY A 1 314 ? 4.246 11.050 57.791 1.00 22.69 314 GLY A CA 1
ATOM 2388 C C . GLY A 1 314 ? 4.844 12.173 58.633 1.00 20.83 314 GLY A C 1
ATOM 2389 O O . GLY A 1 314 ? 6.035 12.131 58.950 1.00 21.46 314 GLY A O 1
ATOM 2390 N N . THR A 1 315 ? 4.025 13.140 59.055 1.00 21.23 315 THR A N 1
ATOM 2391 C CA . THR A 1 315 ? 4.527 14.307 59.798 1.00 21.72 315 THR A CA 1
ATOM 2392 C C . THR A 1 315 ? 4.230 14.197 61.256 1.00 25.27 315 THR A C 1
ATOM 2393 O O . THR A 1 315 ? 3.175 13.663 61.630 1.00 25.65 315 THR A O 1
ATOM 2397 N N . VAL A 1 316 ? 5.144 14.724 62.064 1.00 23.66 316 VAL A N 1
ATOM 2398 C CA . VAL A 1 316 ? 4.934 14.951 63.501 1.00 27.65 316 VAL A CA 1
ATOM 2399 C C . VAL A 1 316 ? 5.408 16.364 63.743 1.00 24.53 316 VAL A C 1
ATOM 2400 O O . VAL A 1 316 ? 6.628 16.580 63.856 1.00 26.71 316 VAL A O 1
ATOM 2404 N N . PRO A 1 317 ? 4.467 17.357 63.748 1.00 25.52 317 PRO A N 1
ATOM 2405 C CA . PRO A 1 317 ? 4.922 18.706 63.917 1.00 26.00 317 PRO A CA 1
ATOM 2406 C C . PRO A 1 317 ? 5.803 18.872 65.135 1.00 25.33 317 PRO A C 1
ATOM 2407 O O . PRO A 1 317 ? 5.487 18.302 66.163 1.00 24.66 317 PRO A O 1
ATOM 2411 N N . GLY A 1 318 ? 6.946 19.581 64.975 1.00 23.73 318 GLY A N 1
ATOM 2412 C CA . GLY A 1 318 ? 7.909 19.790 66.018 1.00 23.59 318 GLY A CA 1
ATOM 2413 C C . GLY A 1 318 ? 9.099 18.863 65.972 1.00 25.17 318 GLY A C 1
ATOM 2414 O O . GLY A 1 318 ? 9.970 18.928 66.813 1.00 26.99 318 GLY A O 1
ATOM 2415 N N . THR A 1 319 ? 9.115 17.934 65.010 1.00 24.04 319 THR A N 1
ATOM 2416 C CA . THR A 1 319 ? 10.227 16.993 64.865 1.00 21.14 319 THR A CA 1
ATOM 2417 C C . THR A 1 319 ? 10.949 17.248 63.533 1.00 19.00 319 THR A C 1
ATOM 2418 O O . THR A 1 319 ? 10.519 18.074 62.748 1.00 18.81 319 THR A O 1
ATOM 2422 N N . GLY A 1 320 ? 12.102 16.611 63.342 1.00 18.94 320 GLY A N 1
ATOM 2423 C CA . GLY A 1 320 ? 12.980 17.002 62.221 1.00 21.24 320 GLY A CA 1
ATOM 2424 C C . GLY A 1 320 ? 12.856 16.169 60.978 1.00 19.44 320 GLY A C 1
ATOM 2425 O O . GLY A 1 320 ? 13.531 16.480 60.004 1.00 19.28 320 GLY A O 1
ATOM 2426 N N . GLN A 1 321 ? 12.074 15.097 61.043 1.00 18.39 321 GLN A N 1
ATOM 2427 C CA . GLN A 1 321 ? 12.006 14.124 59.969 1.00 19.95 321 GLN A CA 1
ATOM 2428 C C . GLN A 1 321 ? 10.623 13.969 59.448 1.00 19.67 321 GLN A C 1
ATOM 2429 O O . GLN A 1 321 ? 9.660 13.905 60.206 1.00 20.81 321 GLN A O 1
ATOM 2435 N N . LEU A 1 322 ? 10.511 13.840 58.138 1.00 15.15 322 LEU A N 1
ATOM 2436 C CA . LEU A 1 322 ? 9.272 13.495 57.505 1.00 16.51 322 LEU A CA 1
ATOM 2437 C C . LEU A 1 322 ? 9.383 12.051 57.105 1.00 17.11 322 LEU A C 1
ATOM 2438 O O . LEU A 1 322 ? 10.246 11.696 56.268 1.00 16.59 322 LEU A O 1
ATOM 2443 N N . PHE A 1 323 ? 8.496 11.214 57.650 1.00 17.95 323 PHE A N 1
ATOM 2444 C CA . PHE A 1 323 ? 8.542 9.789 57.369 1.00 20.89 323 PHE A CA 1
ATOM 2445 C C . PHE A 1 323 ? 7.756 9.380 56.138 1.00 18.57 323 PHE A C 1
ATOM 2446 O O . PHE A 1 323 ? 6.639 9.805 55.904 1.00 17.88 323 PHE A O 1
ATOM 2454 N N . LEU A 1 324 ? 8.386 8.539 55.332 1.00 18.80 324 LEU A N 1
ATOM 2455 C CA . LEU A 1 324 ? 7.870 8.194 53.986 1.00 17.26 324 LEU A CA 1
ATOM 2456 C C . LEU A 1 324 ? 7.562 6.733 53.893 1.00 17.36 324 LEU A C 1
ATOM 2457 O O . LEU A 1 324 ? 7.256 6.227 52.801 1.00 18.72 324 LEU A O 1
ATOM 2462 N N . ASP A 1 325 ? 7.584 6.060 55.007 1.00 18.73 325 ASP A N 1
ATOM 2463 C CA . ASP A 1 325 ? 7.497 4.570 54.975 1.00 21.56 325 ASP A CA 1
ATOM 2464 C C . ASP A 1 325 ? 6.093 4.001 54.969 1.00 22.88 325 ASP A C 1
ATOM 2465 O O . ASP A 1 325 ? 5.934 2.797 54.727 1.00 24.36 325 ASP A O 1
ATOM 2470 N N . LYS A 1 326 ? 5.102 4.824 55.232 1.00 24.23 326 LYS A N 1
ATOM 2471 C CA . LYS A 1 326 ? 3.712 4.378 55.378 1.00 27.63 326 LYS A CA 1
ATOM 2472 C C . LYS A 1 326 ? 2.749 4.881 54.277 1.00 27.22 326 LYS A C 1
ATOM 2473 O O . LYS A 1 326 ? 2.009 4.094 53.673 1.00 27.56 326 LYS A O 1
ATOM 2479 N N . PHE A 1 327 ? 2.720 6.177 54.038 1.00 22.94 327 PHE A N 1
ATOM 2480 C CA . PHE A 1 327 ? 1.688 6.764 53.150 1.00 22.56 327 PHE A CA 1
ATOM 2481 C C . PHE A 1 327 ? 2.235 7.319 51.843 1.00 18.84 327 PHE A C 1
ATOM 2482 O O . PHE A 1 327 ? 1.593 8.085 51.170 1.00 20.12 327 PHE A O 1
ATOM 2490 N N . TYR A 1 328 ? 3.423 6.883 51.451 1.00 19.18 328 TYR A N 1
ATOM 2491 C CA . TYR A 1 328 ? 4.068 7.380 50.217 1.00 17.73 328 TYR A CA 1
ATOM 2492 C C . TYR A 1 328 ? 4.448 6.173 49.316 1.00 18.71 328 TYR A C 1
ATOM 2493 O O . TYR A 1 328 ? 5.621 5.983 48.884 1.00 19.23 328 TYR A O 1
ATOM 2502 N N . PRO A 1 329 ? 3.451 5.324 49.005 1.00 20.37 329 PRO A N 1
ATOM 2503 C CA . PRO A 1 329 ? 3.840 4.023 48.375 1.00 19.73 329 PRO A CA 1
ATOM 2504 C C . PRO A 1 329 ? 4.445 4.067 46.971 1.00 20.58 329 PRO A C 1
ATOM 2505 O O . PRO A 1 329 ? 5.206 3.159 46.631 1.00 19.59 329 PRO A O 1
ATOM 2509 N N . HIS A 1 330 ? 4.174 5.101 46.188 1.00 18.46 330 HIS A N 1
ATOM 2510 C CA . HIS A 1 330 ? 4.714 5.224 44.876 1.00 19.00 330 HIS A CA 1
ATOM 2511 C C . HIS A 1 330 ? 6.213 5.496 44.916 1.00 17.83 330 HIS A C 1
ATOM 2512 O O . HIS A 1 330 ? 6.856 5.345 43.915 1.00 19.11 330 HIS A O 1
ATOM 2519 N N . LEU A 1 331 ? 6.733 5.935 46.050 1.00 16.20 331 LEU A N 1
ATOM 2520 C CA . LEU A 1 331 ? 8.172 6.146 46.171 1.00 17.42 331 LEU A CA 1
ATOM 2521 C C . LEU A 1 331 ? 8.971 4.855 46.269 1.00 16.90 331 LEU A C 1
ATOM 2522 O O . LEU A 1 331 ? 10.140 4.837 45.912 1.00 16.94 331 LEU A O 1
ATOM 2527 N N . HIS A 1 332 ? 8.371 3.783 46.779 1.00 17.44 332 HIS A N 1
ATOM 2528 C CA . HIS A 1 332 ? 9.145 2.666 47.191 1.00 19.23 332 HIS A CA 1
ATOM 2529 C C . HIS A 1 332 ? 9.880 1.955 46.059 1.00 19.72 332 HIS A C 1
ATOM 2530 O O . HIS A 1 332 ? 10.986 1.521 46.251 1.00 17.46 332 HIS A O 1
ATOM 2537 N N . GLN A 1 333 ? 9.330 1.987 44.862 1.00 16.34 333 GLN A N 1
ATOM 2538 C CA . GLN A 1 333 ? 9.899 1.309 43.731 1.00 20.47 333 GLN A CA 1
ATOM 2539 C C . GLN A 1 333 ? 11.273 1.898 43.349 1.00 18.28 333 GLN A C 1
ATOM 2540 O O . GLN A 1 333 ? 12.116 1.235 42.771 1.00 20.42 333 GLN A O 1
ATOM 2546 N N . GLY A 1 334 ? 11.436 3.160 43.689 1.00 14.89 334 GLY A N 1
ATOM 2547 C CA . GLY A 1 334 ? 12.610 3.903 43.352 1.00 15.97 334 GLY A CA 1
ATOM 2548 C C . GLY A 1 334 ? 13.825 3.822 44.246 1.00 15.98 334 GLY A C 1
ATOM 2549 O O . GLY A 1 334 ? 14.856 4.470 43.936 1.00 15.77 334 GLY A O 1
ATOM 2550 N N . ILE A 1 335 ? 13.699 3.150 45.398 1.00 15.72 335 ILE A N 1
ATOM 2551 C CA . ILE A 1 335 ? 14.728 3.096 46.385 1.00 15.10 335 ILE A CA 1
ATOM 2552 C C . ILE A 1 335 ? 15.788 2.062 46.009 1.00 15.17 335 ILE A C 1
ATOM 2553 O O . ILE A 1 335 ? 15.486 0.910 45.658 1.00 14.90 335 ILE A O 1
ATOM 2558 N N . ILE A 1 336 ? 17.024 2.530 46.003 1.00 13.15 336 ILE A N 1
ATOM 2559 C CA . ILE A 1 336 ? 18.180 1.709 45.743 1.00 13.83 336 ILE A CA 1
ATOM 2560 C C . ILE A 1 336 ? 19.278 1.949 46.725 1.00 14.06 336 ILE A C 1
ATOM 2561 O O . ILE A 1 336 ? 19.420 3.049 47.322 1.00 12.79 336 ILE A O 1
ATOM 2566 N N . SER A 1 337 ? 20.123 0.933 46.884 1.00 12.92 337 SER A N 1
ATOM 2567 C CA . SER A 1 337 ? 21.387 1.152 47.613 1.00 14.65 337 SER A CA 1
ATOM 2568 C C . SER A 1 337 ? 22.279 2.022 46.819 1.00 14.71 337 SER A C 1
ATOM 2569 O O . SER A 1 337 ? 22.235 1.983 45.577 1.00 14.31 337 SER A O 1
ATOM 2572 N N . ILE A 1 338 ? 23.172 2.722 47.519 1.00 12.70 338 ILE A N 1
ATOM 2573 C CA . ILE A 1 338 ? 24.290 3.366 46.785 1.00 12.59 338 ILE A CA 1
ATOM 2574 C C . ILE A 1 338 ? 25.262 2.326 46.234 1.00 14.20 338 ILE A C 1
ATOM 2575 O O . ILE A 1 338 ? 25.226 1.165 46.651 1.00 14.24 338 ILE A O 1
ATOM 2580 N N . PRO A 1 339 ? 26.099 2.714 45.248 1.00 15.78 339 PRO A N 1
ATOM 2581 C CA . PRO A 1 339 ? 27.198 1.846 44.736 1.00 16.16 339 PRO A CA 1
ATOM 2582 C C . PRO A 1 339 ? 28.150 1.455 45.841 1.00 15.32 339 PRO A C 1
ATOM 2583 O O . PRO A 1 339 ? 28.115 2.000 46.966 1.00 16.28 339 PRO A O 1
ATOM 2587 N N . ASP A 1 340 ? 28.921 0.409 45.561 1.00 16.33 340 ASP A N 1
ATOM 2588 C CA . ASP A 1 340 ? 29.993 -0.042 46.475 1.00 14.64 340 ASP A CA 1
ATOM 2589 C C . ASP A 1 340 ? 30.785 1.186 46.957 1.00 12.89 340 ASP A C 1
ATOM 2590 O O . ASP A 1 340 ? 31.069 2.066 46.180 1.00 13.92 340 ASP A O 1
ATOM 2595 N N . VAL A 1 341 ? 31.005 1.274 48.244 1.00 12.58 341 VAL A N 1
ATOM 2596 C CA . VAL A 1 341 ? 31.729 2.393 48.849 1.00 14.34 341 VAL A CA 1
ATOM 2597 C C . VAL A 1 341 ? 33.164 1.950 49.108 1.00 14.37 341 VAL A C 1
ATOM 2598 O O . VAL A 1 341 ? 33.376 0.882 49.718 1.00 14.34 341 VAL A O 1
ATOM 2602 N N . LYS A 1 342 ? 34.109 2.782 48.679 1.00 14.41 342 LYS A N 1
ATOM 2603 C CA . LYS A 1 342 ? 35.523 2.623 48.969 1.00 14.80 342 LYS A CA 1
ATOM 2604 C C . LYS A 1 342 ? 36.008 3.718 49.984 1.00 15.36 342 LYS A C 1
ATOM 2605 O O . LYS A 1 342 ? 35.593 4.865 49.960 1.00 11.85 342 LYS A O 1
ATOM 2611 N N . LYS A 1 343 ? 36.927 3.346 50.835 1.00 16.60 343 LYS A N 1
ATOM 2612 C CA . LYS A 1 343 ? 37.653 4.332 51.745 1.00 15.43 343 LYS A CA 1
ATOM 2613 C C . LYS A 1 343 ? 38.078 5.583 50.994 1.00 15.55 343 LYS A C 1
ATOM 2614 O O . LYS A 1 343 ? 38.587 5.488 49.892 1.00 16.84 343 LYS A O 1
ATOM 2620 N N . GLY A 1 344 ? 37.754 6.734 51.528 1.00 13.67 344 GLY A N 1
ATOM 2621 C CA . GLY A 1 344 ? 38.149 7.974 50.900 1.00 14.98 344 GLY A CA 1
ATOM 2622 C C . GLY A 1 344 ? 37.282 8.505 49.799 1.00 15.46 344 GLY A C 1
ATOM 2623 O O . GLY A 1 344 ? 37.650 9.564 49.214 1.00 14.51 344 GLY A O 1
ATOM 2624 N N . SER A 1 345 ? 36.131 7.865 49.563 1.00 12.61 345 SER A N 1
ATOM 2625 C CA . SER A 1 345 ? 35.060 8.445 48.770 1.00 14.01 345 SER A CA 1
ATOM 2626 C C . SER A 1 345 ? 34.208 9.328 49.660 1.00 15.20 345 SER A C 1
ATOM 2627 O O . SER A 1 345 ? 34.168 9.178 50.861 1.00 12.60 345 SER A O 1
ATOM 2630 N N . PHE A 1 346 ? 33.569 10.290 49.021 1.00 12.78 346 PHE A N 1
ATOM 2631 C CA . PHE A 1 346 ? 32.640 11.207 49.674 1.00 11.09 346 PHE A CA 1
ATOM 2632 C C . PHE A 1 346 ? 31.300 11.031 49.009 1.00 10.67 346 PHE A C 1
ATOM 2633 O O . PHE A 1 346 ? 31.240 11.040 47.770 1.00 12.72 346 PHE A O 1
ATOM 2641 N N . VAL A 1 347 ? 30.224 10.949 49.819 1.00 10.14 347 VAL A N 1
ATOM 2642 C CA . VAL A 1 347 ? 28.893 10.797 49.315 1.00 9.95 347 VAL A CA 1
ATOM 2643 C C . VAL A 1 347 ? 28.072 12.034 49.744 1.00 10.79 347 VAL A C 1
ATOM 2644 O O . VAL A 1 347 ? 27.996 12.335 50.937 1.00 10.36 347 VAL A O 1
ATOM 2648 N N . PHE A 1 348 ? 27.418 12.644 48.781 1.00 9.72 348 PHE A N 1
ATOM 2649 C CA . PHE A 1 348 ? 26.508 13.813 48.984 1.00 10.00 348 PHE A CA 1
ATOM 2650 C C . PHE A 1 348 ? 25.082 13.443 48.595 1.00 11.92 348 PHE A C 1
ATOM 2651 O O . PHE A 1 348 ? 24.847 12.763 47.589 1.00 10.97 348 PHE A O 1
ATOM 2659 N N . TRP A 1 349 ? 24.103 13.934 49.336 1.00 12.04 349 TRP A N 1
ATOM 2660 C CA . TRP A 1 349 ? 22.780 13.936 48.851 1.00 10.82 349 TRP A CA 1
ATOM 2661 C C . TRP A 1 349 ? 22.073 15.260 49.219 1.00 10.76 349 TRP A C 1
ATOM 2662 O O . TRP A 1 349 ? 22.264 15.888 50.281 1.00 9.84 349 TRP A O 1
ATOM 2673 N N . HIS A 1 350 ? 21.220 15.670 48.304 1.00 10.26 350 HIS A N 1
ATOM 2674 C CA . HIS A 1 350 ? 20.365 16.882 48.466 1.00 11.02 350 HIS A CA 1
ATOM 2675 C C . HIS A 1 350 ? 19.472 16.793 49.696 1.00 11.32 350 HIS A C 1
ATOM 2676 O O . HIS A 1 350 ? 19.000 15.734 50.081 1.00 11.07 350 HIS A O 1
ATOM 2683 N N . CYS A 1 351 ? 19.331 17.911 50.401 1.00 12.18 351 CYS A N 1
ATOM 2684 C CA . CYS A 1 351 ? 18.515 17.961 51.592 1.00 13.90 351 CYS A CA 1
ATOM 2685 C C . CYS A 1 351 ? 17.085 17.473 51.402 1.00 13.24 351 CYS A C 1
ATOM 2686 O O . CYS A 1 351 ? 16.433 17.084 52.362 1.00 16.66 351 CYS A O 1
ATOM 2689 N N . ASP A 1 352 ? 16.603 17.471 50.185 1.00 12.27 352 ASP A N 1
ATOM 2690 C CA . ASP A 1 352 ? 15.251 16.980 49.864 1.00 12.05 352 ASP A CA 1
ATOM 2691 C C . ASP A 1 352 ? 15.229 15.568 49.303 1.00 12.26 352 ASP A C 1
ATOM 2692 O O . ASP A 1 352 ? 14.194 15.163 48.715 1.00 13.59 352 ASP A O 1
ATOM 2697 N N . LEU A 1 353 ? 16.344 14.809 49.391 1.00 10.44 353 LEU A N 1
ATOM 2698 C CA . LEU A 1 353 ? 16.331 13.479 48.815 1.00 10.43 353 LEU A CA 1
ATOM 2699 C C . LEU A 1 353 ? 15.880 12.411 49.847 1.00 10.21 353 LEU A C 1
ATOM 2700 O O . LEU A 1 353 ? 16.388 12.336 51.008 1.00 10.91 353 LEU A O 1
ATOM 2705 N N . PRO A 1 354 ? 14.853 11.649 49.501 1.00 11.99 354 PRO A N 1
ATOM 2706 C CA . PRO A 1 354 ? 14.491 10.544 50.405 1.00 12.30 354 PRO A CA 1
ATOM 2707 C C . PRO A 1 354 ? 15.657 9.570 50.542 1.00 12.50 354 PRO A C 1
ATOM 2708 O O . PRO A 1 354 ? 16.252 9.178 49.537 1.00 10.93 354 PRO A O 1
ATOM 2712 N N . HIS A 1 355 ? 15.898 9.109 51.786 1.00 10.22 355 HIS A N 1
ATOM 2713 C CA . HIS A 1 355 ? 16.977 8.218 52.024 1.00 11.39 355 HIS A CA 1
ATOM 2714 C C . HIS A 1 355 ? 16.675 7.424 53.283 1.00 12.65 355 HIS A C 1
ATOM 2715 O O . HIS A 1 355 ? 15.755 7.760 54.066 1.00 14.36 355 HIS A O 1
ATOM 2722 N N . GLU A 1 356 ? 17.398 6.344 53.429 1.00 14.06 356 GLU A N 1
ATOM 2723 C CA . GLU A 1 356 ? 17.382 5.534 54.708 1.00 15.76 356 GLU A CA 1
ATOM 2724 C C . GLU A 1 356 ? 18.680 4.751 54.756 1.00 18.30 356 GLU A C 1
ATOM 2725 O O . GLU A 1 356 ? 19.405 4.674 53.773 1.00 20.86 356 GLU A O 1
ATOM 2731 N N . VAL A 1 357 ? 18.998 4.202 55.917 1.00 22.02 357 VAL A N 1
ATOM 2732 C CA . VAL A 1 357 ? 20.175 3.289 56.049 1.00 25.29 357 VAL A CA 1
ATOM 2733 C C . VAL A 1 357 ? 19.727 1.867 55.853 1.00 26.28 357 VAL A C 1
ATOM 2734 O O . VAL A 1 357 ? 18.554 1.529 55.984 1.00 21.24 357 VAL A O 1
ATOM 2738 N N . ASP A 1 358 ? 20.646 1.016 55.453 1.00 26.96 358 ASP A N 1
ATOM 2739 C CA . ASP A 1 358 ? 20.336 -0.393 55.266 1.00 27.35 358 ASP A CA 1
ATOM 2740 C C . ASP A 1 358 ? 19.864 -1.005 56.598 1.00 24.93 358 ASP A C 1
ATOM 2741 O O . ASP A 1 358 ? 20.447 -0.709 57.669 1.00 25.18 358 ASP A O 1
ATOM 2746 N N . ARG A 1 359 ? 18.790 -1.801 56.505 1.00 28.12 359 ARG A N 1
ATOM 2747 C CA . ARG A 1 359 ? 18.209 -2.537 57.657 1.00 28.44 359 ARG A CA 1
ATOM 2748 C C . ARG A 1 359 ? 19.272 -3.497 58.270 1.00 25.52 359 ARG A C 1
ATOM 2749 O O . ARG A 1 359 ? 19.508 -3.557 59.485 1.00 30.81 359 ARG A O 1
ATOM 2751 N N . GLU A 1 360 ? 19.970 -4.184 57.424 1.00 25.06 360 GLU A N 1
ATOM 2752 C CA . GLU A 1 360 ? 20.938 -5.138 57.897 1.00 26.25 360 GLU A CA 1
ATOM 2753 C C . GLU A 1 360 ? 22.340 -4.851 57.427 1.00 21.41 360 GLU A C 1
ATOM 2754 O O . GLU A 1 360 ? 22.508 -4.180 56.470 1.00 20.79 360 GLU A O 1
ATOM 2760 N N . HIS A 1 361 ? 23.337 -5.418 58.115 1.00 17.65 361 HIS A N 1
ATOM 2761 C CA . HIS A 1 361 ? 24.731 -5.290 57.728 1.00 15.60 361 HIS A CA 1
ATOM 2762 C C . HIS A 1 361 ? 25.385 -6.649 57.843 1.00 14.84 361 HIS A C 1
ATOM 2763 O O . HIS A 1 361 ? 25.821 -7.026 58.891 1.00 13.75 361 HIS A O 1
ATOM 2770 N N . ASN A 1 362 ? 25.343 -7.337 56.731 1.00 14.06 362 ASN A N 1
ATOM 2771 C CA . ASN A 1 362 ? 25.921 -8.650 56.610 1.00 14.56 362 ASN A CA 1
ATOM 2772 C C . ASN A 1 362 ? 27.123 -8.630 55.705 1.00 14.40 362 ASN A C 1
ATOM 2773 O O . ASN A 1 362 ? 27.477 -9.589 55.041 1.00 14.77 362 ASN A O 1
ATOM 2778 N N . GLY A 1 363 ? 27.794 -7.506 55.715 1.00 14.63 363 GLY A N 1
ATOM 2779 C CA . GLY A 1 363 ? 29.124 -7.414 55.168 1.00 14.96 363 GLY A CA 1
ATOM 2780 C C . GLY A 1 363 ? 30.244 -7.938 56.025 1.00 16.85 363 GLY A C 1
ATOM 2781 O O . GLY A 1 363 ? 30.022 -8.459 57.111 1.00 17.14 363 GLY A O 1
ATOM 2782 N N . ASN A 1 364 ? 31.476 -7.784 55.515 1.00 19.40 364 ASN A N 1
ATOM 2783 C CA . ASN A 1 364 ? 32.677 -8.409 56.111 1.00 23.13 364 ASN A CA 1
ATOM 2784 C C . ASN A 1 364 ? 33.445 -7.554 57.133 1.00 24.68 364 ASN A C 1
ATOM 2785 O O . ASN A 1 364 ? 34.428 -8.017 57.660 1.00 26.11 364 ASN A O 1
ATOM 2790 N N . GLY A 1 365 ? 33.016 -6.320 57.395 1.00 19.34 365 GLY A N 1
ATOM 2791 C CA . GLY A 1 365 ? 33.711 -5.479 58.359 1.00 17.28 365 GLY A CA 1
ATOM 2792 C C . GLY A 1 365 ? 32.861 -4.289 58.663 1.00 16.61 365 GLY A C 1
ATOM 2793 O O . GLY A 1 365 ? 31.757 -4.122 58.156 1.00 15.39 365 GLY A O 1
ATOM 2794 N N . HIS A 1 366 ? 33.393 -3.420 59.505 1.00 16.14 366 HIS A N 1
ATOM 2795 C CA . HIS A 1 366 ? 32.698 -2.219 59.930 1.00 14.26 366 HIS A CA 1
ATOM 2796 C C . HIS A 1 366 ? 32.374 -1.326 58.701 1.00 13.13 366 HIS A C 1
ATOM 2797 O O . HIS A 1 366 ? 33.091 -1.321 57.700 1.00 12.84 366 HIS A O 1
ATOM 2804 N N . SER A 1 367 ? 31.198 -0.706 58.793 1.00 12.13 367 SER A N 1
ATOM 2805 C CA . SER A 1 367 ? 30.726 0.297 57.868 1.00 12.46 367 SER A CA 1
ATOM 2806 C C . SER A 1 367 ? 30.759 1.639 58.697 1.00 12.68 367 SER A C 1
ATOM 2807 O O . SER A 1 367 ? 29.936 1.892 59.574 1.00 11.89 367 SER A O 1
ATOM 2810 N N . SER A 1 368 ? 31.749 2.459 58.381 1.00 12.55 368 SER A N 1
ATOM 2811 C CA . SER A 1 368 ? 32.062 3.655 59.162 1.00 13.29 368 SER A CA 1
ATOM 2812 C C . SER A 1 368 ? 32.205 4.867 58.249 1.00 12.92 368 SER A C 1
ATOM 2813 O O . SER A 1 368 ? 32.787 4.789 57.157 1.00 10.96 368 SER A O 1
ATOM 2816 N N . VAL A 1 369 ? 31.600 5.949 58.736 1.00 11.78 369 VAL A N 1
ATOM 2817 C CA . VAL A 1 369 ? 31.616 7.199 58.038 1.00 12.75 369 VAL A CA 1
ATOM 2818 C C . VAL A 1 369 ? 31.784 8.362 58.988 1.00 12.69 369 VAL A C 1
ATOM 2819 O O . VAL A 1 369 ? 31.476 8.302 60.187 1.00 12.20 369 VAL A O 1
ATOM 2823 N N . LEU A 1 370 ? 32.229 9.461 58.407 1.00 12.14 370 LEU A N 1
ATOM 2824 C CA . LEU A 1 370 ? 32.349 10.735 59.155 1.00 13.48 370 LEU A CA 1
ATOM 2825 C C . LEU A 1 370 ? 31.423 11.721 58.472 1.00 12.80 370 LEU A C 1
ATOM 2826 O O . LEU A 1 370 ? 31.611 12.006 57.290 1.00 12.23 370 LEU A O 1
ATOM 2831 N N . TYR A 1 371 ? 30.380 12.099 59.183 1.00 13.00 371 TYR A N 1
ATOM 2832 C CA . TYR A 1 371 ? 29.345 12.983 58.670 1.00 12.36 371 TYR A CA 1
ATOM 2833 C C . TYR A 1 371 ? 29.858 14.399 58.535 1.00 12.04 371 TYR A C 1
ATOM 2834 O O . TYR A 1 371 ? 30.454 14.925 59.478 1.00 12.79 371 TYR A O 1
ATOM 2843 N N . TYR A 1 372 ? 29.584 15.004 57.378 1.00 11.03 372 TYR A N 1
ATOM 2844 C CA . TYR A 1 372 ? 29.953 16.422 57.097 1.00 10.20 372 TYR A CA 1
ATOM 2845 C C . TYR A 1 372 ? 29.097 16.899 55.954 1.00 10.17 372 TYR A C 1
ATOM 2846 O O . TYR A 1 372 ? 29.219 16.342 54.864 1.00 10.04 372 TYR A O 1
ATOM 2855 N N . GLY A 1 373 ? 28.214 17.905 56.200 1.00 10.46 373 GLY A N 1
ATOM 2856 C CA . GLY A 1 373 ? 27.265 18.421 55.299 1.00 11.84 373 GLY A CA 1
ATOM 2857 C C . GLY A 1 373 ? 27.722 19.734 54.779 1.00 11.25 373 GLY A C 1
ATOM 2858 O O . GLY A 1 373 ? 28.677 20.354 55.301 1.00 11.90 373 GLY A O 1
ATOM 2859 N N . GLN A 1 374 ? 27.046 20.175 53.710 1.00 10.24 374 GLN A N 1
ATOM 2860 C CA . GLN A 1 374 ? 27.252 21.510 53.231 1.00 10.35 374 GLN A CA 1
ATOM 2861 C C . GLN A 1 374 ? 26.366 22.515 53.926 1.00 10.75 374 GLN A C 1
ATOM 2862 O O . GLN A 1 374 ? 25.141 22.385 53.878 1.00 10.99 374 GLN A O 1
ATOM 2868 N N . THR A 1 375 ? 26.983 23.507 54.563 1.00 10.55 375 THR A N 1
ATOM 2869 C CA . THR A 1 375 ? 26.290 24.472 55.371 1.00 13.69 375 THR A CA 1
ATOM 2870 C C . THR A 1 375 ? 26.825 25.853 54.904 1.00 13.38 375 THR A C 1
ATOM 2871 O O . THR A 1 375 ? 27.880 26.323 55.316 1.00 15.03 375 THR A O 1
ATOM 2875 N N . PRO A 1 376 ? 26.109 26.516 53.998 1.00 12.56 376 PRO A N 1
ATOM 2876 C CA . PRO A 1 376 ? 26.609 27.809 53.525 1.00 11.98 376 PRO A CA 1
ATOM 2877 C C . PRO A 1 376 ? 26.471 28.913 54.561 1.00 11.81 376 PRO A C 1
ATOM 2878 O O . PRO A 1 376 ? 25.557 28.879 55.408 1.00 12.02 376 PRO A O 1
ATOM 2882 N N . LEU A 1 377 ? 27.383 29.868 54.448 1.00 10.95 377 LEU A N 1
ATOM 2883 C CA . LEU A 1 377 ? 27.267 31.082 55.194 1.00 12.38 377 LEU A CA 1
ATOM 2884 C C . LEU A 1 377 ? 25.971 31.769 54.770 1.00 12.83 377 LEU A C 1
ATOM 2885 O O . LEU A 1 377 ? 25.802 32.158 53.624 1.00 15.10 377 LEU A O 1
ATOM 2890 N N . SER A 1 378 ? 25.049 31.819 55.661 1.00 13.87 378 SER A N 1
ATOM 2891 C CA . SER A 1 378 ? 23.685 32.340 55.338 1.00 13.09 378 SER A CA 1
ATOM 2892 C C . SER A 1 378 ? 22.990 32.778 56.538 1.00 13.45 378 SER A C 1
ATOM 2893 O O . SER A 1 378 ? 23.356 32.443 57.683 1.00 13.03 378 SER A O 1
ATOM 2896 N N . ILE A 1 379 ? 21.956 33.561 56.344 1.00 13.29 379 ILE A N 1
ATOM 2897 C CA . ILE A 1 379 ? 21.292 34.209 57.527 1.00 14.20 379 ILE A CA 1
ATOM 2898 C C . ILE A 1 379 ? 20.773 33.235 58.602 1.00 13.51 379 ILE A C 1
ATOM 2899 O O . ILE A 1 379 ? 20.928 33.497 59.819 1.00 13.74 379 ILE A O 1
ATOM 2904 N N . THR A 1 380 ? 20.275 32.074 58.194 1.00 13.37 380 THR A N 1
ATOM 2905 C CA . THR A 1 380 ? 19.735 31.090 59.185 1.00 14.94 380 THR A CA 1
ATOM 2906 C C . THR A 1 380 ? 20.870 30.219 59.763 1.00 14.03 380 THR A C 1
ATOM 2907 O O . THR A 1 380 ? 20.554 29.331 60.520 1.00 13.35 380 THR A O 1
ATOM 2911 N N . ASN A 1 381 ? 22.122 30.413 59.298 1.00 12.43 381 ASN A N 1
ATOM 2912 C CA . ASN A 1 381 ? 23.295 29.711 59.762 1.00 14.03 381 ASN A CA 1
ATOM 2913 C C . ASN A 1 381 ? 24.191 30.558 60.676 1.00 13.66 381 ASN A C 1
ATOM 2914 O O . ASN A 1 381 ? 25.232 30.093 61.120 1.00 14.72 381 ASN A O 1
ATOM 2919 N N . ILE A 1 382 ? 23.812 31.790 60.939 1.00 13.63 382 ILE A N 1
ATOM 2920 C CA . ILE A 1 382 ? 24.648 32.599 61.857 1.00 15.03 382 ILE A CA 1
ATOM 2921 C C . ILE A 1 382 ? 24.615 31.989 63.268 1.00 15.58 382 ILE A C 1
ATOM 2922 O O . ILE A 1 382 ? 25.655 31.939 63.978 1.00 13.82 382 ILE A O 1
ATOM 2927 N N . GLN A 1 383 ? 23.479 31.440 63.673 1.00 15.81 383 GLN A N 1
ATOM 2928 C CA . GLN A 1 383 ? 23.467 30.787 65.021 1.00 20.18 383 GLN A CA 1
ATOM 2929 C C . GLN A 1 383 ? 24.360 29.564 65.073 1.00 17.26 383 GLN A C 1
ATOM 2930 O O . GLN A 1 383 ? 25.014 29.308 66.052 1.00 17.52 383 GLN A O 1
ATOM 2936 N N . THR A 1 384 ? 24.434 28.855 63.973 1.00 16.26 384 THR A N 1
ATOM 2937 C CA . THR A 1 384 ? 25.311 27.731 63.838 1.00 15.94 384 THR A CA 1
ATOM 2938 C C . THR A 1 384 ? 26.775 28.162 63.930 1.00 15.61 384 THR A C 1
ATOM 2939 O O . THR A 1 384 ? 27.516 27.533 64.659 1.00 16.28 384 THR A O 1
ATOM 2943 N N . LEU A 1 385 ? 27.125 29.250 63.269 1.00 12.69 385 LEU A N 1
ATOM 2944 C CA . LEU A 1 385 ? 28.483 29.744 63.237 1.00 14.74 385 LEU A CA 1
ATOM 2945 C C . LEU A 1 385 ? 28.871 30.005 64.766 1.00 13.76 385 LEU A C 1
ATOM 2946 O O . LEU A 1 385 ? 29.947 29.666 65.187 1.00 16.30 385 LEU A O 1
ATOM 2951 N N . LEU A 1 386 ? 27.956 30.603 65.504 1.00 15.38 386 LEU A N 1
ATOM 2952 C CA . LEU A 1 386 ? 28.210 30.982 66.917 1.00 17.52 386 LEU A CA 1
ATOM 2953 C C . LEU A 1 386 ? 28.297 29.757 67.789 1.00 16.27 386 LEU A C 1
ATOM 2954 O O . LEU A 1 386 ? 29.097 29.743 68.727 1.00 17.34 386 LEU A O 1
ATOM 2959 N N . ASP A 1 387 ? 27.458 28.750 67.536 1.00 15.70 387 ASP A N 1
ATOM 2960 C CA . ASP A 1 387 ? 27.525 27.529 68.298 1.00 16.88 387 ASP A CA 1
ATOM 2961 C C . ASP A 1 387 ? 28.794 26.743 68.068 1.00 18.07 387 ASP A C 1
ATOM 2962 O O . ASP A 1 387 ? 29.408 26.233 69.036 1.00 19.60 387 ASP A O 1
ATOM 2967 N N . THR A 1 388 ? 29.215 26.670 66.827 1.00 15.19 388 THR A N 1
ATOM 2968 C CA . THR A 1 388 ? 30.460 26.005 66.476 1.00 14.76 388 THR A CA 1
ATOM 2969 C C . THR A 1 388 ? 31.665 26.650 67.152 1.00 17.40 388 THR A C 1
ATOM 2970 O O . THR A 1 388 ? 32.514 26.000 67.675 1.00 17.45 388 THR A O 1
ATOM 2974 N N . ARG A 1 389 ? 31.699 27.978 67.143 1.00 16.57 389 ARG A N 1
ATOM 2975 C CA . ARG A 1 389 ? 32.794 28.711 67.771 1.00 17.94 389 ARG A CA 1
ATOM 2976 C C . ARG A 1 389 ? 32.813 28.475 69.282 1.00 15.72 389 ARG A C 1
ATOM 2977 O O . ARG A 1 389 ? 33.869 28.249 69.873 1.00 18.38 389 ARG A O 1
ATOM 2985 N N . ASP A 1 390 ? 31.635 28.530 69.895 1.00 17.27 390 ASP A N 1
ATOM 2986 C CA . ASP A 1 390 ? 31.481 28.325 71.328 1.00 20.22 390 ASP A CA 1
ATOM 2987 C C . ASP A 1 390 ? 31.768 26.893 71.749 1.00 20.36 390 ASP A C 1
ATOM 2988 O O . ASP A 1 390 ? 32.440 26.662 72.755 1.00 21.54 390 ASP A O 1
ATOM 2993 N N . ALA A 1 391 ? 31.262 25.929 70.988 1.00 17.56 391 ALA A N 1
ATOM 2994 C CA . ALA A 1 391 ? 31.497 24.513 71.349 1.00 17.48 391 ALA A CA 1
ATOM 2995 C C . ALA A 1 391 ? 32.932 24.071 71.199 1.00 19.09 391 ALA A C 1
ATOM 2996 O O . ALA A 1 391 ? 33.443 23.297 72.036 1.00 20.13 391 ALA A O 1
ATOM 2998 N N . PHE A 1 392 ? 33.575 24.504 70.132 1.00 16.16 392 PHE A N 1
ATOM 2999 C CA . PHE A 1 392 ? 34.951 24.138 69.888 1.00 17.89 392 PHE A CA 1
ATOM 3000 C C . PHE A 1 392 ? 35.885 24.779 70.935 1.00 19.35 392 PHE A C 1
ATOM 3001 O O . PHE A 1 392 ? 36.890 24.158 71.364 1.00 21.20 392 PHE A O 1
ATOM 3009 N N . LEU A 1 393 ? 35.618 26.055 71.226 1.00 17.85 393 LEU A N 1
ATOM 3010 C CA . LEU A 1 393 ? 36.475 26.807 72.167 1.00 20.63 393 LEU A CA 1
ATOM 3011 C C . LEU A 1 393 ? 36.316 26.175 73.577 1.00 19.91 393 LEU A C 1
ATOM 3012 O O . LEU A 1 393 ? 37.284 26.117 74.335 1.00 22.29 393 LEU A O 1
ATOM 3017 N N . LYS A 1 394 ? 35.133 25.743 73.916 1.00 19.19 394 LYS A N 1
ATOM 3018 C CA . LYS A 1 394 ? 34.847 25.097 75.214 1.00 22.41 394 LYS A CA 1
ATOM 3019 C C . LYS A 1 394 ? 35.048 23.571 75.230 1.00 23.45 394 LYS A C 1
ATOM 3020 O O . LYS A 1 394 ? 34.930 22.952 76.304 1.00 24.55 394 LYS A O 1
ATOM 3026 N N . ASN A 1 395 ? 35.347 22.965 74.070 1.00 21.21 395 ASN A N 1
ATOM 3027 C CA . ASN A 1 395 ? 35.516 21.512 73.970 1.00 22.61 395 ASN A CA 1
ATOM 3028 C C . ASN A 1 395 ? 34.338 20.694 74.465 1.00 22.11 395 ASN A C 1
ATOM 3029 O O . ASN A 1 395 ? 34.495 19.704 75.183 1.00 21.19 395 ASN A O 1
ATOM 3034 N N . ILE A 1 396 ? 33.151 21.082 74.037 1.00 20.69 396 ILE A N 1
ATOM 3035 C CA . ILE A 1 396 ? 31.850 20.447 74.375 1.00 20.56 396 ILE A CA 1
ATOM 3036 C C . ILE A 1 396 ? 31.074 20.128 73.058 1.00 21.75 396 ILE A C 1
ATOM 3037 O O . ILE A 1 396 ? 31.507 20.504 71.978 1.00 21.65 396 ILE A O 1
ATOM 3042 N N . SER A 1 397 ? 29.904 19.555 73.209 1.00 20.73 397 SER A N 1
ATOM 3043 C CA . SER A 1 397 ? 29.069 19.113 72.091 1.00 21.40 397 SER A CA 1
ATOM 3044 C C . SER A 1 397 ? 28.447 20.351 71.504 1.00 19.12 397 SER A C 1
ATOM 3045 O O . SER A 1 397 ? 28.205 21.285 72.235 1.00 18.08 397 SER A O 1
ATOM 3048 N N . PRO A 1 398 ? 28.138 20.344 70.167 1.00 18.62 398 PRO A N 1
ATOM 3049 C CA . PRO A 1 398 ? 27.321 21.417 69.630 1.00 17.01 398 PRO A CA 1
ATOM 3050 C C . PRO A 1 398 ? 25.929 21.270 70.184 1.00 20.17 398 PRO A C 1
ATOM 3051 O O . PRO A 1 398 ? 25.541 20.207 70.730 1.00 19.37 398 PRO A O 1
ATOM 3055 N N . ALA A 1 399 ? 25.184 22.339 70.080 1.00 20.82 399 ALA A N 1
ATOM 3056 C CA . ALA A 1 399 ? 23.913 22.491 70.756 1.00 23.07 399 ALA A CA 1
ATOM 3057 C C . ALA A 1 399 ? 22.912 21.417 70.545 1.00 24.70 399 ALA A C 1
ATOM 3058 O O . ALA A 1 399 ? 22.116 21.140 71.440 1.00 25.98 399 ALA A O 1
ATOM 3060 N N . ASP A 1 400 ? 22.832 20.877 69.326 1.00 23.99 400 ASP A N 1
ATOM 3061 C CA . ASP A 1 400 ? 21.828 19.843 69.054 1.00 25.57 400 ASP A CA 1
ATOM 3062 C C . ASP A 1 400 ? 22.099 18.580 69.857 1.00 24.87 400 ASP A C 1
ATOM 3063 O O . ASP A 1 400 ? 21.161 17.823 70.098 1.00 28.98 400 ASP A O 1
ATOM 3068 N N . TYR A 1 401 ? 23.340 18.338 70.265 1.00 26.48 401 TYR A N 1
ATOM 3069 C CA . TYR A 1 401 ? 23.637 17.185 71.097 1.00 28.16 401 TYR A CA 1
ATOM 3070 C C . TYR A 1 401 ? 23.791 17.568 72.571 1.00 29.75 401 TYR A C 1
ATOM 3071 O O . TYR A 1 401 ? 23.339 16.859 73.456 1.00 31.13 401 TYR A O 1
ATOM 3080 N N . ARG A 1 402 ? 24.450 18.684 72.806 1.00 29.86 402 ARG A N 1
ATOM 3081 C CA . ARG A 1 402 ? 24.697 19.187 74.150 1.00 31.37 402 ARG A CA 1
ATOM 3082 C C . ARG A 1 402 ? 23.370 19.292 74.920 1.00 33.58 402 ARG A C 1
ATOM 3083 O O . ARG A 1 402 ? 23.317 18.992 76.114 1.00 32.08 402 ARG A O 1
ATOM 3091 N N . SER A 1 403 ? 22.298 19.695 74.230 1.00 33.27 403 SER A N 1
ATOM 3092 C CA . SER A 1 403 ? 20.987 19.881 74.872 1.00 37.35 403 SER A CA 1
ATOM 3093 C C . SER A 1 403 ? 20.334 18.587 75.329 1.00 43.32 403 SER A C 1
ATOM 3094 O O . SER A 1 403 ? 19.324 18.625 76.025 1.00 45.29 403 SER A O 1
ATOM 3097 N N . GLN A 1 404 ? 20.861 17.441 74.916 1.00 40.21 404 GLN A N 1
ATOM 3098 C CA . GLN A 1 404 ? 20.368 16.156 75.406 1.00 41.67 404 GLN A CA 1
ATOM 3099 C C . GLN A 1 404 ? 21.154 15.553 76.598 1.00 42.38 404 GLN A C 1
ATOM 3100 O O . GLN A 1 404 ? 20.879 14.418 77.002 1.00 44.12 404 GLN A O 1
ATOM 3106 N N . LEU A 1 405 ? 22.140 16.267 77.129 1.00 37.85 405 LEU A N 1
ATOM 3107 C CA . LEU A 1 405 ? 23.020 15.715 78.162 1.00 36.94 405 LEU A CA 1
ATOM 3108 C C . LEU A 1 405 ? 22.528 16.229 79.492 1.00 40.56 405 LEU A C 1
ATOM 3109 O O . LEU A 1 405 ? 22.016 17.337 79.551 1.00 36.63 405 LEU A O 1
ATOM 3114 N N . ASN A 1 406 ? 22.687 15.423 80.541 1.00 42.28 406 ASN A N 1
ATOM 3115 C CA . ASN A 1 406 ? 22.417 15.881 81.916 1.00 45.00 406 ASN A CA 1
ATOM 3116 C C . ASN A 1 406 ? 23.591 16.656 82.462 1.00 44.77 406 ASN A C 1
ATOM 3117 O O . ASN A 1 406 ? 24.662 16.678 81.842 1.00 40.17 406 ASN A O 1
ATOM 3122 N N . GLU A 1 407 ? 23.405 17.271 83.634 1.00 45.44 407 GLU A N 1
ATOM 3123 C CA . GLU A 1 407 ? 24.461 18.064 84.258 1.00 43.42 407 GLU A CA 1
ATOM 3124 C C . GLU A 1 407 ? 25.765 17.270 84.403 1.00 41.12 407 GLU A C 1
ATOM 3125 O O . GLU A 1 407 ? 26.841 17.822 84.124 1.00 42.02 407 GLU A O 1
ATOM 3127 N N . GLU A 1 408 ? 25.693 15.980 84.767 1.00 41.64 408 GLU A N 1
ATOM 3128 C CA . GLU A 1 408 ? 26.930 15.177 84.981 1.00 42.78 408 GLU A CA 1
ATOM 3129 C C . GLU A 1 408 ? 27.661 14.938 83.650 1.00 38.30 408 GLU A C 1
ATOM 3130 O O . GLU A 1 408 ? 28.883 15.106 83.544 1.00 37.57 408 GLU A O 1
ATOM 3132 N N . GLU A 1 409 ? 26.900 14.528 82.639 1.00 39.27 409 GLU A N 1
ATOM 3133 C CA . GLU A 1 409 ? 27.445 14.304 81.287 1.00 38.83 409 GLU A CA 1
ATOM 3134 C C . GLU A 1 409 ? 28.077 15.596 80.725 1.00 34.31 409 GLU A C 1
ATOM 3135 O O . GLU A 1 409 ? 29.228 15.600 80.245 1.00 33.59 409 GLU A O 1
ATOM 3141 N N . LYS A 1 410 ? 27.344 16.692 80.874 1.00 34.92 410 LYS A N 1
ATOM 3142 C CA . LYS A 1 410 ? 27.857 18.015 80.492 1.00 34.95 410 LYS A CA 1
ATOM 3143 C C . LYS A 1 410 ? 29.199 18.326 81.088 1.00 36.36 410 LYS A C 1
ATOM 3144 O O . LYS A 1 410 ? 30.115 18.777 80.361 1.00 33.72 410 LYS A O 1
ATOM 3150 N N . GLN A 1 411 ? 29.346 18.084 82.401 1.00 36.94 411 GLN A N 1
ATOM 3151 C CA . GLN A 1 411 ? 30.629 18.370 83.071 1.00 37.82 411 GLN A CA 1
ATOM 3152 C C . GLN A 1 411 ? 31.703 17.349 82.732 1.00 35.86 411 GLN A C 1
ATOM 3153 O O . GLN A 1 411 ? 32.900 17.661 82.798 1.00 47.57 411 GLN A O 1
ATOM 3155 N N . LYS A 1 412 ? 31.319 16.122 82.400 1.00 35.77 412 LYS A N 1
ATOM 3156 C CA . LYS A 1 412 ? 32.297 15.125 81.999 1.00 34.50 412 LYS A CA 1
ATOM 3157 C C . LYS A 1 412 ? 32.815 15.216 80.533 1.00 35.12 412 LYS A C 1
ATOM 3158 O O . LYS A 1 412 ? 33.941 14.826 80.266 1.00 34.29 412 LYS A O 1
ATOM 3160 N N . GLU A 1 413 ? 32.041 15.716 79.577 1.00 36.45 413 GLU A N 1
ATOM 3161 C CA . GLU A 1 413 ? 32.435 15.427 78.171 1.00 30.75 413 GLU A CA 1
ATOM 3162 C C . GLU A 1 413 ? 33.681 16.199 77.759 1.00 29.10 413 GLU A C 1
ATOM 3163 O O . GLU A 1 413 ? 34.010 17.223 78.335 1.00 29.53 413 GLU A O 1
ATOM 3169 N N . PHE A 1 414 ? 34.427 15.623 76.824 1.00 26.50 414 PHE A N 1
ATOM 3170 C CA . PHE A 1 414 ? 35.629 16.168 76.286 1.00 26.01 414 PHE A CA 1
ATOM 3171 C C . PHE A 1 414 ? 35.635 15.865 74.760 1.00 24.94 414 PHE A C 1
ATOM 3172 O O . PHE A 1 414 ? 35.518 14.723 74.388 1.00 22.94 414 PHE A O 1
ATOM 3180 N N . GLN A 1 415 ? 35.843 16.831 73.887 1.00 22.83 415 GLN A N 1
ATOM 3181 C CA . GLN A 1 415 ? 35.634 16.595 72.445 1.00 20.11 415 GLN A CA 1
ATOM 3182 C C . GLN A 1 415 ? 36.837 16.578 71.567 1.00 21.97 415 GLN A C 1
ATOM 3183 O O . GLN A 1 415 ? 36.670 16.553 70.308 1.00 22.84 415 GLN A O 1
ATOM 3189 N N . GLY A 1 416 ? 38.049 16.676 72.127 1.00 20.11 416 GLY A N 1
ATOM 3190 C CA . GLY A 1 416 ? 39.250 16.608 71.347 1.00 21.09 416 GLY A CA 1
ATOM 3191 C C . GLY A 1 416 ? 39.654 17.840 70.588 1.00 22.04 416 GLY A C 1
ATOM 3192 O O . GLY A 1 416 ? 40.514 17.773 69.716 1.00 24.32 416 GLY A O 1
ATOM 3193 N N . ALA A 1 417 ? 39.033 18.983 70.891 1.00 22.97 417 ALA A N 1
ATOM 3194 C CA . ALA A 1 417 ? 39.259 20.242 70.166 1.00 22.48 417 ALA A CA 1
ATOM 3195 C C . ALA A 1 417 ? 40.628 20.719 70.394 1.00 23.71 417 ALA A C 1
ATOM 3196 O O . ALA A 1 417 ? 41.073 20.748 71.527 1.00 27.75 417 ALA A O 1
ATOM 3198 N N . ASN A 1 418 ? 41.331 21.003 69.338 1.00 22.72 418 ASN A N 1
ATOM 3199 C CA . ASN A 1 418 ? 42.626 21.650 69.440 1.00 28.33 418 ASN A CA 1
ATOM 3200 C C . ASN A 1 418 ? 42.775 22.640 68.361 1.00 24.52 418 ASN A C 1
ATOM 3201 O O . ASN A 1 418 ? 42.809 22.277 67.187 1.00 21.09 418 ASN A O 1
ATOM 3206 N N . ILE A 1 419 ? 42.889 23.909 68.750 1.00 26.40 419 ILE A N 1
ATOM 3207 C CA . ILE A 1 419 ? 43.160 24.966 67.809 1.00 26.56 419 ILE A CA 1
ATOM 3208 C C . ILE A 1 419 ? 44.289 24.590 66.840 1.00 24.84 419 ILE A C 1
ATOM 3209 O O . ILE A 1 419 ? 44.244 24.952 65.669 1.00 21.47 419 ILE A O 1
ATOM 3214 N N . ASP A 1 420 ? 45.337 23.920 67.313 1.00 23.36 420 ASP A N 1
ATOM 3215 C CA . ASP A 1 420 ? 46.439 23.620 66.418 1.00 22.96 420 ASP A CA 1
ATOM 3216 C C . ASP A 1 420 ? 46.056 22.639 65.280 1.00 19.90 420 ASP A C 1
ATOM 3217 O O . ASP A 1 420 ? 46.762 22.647 64.287 1.00 20.20 420 ASP A O 1
ATOM 3222 N N . ASP A 1 421 ? 44.982 21.864 65.431 1.00 22.09 421 ASP A N 1
ATOM 3223 C CA . ASP A 1 421 ? 44.488 20.961 64.352 1.00 21.78 421 ASP A CA 1
ATOM 3224 C C . ASP A 1 421 ? 44.018 21.756 63.126 1.00 22.10 421 ASP A C 1
ATOM 3225 O O . ASP A 1 421 ? 43.846 21.213 62.029 1.00 21.42 421 ASP A O 1
ATOM 3230 N N . LEU A 1 422 ? 43.778 23.055 63.305 1.00 22.30 422 LEU A N 1
ATOM 3231 C CA . LEU A 1 422 ? 43.415 23.904 62.217 1.00 23.57 422 LEU A CA 1
ATOM 3232 C C . LEU A 1 422 ? 44.622 24.383 61.479 1.00 21.04 422 LEU A C 1
ATOM 3233 O O . LEU A 1 422 ? 44.468 24.970 60.479 1.00 20.01 422 LEU A O 1
ATOM 3238 N N . LYS A 1 423 ? 45.846 24.087 61.958 1.00 20.48 423 LYS A N 1
ATOM 3239 C CA . LYS A 1 423 ? 47.032 24.273 61.226 1.00 19.83 423 LYS A CA 1
ATOM 3240 C C . LYS A 1 423 ? 47.300 25.760 60.875 1.00 24.25 423 LYS A C 1
ATOM 3241 O O . LYS A 1 423 ? 47.841 26.063 59.803 1.00 25.50 423 LYS A O 1
ATOM 3247 N N . ASN A 1 424 ? 46.824 26.614 61.776 1.00 24.08 424 ASN A N 1
ATOM 3248 C CA . ASN A 1 424 ? 46.794 28.067 61.572 1.00 30.14 424 ASN A CA 1
ATOM 3249 C C . ASN A 1 424 ? 46.345 28.471 60.132 1.00 27.24 424 ASN A C 1
ATOM 3250 O O . ASN A 1 424 ? 46.794 29.444 59.579 1.00 25.17 424 ASN A O 1
ATOM 3255 N N . ASP A 1 425 ? 45.390 27.743 59.544 1.00 24.09 425 ASP A N 1
ATOM 3256 C CA . ASP A 1 425 ? 44.853 28.118 58.220 1.00 23.69 425 ASP A CA 1
ATOM 3257 C C . ASP A 1 425 ? 43.677 29.081 58.437 1.00 21.61 425 ASP A C 1
ATOM 3258 O O . ASP A 1 425 ? 42.671 28.703 59.015 1.00 19.73 425 ASP A O 1
ATOM 3263 N N . ILE A 1 426 ? 43.789 30.294 57.913 1.00 20.36 426 ILE A N 1
ATOM 3264 C CA . ILE A 1 426 ? 42.814 31.332 58.187 1.00 21.22 426 ILE A CA 1
ATOM 3265 C C . ILE A 1 426 ? 41.419 30.995 57.619 1.00 19.92 426 ILE A C 1
ATOM 3266 O O . ILE A 1 426 ? 40.398 31.240 58.223 1.00 15.50 426 ILE A O 1
ATOM 3271 N N . ASP A 1 427 ? 41.406 30.461 56.398 1.00 22.75 427 ASP A N 1
ATOM 3272 C CA . ASP A 1 427 ? 40.161 30.028 55.805 1.00 21.80 427 ASP A CA 1
ATOM 3273 C C . ASP A 1 427 ? 39.466 28.983 56.696 1.00 20.03 427 ASP A C 1
ATOM 3274 O O . ASP A 1 427 ? 38.250 29.040 56.922 1.00 17.29 427 ASP A O 1
ATOM 3279 N N . SER A 1 428 ? 40.201 27.998 57.205 1.00 16.82 428 SER A N 1
ATOM 3280 C CA . SER A 1 428 ? 39.584 26.996 58.092 1.00 17.32 428 SER A CA 1
ATOM 3281 C C . SER A 1 428 ? 39.043 27.598 59.357 1.00 16.78 428 SER A C 1
ATOM 3282 O O . SER A 1 428 ? 37.990 27.226 59.849 1.00 18.32 428 SER A O 1
ATOM 3285 N N . LYS A 1 429 ? 39.792 28.531 59.956 1.00 16.41 429 LYS A N 1
ATOM 3286 C CA . LYS A 1 429 ? 39.331 29.154 61.158 1.00 16.40 429 LYS A CA 1
ATOM 3287 C C . LYS A 1 429 ? 38.035 29.963 60.905 1.00 15.31 429 LYS A C 1
ATOM 3288 O O . LYS A 1 429 ? 37.144 29.987 61.743 1.00 18.00 429 LYS A O 1
ATOM 3294 N N . ARG A 1 430 ? 37.895 30.530 59.725 1.00 14.89 430 ARG A N 1
ATOM 3295 C CA . ARG A 1 430 ? 36.663 31.286 59.394 1.00 13.76 430 ARG A CA 1
ATOM 3296 C C . ARG A 1 430 ? 35.496 30.328 59.321 1.00 14.24 430 ARG A C 1
ATOM 3297 O O . ARG A 1 430 ? 34.463 30.644 59.826 1.00 13.40 430 ARG A O 1
ATOM 3305 N N . SER A 1 431 ? 35.715 29.139 58.766 1.00 13.97 431 SER A N 1
ATOM 3306 C CA . SER A 1 431 ? 34.684 28.105 58.788 1.00 14.64 431 SER A CA 1
ATOM 3307 C C . SER A 1 431 ? 34.125 27.641 60.169 1.00 13.50 431 SER A C 1
ATOM 3308 O O . SER A 1 431 ? 32.957 27.164 60.312 1.00 14.25 431 SER A O 1
ATOM 3311 N N . MET A 1 432 ? 34.948 27.825 61.218 1.00 14.47 432 MET A N 1
ATOM 3312 C CA . MET A 1 432 ? 34.722 27.428 62.550 1.00 15.38 432 MET A CA 1
ATOM 3313 C C . MET A 1 432 ? 34.273 28.574 63.389 1.00 16.90 432 MET A C 1
ATOM 3314 O O . MET A 1 432 ? 34.091 28.403 64.554 1.00 16.34 432 MET A O 1
ATOM 3319 N N . GLY A 1 433 ? 34.131 29.763 62.830 1.00 15.80 433 GLY A N 1
ATOM 3320 C CA . GLY A 1 433 ? 33.647 30.896 63.584 1.00 15.81 433 GLY A CA 1
ATOM 3321 C C . GLY A 1 433 ? 34.751 31.537 64.424 1.00 15.94 433 GLY A C 1
ATOM 3322 O O . GLY A 1 433 ? 34.440 32.207 65.386 1.00 19.81 433 GLY A O 1
ATOM 3323 N N . LEU A 1 434 ? 36.021 31.312 64.085 1.00 17.57 434 LEU A N 1
ATOM 3324 C CA . LEU A 1 434 ? 37.141 31.706 64.957 1.00 18.66 434 LEU A CA 1
ATOM 3325 C C . LEU A 1 434 ? 37.855 32.926 64.393 1.00 22.04 434 LEU A C 1
ATOM 3326 O O . LEU A 1 434 ? 38.810 33.393 65.012 1.00 23.34 434 LEU A O 1
ATOM 3331 N N . GLU A 1 435 ? 37.439 33.417 63.209 1.00 19.83 435 GLU A N 1
ATOM 3332 C CA . GLU A 1 435 ? 38.122 34.509 62.565 1.00 22.47 435 GLU A CA 1
ATOM 3333 C C . GLU A 1 435 ? 37.092 35.241 61.728 1.00 22.86 435 GLU A C 1
ATOM 3334 O O . GLU A 1 435 ? 36.242 34.590 61.104 1.00 20.09 435 GLU A O 1
ATOM 3340 N N . GLU A 1 436 ? 37.190 36.577 61.676 1.00 21.21 436 GLU A N 1
ATOM 3341 C CA . GLU A 1 436 ? 36.244 37.352 60.906 1.00 23.82 436 GLU A CA 1
ATOM 3342 C C . GLU A 1 436 ? 36.461 37.063 59.421 1.00 18.98 436 GLU A C 1
ATOM 3343 O O . GLU A 1 436 ? 37.570 36.709 58.949 1.00 17.11 436 GLU A O 1
ATOM 3349 N N . PHE A 1 437 ? 35.390 37.221 58.679 1.00 17.13 437 PHE A N 1
ATOM 3350 C CA . PHE A 1 437 ? 35.390 37.069 57.200 1.00 16.68 437 PHE A CA 1
ATOM 3351 C C . PHE A 1 437 ? 35.972 38.268 56.512 1.00 19.34 437 PHE A C 1
ATOM 3352 O O . PHE A 1 437 ? 35.791 39.381 56.943 1.00 21.94 437 PHE A O 1
ATOM 3360 N N . GLU A 1 438 ? 36.807 38.021 55.517 1.00 19.16 438 GLU A N 1
ATOM 3361 C CA . GLU A 1 438 ? 37.329 39.047 54.668 1.00 22.12 438 GLU A CA 1
ATOM 3362 C C . GLU A 1 438 ? 36.221 39.490 53.702 1.00 21.08 438 GLU A C 1
ATOM 3363 O O . GLU A 1 438 ? 35.439 38.671 53.246 1.00 22.31 438 GLU A O 1
ATOM 3369 N N . LYS A 1 439 ? 36.118 40.783 53.415 1.00 19.65 439 LYS A N 1
ATOM 3370 C CA . LYS A 1 439 ? 35.207 41.268 52.386 1.00 21.34 439 LYS A CA 1
ATOM 3371 C C . LYS A 1 439 ? 35.984 42.151 51.452 1.00 24.58 439 LYS A C 1
ATOM 3372 O O . LYS A 1 439 ? 36.186 43.295 51.824 1.00 24.65 439 LYS A O 1
ATOM 3378 N N . PRO A 1 440 ? 36.439 41.606 50.320 1.00 24.99 440 PRO A N 1
ATOM 3379 C CA . PRO A 1 440 ? 37.292 42.263 49.338 1.00 29.50 440 PRO A CA 1
ATOM 3380 C C . PRO A 1 440 ? 36.645 43.551 48.832 1.00 30.79 440 PRO A C 1
ATOM 3381 O O . PRO A 1 440 ? 35.396 43.642 48.799 1.00 27.02 440 PRO A O 1
ATOM 3385 N N . GLU A 1 441 ? 37.459 44.543 48.474 1.00 31.38 441 GLU A N 1
ATOM 3386 C CA . GLU A 1 441 ? 36.962 45.799 47.776 1.00 36.02 441 GLU A CA 1
ATOM 3387 C C . GLU A 1 441 ? 35.868 45.532 46.779 1.00 32.57 441 GLU A C 1
ATOM 3388 O O . GLU A 1 441 ? 34.850 46.181 46.773 1.00 32.27 441 GLU A O 1
ATOM 3390 N N . ASN A 1 442 ? 36.105 44.533 45.949 1.00 36.65 442 ASN A N 1
ATOM 3391 C CA . ASN A 1 442 ? 35.244 44.189 44.828 1.00 40.09 442 ASN A CA 1
ATOM 3392 C C . ASN A 1 442 ? 33.945 43.492 45.181 1.00 36.37 442 ASN A C 1
ATOM 3393 O O . ASN A 1 442 ? 33.124 43.298 44.319 1.00 35.96 442 ASN A O 1
ATOM 3398 N N . MET A 1 443 ? 33.756 43.050 46.412 1.00 26.34 443 MET A N 1
ATOM 3399 C CA . MET A 1 443 ? 32.647 42.171 46.660 1.00 25.58 443 MET A CA 1
ATOM 3400 C C . MET A 1 443 ? 31.467 43.035 47.042 1.00 23.62 443 MET A C 1
ATOM 3401 O O . MET A 1 443 ? 31.644 44.029 47.737 1.00 24.74 443 MET A O 1
ATOM 3406 N N . SER A 1 444 ? 30.266 42.627 46.656 1.00 23.29 444 SER A N 1
ATOM 3407 C CA . SER A 1 444 ? 29.046 43.388 47.029 1.00 22.34 444 SER A CA 1
ATOM 3408 C C . SER A 1 444 ? 27.840 42.470 47.090 1.00 21.37 444 SER A C 1
ATOM 3409 O O . SER A 1 444 ? 27.994 41.219 47.151 1.00 20.49 444 SER A O 1
ATOM 3412 N N . GLY A 1 445 ? 26.646 43.081 47.229 1.00 19.40 445 GLY A N 1
ATOM 3413 C CA . GLY A 1 445 ? 25.456 42.327 47.329 1.00 16.49 445 GLY A CA 1
ATOM 3414 C C . GLY A 1 445 ? 25.326 41.506 48.587 1.00 16.71 445 GLY A C 1
ATOM 3415 O O . GLY A 1 445 ? 25.916 41.822 49.659 1.00 15.67 445 GLY A O 1
ATOM 3416 N N . GLY A 1 446 ? 24.455 40.490 48.502 1.00 16.73 446 GLY A N 1
ATOM 3417 C CA . GLY A 1 446 ? 24.119 39.690 49.679 1.00 17.51 446 GLY A CA 1
ATOM 3418 C C . GLY A 1 446 ? 25.306 38.953 50.221 1.00 14.72 446 GLY A C 1
ATOM 3419 O O . GLY A 1 446 ? 25.448 38.741 51.460 1.00 14.27 446 GLY A O 1
ATOM 3420 N N . GLN A 1 447 ? 26.234 38.602 49.337 1.00 15.26 447 GLN A N 1
ATOM 3421 C CA . GLN A 1 447 ? 27.473 37.972 49.777 1.00 18.53 447 GLN A CA 1
ATOM 3422 C C . GLN A 1 447 ? 28.305 38.867 50.747 1.00 17.66 447 GLN A C 1
ATOM 3423 O O . GLN A 1 447 ? 28.772 38.433 51.820 1.00 15.91 447 GLN A O 1
ATOM 3429 N N . ALA A 1 448 ? 28.481 40.121 50.347 1.00 15.51 448 ALA A N 1
ATOM 3430 C CA . ALA A 1 448 ? 29.109 41.114 51.245 1.00 15.90 448 ALA A CA 1
ATOM 3431 C C . ALA A 1 448 ? 28.299 41.349 52.513 1.00 13.65 448 ALA A C 1
ATOM 3432 O O . ALA A 1 448 ? 28.851 41.401 53.638 1.00 14.12 448 ALA A O 1
ATOM 3434 N N . LYS A 1 449 ? 26.993 41.430 52.394 1.00 14.00 449 LYS A N 1
ATOM 3435 C CA . LYS A 1 449 ? 26.180 41.714 53.533 1.00 14.28 449 LYS A CA 1
ATOM 3436 C C . LYS A 1 449 ? 26.199 40.579 54.550 1.00 15.52 449 LYS A C 1
ATOM 3437 O O . LYS A 1 449 ? 26.298 40.829 55.763 1.00 13.48 449 LYS A O 1
ATOM 3443 N N . ILE A 1 450 ? 26.087 39.322 54.079 1.00 13.79 450 ILE A N 1
ATOM 3444 C CA . ILE A 1 450 ? 26.084 38.200 55.073 1.00 13.23 450 ILE A CA 1
ATOM 3445 C C . ILE A 1 450 ? 27.417 38.105 55.809 1.00 13.54 450 ILE A C 1
ATOM 3446 O O . ILE A 1 450 ? 27.467 37.783 57.016 1.00 14.09 450 ILE A O 1
ATOM 3451 N N . ARG A 1 451 ? 28.509 38.394 55.120 1.00 12.56 451 ARG A N 1
ATOM 3452 C CA . ARG A 1 451 ? 29.775 38.390 55.748 1.00 13.05 451 ARG A CA 1
ATOM 3453 C C . ARG A 1 451 ? 29.833 39.451 56.828 1.00 13.17 451 ARG A C 1
ATOM 3454 O O . ARG A 1 451 ? 30.313 39.189 57.910 1.00 14.57 451 ARG A O 1
ATOM 3462 N N . SER A 1 452 ? 29.334 40.639 56.546 1.00 12.31 452 SER A N 1
ATOM 3463 C CA . SER A 1 452 ? 29.296 41.676 57.552 1.00 14.50 452 SER A CA 1
ATOM 3464 C C . SER A 1 452 ? 28.449 41.295 58.758 1.00 13.55 452 SER A C 1
ATOM 3465 O O . SER A 1 452 ? 28.851 41.531 59.929 1.00 14.38 452 SER A O 1
ATOM 3468 N N . ILE A 1 453 ? 27.275 40.739 58.493 1.00 14.83 453 ILE A N 1
ATOM 3469 C CA . ILE A 1 453 ? 26.358 40.351 59.575 1.00 15.40 453 ILE A CA 1
ATOM 3470 C C . ILE A 1 453 ? 27.033 39.270 60.461 1.00 17.36 453 ILE A C 1
ATOM 3471 O O . ILE A 1 453 ? 27.007 39.363 61.718 1.00 16.34 453 ILE A O 1
ATOM 3476 N N . ALA A 1 454 ? 27.701 38.298 59.835 1.00 14.81 454 ALA A N 1
ATOM 3477 C CA . ALA A 1 454 ? 28.458 37.328 60.629 1.00 16.16 454 ALA A CA 1
ATOM 3478 C C . ALA A 1 454 ? 29.543 37.951 61.506 1.00 16.26 454 ALA A C 1
ATOM 3479 O O . ALA A 1 454 ? 29.654 37.637 62.699 1.00 14.65 454 ALA A O 1
ATOM 3481 N N . ASN A 1 455 ? 30.313 38.824 60.918 1.00 15.67 455 ASN A N 1
ATOM 3482 C CA . ASN A 1 455 ? 31.312 39.549 61.655 1.00 15.79 455 ASN A CA 1
ATOM 3483 C C . ASN A 1 455 ? 30.755 40.337 62.824 1.00 16.47 455 ASN A C 1
ATOM 3484 O O . ASN A 1 455 ? 31.364 40.296 63.920 1.00 16.91 455 ASN A O 1
ATOM 3489 N N . GLN A 1 456 ? 29.625 40.997 62.643 1.00 16.23 456 GLN A N 1
ATOM 3490 C CA . GLN A 1 456 ? 28.934 41.655 63.726 1.00 17.62 456 GLN A CA 1
ATOM 3491 C C . GLN A 1 456 ? 28.499 40.704 64.858 1.00 18.71 456 GLN A C 1
ATOM 3492 O O . GLN A 1 456 ? 28.631 41.027 66.041 1.00 17.87 456 GLN A O 1
ATOM 3498 N N . ALA A 1 457 ? 27.905 39.568 64.489 1.00 17.74 457 ALA A N 1
ATOM 3499 C CA . ALA A 1 457 ? 27.621 38.541 65.424 1.00 18.78 457 ALA A CA 1
ATOM 3500 C C . ALA A 1 457 ? 28.848 37.979 66.111 1.00 20.17 457 ALA A C 1
ATOM 3501 O O . ALA A 1 457 ? 28.813 37.792 67.320 1.00 21.88 457 ALA A O 1
ATOM 3503 N N . LEU A 1 458 ? 29.963 37.786 65.407 1.00 21.21 458 LEU A N 1
ATOM 3504 C CA . LEU A 1 458 ? 31.131 37.317 66.110 1.00 21.74 458 LEU A CA 1
ATOM 3505 C C . LEU A 1 458 ? 31.600 38.372 67.111 1.00 24.88 458 LEU A C 1
ATOM 3506 O O . LEU A 1 458 ? 32.042 37.994 68.215 1.00 22.82 458 LEU A O 1
ATOM 3511 N N . LYS A 1 459 ? 31.483 39.658 66.770 1.00 21.12 459 LYS A N 1
ATOM 3512 C CA . LYS A 1 459 ? 31.891 40.743 67.720 1.00 27.70 459 LYS A CA 1
ATOM 3513 C C . LYS A 1 459 ? 31.018 40.833 68.934 1.00 27.67 459 LYS A C 1
ATOM 3514 O O . LYS A 1 459 ? 31.544 40.956 70.058 1.00 32.31 459 LYS A O 1
ATOM 3520 N N . SER A 1 460 ? 29.715 40.774 68.774 1.00 29.92 460 SER A N 1
ATOM 3521 C CA . SER A 1 460 ? 28.772 40.902 69.882 1.00 33.35 460 SER A CA 1
ATOM 3522 C C . SER A 1 460 ? 28.479 39.601 70.586 1.00 39.62 460 SER A C 1
ATOM 3523 O O . SER A 1 460 ? 28.017 39.618 71.716 1.00 39.93 460 SER A O 1
ATOM 3526 N N . SER A 1 461 ? 28.659 38.475 69.902 1.00 35.19 461 SER A N 1
ATOM 3527 C CA . SER A 1 461 ? 28.434 37.170 70.491 1.00 41.31 461 SER A CA 1
ATOM 3528 C C . SER A 1 461 ? 26.950 36.746 70.532 1.00 38.78 461 SER A C 1
ATOM 3529 O O . SER A 1 461 ? 26.602 35.729 71.141 1.00 42.94 461 SER A O 1
ATOM 3531 N N . GLY A 1 462 ? 26.074 37.485 69.864 1.00 35.09 462 GLY A N 1
ATOM 3532 C CA . GLY A 1 462 ? 24.670 37.127 69.808 1.00 35.60 462 GLY A CA 1
ATOM 3533 C C . GLY A 1 462 ? 24.127 37.546 68.440 1.00 35.57 462 GLY A C 1
ATOM 3534 O O . GLY A 1 462 ? 24.770 38.272 67.691 1.00 30.02 462 GLY A O 1
ATOM 3535 N N . PHE A 1 463 ? 22.929 37.078 68.152 1.00 34.95 463 PHE A N 1
ATOM 3536 C CA . PHE A 1 463 ? 22.264 37.298 66.863 1.00 34.92 463 PHE A CA 1
ATOM 3537 C C . PHE A 1 463 ? 20.772 37.030 67.052 1.00 34.40 463 PHE A C 1
ATOM 3538 O O . PHE A 1 463 ? 20.402 36.160 67.832 1.00 33.88 463 PHE A O 1
ATOM 3546 N N . ASN A 1 464 ? 19.940 37.754 66.332 1.00 35.32 464 ASN A N 1
ATOM 3547 C CA . ASN A 1 464 ? 18.555 37.445 66.256 1.00 35.83 464 ASN A CA 1
ATOM 3548 C C . ASN A 1 464 ? 18.074 37.392 64.815 1.00 34.15 464 ASN A C 1
ATOM 3549 O O . ASN A 1 464 ? 18.091 38.383 64.101 1.00 32.35 464 ASN A O 1
ATOM 3554 N N . VAL A 1 465 ? 17.603 36.218 64.422 1.00 34.32 465 VAL A N 1
ATOM 3555 C CA . VAL A 1 465 ? 17.291 35.958 63.023 1.00 34.29 465 VAL A CA 1
ATOM 3556 C C . VAL A 1 465 ? 15.978 36.585 62.556 1.00 34.59 465 VAL A C 1
ATOM 3557 O O . VAL A 1 465 ? 15.875 36.965 61.382 1.00 31.90 465 VAL A O 1
ATOM 3561 N N . ASP A 1 466 ? 14.999 36.716 63.466 1.00 35.09 466 ASP A N 1
ATOM 3562 C CA . ASP A 1 466 ? 13.588 37.002 63.105 1.00 37.88 466 ASP A CA 1
ATOM 3563 C C . ASP A 1 466 ? 13.345 38.199 62.210 1.00 35.71 466 ASP A C 1
ATOM 3564 O O . ASP A 1 466 ? 12.489 38.152 61.337 1.00 34.83 466 ASP A O 1
ATOM 3569 N N . LYS A 1 467 ? 14.097 39.265 62.480 1.00 34.72 467 LYS A N 1
ATOM 3570 C CA . LYS A 1 467 ? 14.032 40.510 61.750 1.00 33.30 467 LYS A CA 1
ATOM 3571 C C . LYS A 1 467 ? 14.191 40.265 60.248 1.00 31.88 467 LYS A C 1
ATOM 3572 O O . LYS A 1 467 ? 13.420 40.779 59.418 1.00 27.54 467 LYS A O 1
ATOM 3578 N N . TYR A 1 468 ? 15.212 39.464 59.902 1.00 26.88 468 TYR A N 1
ATOM 3579 C CA . TYR A 1 468 ? 15.548 39.193 58.503 1.00 26.77 468 TYR A CA 1
ATOM 3580 C C . TYR A 1 468 ? 14.483 38.340 57.864 1.00 26.13 468 TYR A C 1
ATOM 3581 O O . TYR A 1 468 ? 14.078 38.627 56.750 1.00 25.58 468 TYR A O 1
ATOM 3590 N N . ILE A 1 469 ? 14.010 37.329 58.594 1.00 29.15 469 ILE A N 1
ATOM 3591 C CA . ILE A 1 469 ? 12.941 36.462 58.108 1.00 30.83 469 ILE A CA 1
ATOM 3592 C C . ILE A 1 469 ? 11.660 37.245 57.859 1.00 34.61 469 ILE A C 1
ATOM 3593 O O . ILE A 1 469 ? 11.075 37.148 56.735 1.00 34.55 469 ILE A O 1
ATOM 3598 N N . HIS A 1 470 ? 11.225 38.000 58.887 1.00 31.80 470 HIS A N 1
ATOM 3599 C CA . HIS A 1 470 ? 10.022 38.839 58.783 1.00 35.29 470 HIS A CA 1
ATOM 3600 C C . 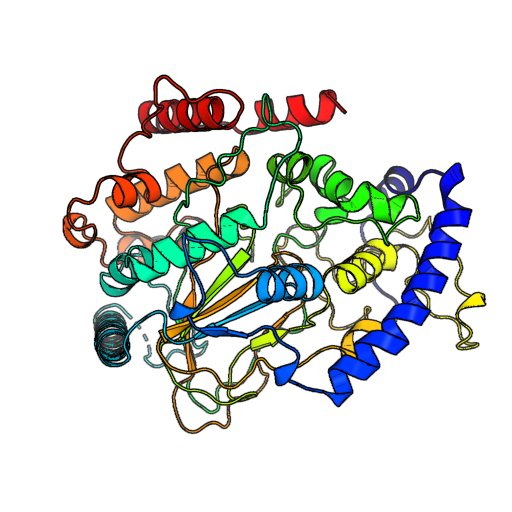HIS A 1 470 ? 10.135 39.790 57.576 1.00 31.51 470 HIS A C 1
ATOM 3601 O O . HIS A 1 470 ? 9.263 39.825 56.746 1.00 30.47 470 HIS A O 1
ATOM 3603 N N . HIS A 1 471 ? 11.257 40.476 57.391 1.00 33.85 471 HIS A N 1
ATOM 3604 C CA . HIS A 1 471 ? 11.424 41.282 56.199 1.00 33.99 471 HIS A CA 1
ATOM 3605 C C . HIS A 1 471 ? 11.279 40.536 54.841 1.00 36.69 471 HIS A C 1
ATOM 3606 O O . HIS A 1 471 ? 10.733 41.082 53.854 1.00 38.59 471 HIS A O 1
ATOM 3613 N N . ALA A 1 472 ? 11.755 39.289 54.780 1.00 33.53 472 ALA A N 1
ATOM 3614 C CA . ALA A 1 472 ? 11.698 38.519 53.521 1.00 33.16 472 ALA A CA 1
ATOM 3615 C C . ALA A 1 472 ? 10.293 38.143 53.208 1.00 30.89 472 ALA A C 1
ATOM 3616 O O . ALA A 1 472 ? 9.909 38.179 52.072 1.00 40.08 472 ALA A O 1
ATOM 3618 N N . ALA A 1 473 ? 9.572 37.729 54.217 1.00 31.14 473 ALA A N 1
ATOM 3619 C CA . ALA A 1 473 ? 8.202 37.345 54.110 1.00 33.76 473 ALA A CA 1
ATOM 3620 C C . ALA A 1 473 ? 7.311 38.550 53.775 1.00 40.07 473 ALA A C 1
ATOM 3621 O O . ALA A 1 473 ? 6.401 38.404 53.011 1.00 44.41 473 ALA A O 1
ATOM 3623 N N . LYS A 1 474 ? 7.592 39.730 54.332 1.00 34.46 474 LYS A N 1
ATOM 3624 C CA . LYS A 1 474 ? 6.821 40.902 53.968 1.00 36.69 474 LYS A CA 1
ATOM 3625 C C . LYS A 1 474 ? 7.067 41.251 52.518 1.00 40.75 474 LYS A C 1
ATOM 3626 O O . LYS A 1 474 ? 6.178 41.577 51.798 1.00 39.03 474 LYS A O 1
ATOM 3628 N N . LEU A 1 475 ? 8.294 41.110 52.085 1.00 44.38 475 LEU A N 1
ATOM 3629 C CA . LEU A 1 475 ? 8.650 41.463 50.737 1.00 46.87 475 LEU A CA 1
ATOM 3630 C C . LEU A 1 475 ? 7.925 40.616 49.702 1.00 54.81 475 LEU A C 1
ATOM 3631 O O . LEU A 1 475 ? 8.043 40.904 48.516 1.00 58.28 475 LEU A O 1
ATOM 3633 N N . GLU A 1 476 ? 7.250 39.555 50.165 1.00 56.81 476 GLU A N 1
ATOM 3634 C CA . GLU A 1 476 ? 6.444 38.645 49.345 1.00 58.79 476 GLU A CA 1
ATOM 3635 C C . GLU A 1 476 ? 5.126 39.278 48.939 1.00 51.59 476 GLU A C 1
ATOM 3636 O O . GLU A 1 476 ? 4.501 39.946 49.722 1.00 56.85 476 GLU A O 1
#

Sequence (451 aa):
ETPPDLDFRFTGIKQRLIKSENVKQVTASWKRLLVEINKEFTEIAKIGPSYVPKCDFIDIKDNKLPQQVSELFKQRGCLMIENVIDVDRIDIWFNELVEFCKTHPTFPNPTSWYNVFWSKPQTEARFHPNMKAIFKAMSKEFYVEDKENCLIDLDTQLVYGDRIRIREPGKAALPLHLDSSSIERWEDIMYSEVYKSIFEGDWENWDAFKLDERTYSKENLYTICSSFRTLQGWLALSNNKSGEGTLRVLPSLKLSMAYIMLRPFFWKDPESGNIDDYEIDLITPKFPGTVPGTGQLFLDKFYPHLHQGIISIPDVKKGSFVFWHCDLPHEVDREHNGNGHSSVLYYGQTPLSITNIQTLLDTRDAFLKNISPADYRSQLNEEEKQKEFQGANIDDLKNDIDSKRSMGLEEFEKPENMSGGQAKIRSIANQALKSSGFNVDKYIHHAAKLE

Radius of gyration: 21.84 Å; Cα contacts (8 Å, |Δi|>4): 883; chains: 1; bounding box: 57×54×52 Å